Protein AF-A0A1M2V9D7-F1 (afdb_monomer)

pLDDT: mean 78.11, std 21.99, range [29.69, 98.56]

Solvent-accessible surface area (backbone atoms only — not comparable to full-atom values): 22571 Å² total; per-residue (Å²): 140,84,85,86,81,83,86,76,81,76,76,80,71,79,73,76,83,72,71,79,75,78,63,71,42,74,37,61,43,55,49,32,26,40,20,46,52,35,58,43,28,76,30,14,39,63,70,28,44,74,71,61,91,44,72,68,49,26,44,54,42,27,35,73,39,72,68,58,53,49,53,60,68,61,49,68,76,81,68,72,70,92,70,93,73,89,82,81,93,72,84,90,75,72,88,60,73,50,74,64,32,51,50,53,20,53,41,40,52,44,38,65,75,56,36,67,66,56,55,52,43,58,51,45,36,75,69,45,41,93,83,43,65,83,44,40,38,32,30,38,46,66,32,50,54,52,45,50,47,47,28,68,74,70,62,40,27,76,68,29,32,44,20,53,48,17,32,60,55,53,98,90,49,53,68,68,58,23,42,52,49,42,36,55,86,34,69,55,63,78,80,69,60,68,53,60,61,44,42,64,47,94,51,82,64,73,61,92,83,57,58,38,52,68,47,37,97,86,69,43,65,44,50,71,62,26,49,52,48,22,52,48,33,50,54,58,55,56,73,63,54,78,74,84,72,82,79,78,81,82,87,77,92,79,86,90,88,83,89,80,92,85,85,88,86,88,86,89,80,94,75,77,87,86,81,75,69,80,76,70,74,59,51,34,85,93,40,79,67,34,40,54,62,54,43,45,29,45,26,47,11,13,26,65,56,18,14,21,34,33,32,56,63,62,37,54,53,51,52,56,49,52,52,36,65,73,66,78,42,71,62,68,70,48,54,61,51,58,68,56,73,76,56,94,61,101,58,72,56,74,34,57,27,54,64,44,81,52,82,67,49,60,76,40,44,70,51,30,44,84,58,74,85,85,128

Sequence (375 aa):
MGIEVQLGERQQLHVPQTAPPASRRLEPTTRVNLDLSLLIALVSDITHSPLPTSVVDAEARYVPSSQYREWKRKRPEACKGNNEEAEDGAPWDSNGPSEHSRALSNQALQEMARGLLDELRDRLVAVSSPTLEGVEFWTTSEARDRCLRIVLSKIGGRNEKQRVAALFPSANTSISQAEDAYWENSRYPKAFLPVVPIRVFDTVVPPPDLNPPLLSENGRALSPFFALLSRTCRNILIQETPSPTPTPPPPSDRQPAHSTAAQAERRGRPGAADDDEIERATVMKANPRLTAHTVQSMLWGAARGWTTVTANKSSVKAILRDIRASEGGYGWFEESRVSAEGQEEAGVVAEAAAMWVVDPRSLAEGMRADYQEEA

Organism: Trametes pubescens (NCBI:txid154538)

Foldseek 3Di:
DDDDDDDDDPDPDPPPPQDDFQDAAAAFALEEFEFLLVLQVLLACLLFADAAPDLVSLLQFQAAAPVVVVVVVVPVVPPPDDDDDDDDDDDPPCPDGDPVSVVSSVSSVVCVVPHPLNVVLVRLCVVAPNLSPSRAAEYEPVSLVLNQLCQVPHFNDPSSNQQSCLQDDDPPADQVNSQVSNNPSGPDDGSSDPSPHHHYDPDLADDPPQAADQAGPVRHGADPVLRLLLVLLVVLVVQQPDDPDPDDDDDDDDDDDDDDDDDPDDDDDDDDDPVRDSPPFPQRPVHNLDGNSVSRSLNVLSSHSGEYERQSPSNVVVSVVSSQVVVVHDVVVVVVSVVSSPDPDSDNRHHHHSYDHDHGDHRCQCSTNPRDDDD

Radius of gyration: 28.06 Å; Cα contacts (8 Å, |Δi|>4): 490; chains: 1; bounding box: 60×85×100 Å

Structure (mmCIF, N/CA/C/O backbone):
data_AF-A0A1M2V9D7-F1
#
_entry.id   AF-A0A1M2V9D7-F1
#
loop_
_atom_site.group_PDB
_atom_site.id
_atom_site.type_symbol
_atom_site.label_atom_id
_atom_site.label_alt_id
_atom_site.label_comp_id
_atom_site.label_asym_id
_atom_site.label_entity_id
_atom_site.label_seq_id
_atom_site.pdbx_PDB_ins_code
_atom_site.Cartn_x
_atom_site.Cartn_y
_atom_site.Cartn_z
_atom_site.occupancy
_atom_site.B_iso_or_equiv
_atom_site.auth_seq_id
_atom_site.auth_comp_id
_atom_site.auth_asym_id
_atom_site.auth_atom_id
_atom_site.pdbx_PDB_model_num
ATOM 1 N N . MET A 1 1 ? -17.466 -4.101 -75.173 1.00 41.16 1 MET A N 1
ATOM 2 C CA . MET A 1 1 ? -16.448 -4.675 -74.270 1.00 41.16 1 MET A CA 1
ATOM 3 C C . MET A 1 1 ? -17.155 -5.062 -72.982 1.00 41.16 1 MET A C 1
ATOM 5 O O . MET A 1 1 ? -17.446 -4.183 -72.186 1.00 41.16 1 MET A O 1
ATOM 9 N N . GLY A 1 2 ? -17.573 -6.324 -72.865 1.00 39.09 2 GLY A N 1
ATOM 10 C CA . GLY A 1 2 ? -18.286 -6.840 -71.694 1.00 39.09 2 GLY A CA 1
ATOM 11 C C . GLY A 1 2 ? -17.305 -7.576 -70.793 1.00 39.09 2 GLY A C 1
ATOM 12 O O . GLY A 1 2 ? -16.624 -8.481 -71.265 1.00 39.09 2 GLY A O 1
ATOM 13 N N . ILE A 1 3 ? -17.193 -7.143 -69.540 1.00 49.41 3 ILE A N 1
ATOM 14 C CA . ILE A 1 3 ? -16.388 -7.814 -68.518 1.00 49.41 3 ILE A CA 1
ATOM 15 C C . ILE A 1 3 ? -17.318 -8.776 -67.783 1.00 49.41 3 ILE A C 1
ATOM 17 O O . ILE A 1 3 ? -18.335 -8.355 -67.234 1.00 49.41 3 ILE A O 1
ATOM 21 N N . GLU A 1 4 ? -16.966 -10.056 -67.790 1.00 38.19 4 GLU A N 1
ATOM 22 C CA . GLU A 1 4 ? -17.611 -11.084 -66.982 1.00 38.19 4 GLU A CA 1
ATOM 23 C C . GLU A 1 4 ? -16.901 -11.146 -65.624 1.00 38.19 4 GLU A C 1
ATOM 25 O O . GLU A 1 4 ? -15.692 -11.368 -65.550 1.00 38.19 4 GLU A O 1
ATOM 30 N N . VAL A 1 5 ? -17.643 -10.888 -64.547 1.00 49.16 5 VAL A N 1
ATOM 31 C CA . VAL A 1 5 ? -17.132 -10.936 -63.173 1.00 49.16 5 VAL A CA 1
ATOM 32 C C . VAL A 1 5 ? -17.663 -12.207 -62.520 1.00 49.16 5 VAL A C 1
ATOM 34 O O . VAL A 1 5 ? -18.856 -12.310 -62.245 1.00 49.16 5 VAL A O 1
ATOM 37 N N . GLN A 1 6 ? -16.775 -13.166 -62.257 1.00 43.47 6 GLN A N 1
ATOM 38 C CA . GLN A 1 6 ? -17.081 -14.335 -61.434 1.00 43.47 6 GLN A CA 1
ATOM 39 C C . GLN A 1 6 ? -16.762 -14.035 -59.965 1.00 43.47 6 GLN A C 1
ATOM 41 O O . GLN A 1 6 ? -15.611 -13.801 -59.595 1.00 43.47 6 GLN A O 1
ATOM 46 N N . LEU A 1 7 ? -17.795 -14.049 -59.122 1.00 49.38 7 LEU A N 1
ATOM 47 C CA . LEU A 1 7 ? -17.667 -14.015 -57.667 1.00 49.38 7 LEU A CA 1
ATOM 48 C C . LEU A 1 7 ? -17.474 -15.451 -57.168 1.00 49.38 7 LEU A C 1
ATOM 50 O O . LEU A 1 7 ? -18.426 -16.220 -57.086 1.00 49.38 7 LEU A O 1
ATOM 54 N N . GLY A 1 8 ? -16.230 -15.819 -56.866 1.00 45.84 8 GLY A N 1
ATOM 55 C CA . GLY A 1 8 ? -15.928 -17.067 -56.172 1.00 45.84 8 GLY A CA 1
ATOM 56 C C . GLY A 1 8 ? -16.198 -16.922 -54.677 1.00 45.84 8 GLY A C 1
ATOM 57 O O . GLY A 1 8 ? -15.525 -16.142 -54.000 1.00 45.84 8 GLY A O 1
ATOM 58 N N . GLU A 1 9 ? -17.154 -17.681 -54.144 1.00 51.06 9 GLU A N 1
ATOM 59 C CA . GLU A 1 9 ? -17.274 -17.885 -52.702 1.00 51.06 9 GLU A CA 1
ATOM 60 C C . GLU A 1 9 ? -16.002 -18.589 -52.211 1.00 51.06 9 GLU A C 1
ATOM 62 O O . GLU A 1 9 ? -15.705 -19.724 -52.592 1.00 51.06 9 GLU A O 1
ATOM 67 N N . ARG A 1 10 ? -15.198 -17.899 -51.391 1.00 46.12 10 ARG A N 1
ATOM 68 C CA . ARG A 1 10 ? -14.063 -18.525 -50.706 1.00 46.12 10 ARG A CA 1
ATOM 69 C C . ARG A 1 10 ? -14.612 -19.656 -49.840 1.00 46.12 10 ARG A C 1
ATOM 71 O O . ARG A 1 10 ? -15.326 -19.387 -48.877 1.00 46.12 10 ARG A O 1
ATOM 78 N N . GLN A 1 11 ? -14.239 -20.898 -50.157 1.00 46.31 11 GLN A N 1
ATOM 79 C CA . GLN A 1 11 ? -14.365 -22.019 -49.229 1.00 46.31 11 GLN A CA 1
ATOM 80 C C . GLN A 1 11 ? -13.795 -21.571 -47.883 1.00 46.31 11 GLN A C 1
ATOM 82 O O . GLN A 1 11 ? -12.635 -21.156 -47.804 1.00 46.31 11 GLN A O 1
ATOM 87 N N . GLN A 1 12 ? -14.638 -21.593 -46.851 1.00 43.59 12 GLN A N 1
ATOM 88 C CA . GLN A 1 12 ? -14.226 -21.391 -45.471 1.00 43.59 12 GLN A CA 1
ATOM 89 C C . GLN A 1 12 ? -13.208 -22.481 -45.135 1.00 43.59 12 GLN A C 1
ATOM 91 O O . GLN A 1 12 ? -13.568 -23.589 -44.746 1.00 43.59 12 GLN A O 1
ATOM 96 N N . LEU A 1 13 ? -11.925 -22.174 -45.330 1.00 44.66 13 LEU A N 1
ATOM 97 C CA . LEU A 1 13 ? -10.839 -22.913 -44.712 1.00 44.66 13 LEU A CA 1
ATOM 98 C C . LEU A 1 13 ? -11.160 -22.948 -43.221 1.00 44.66 13 LEU A C 1
ATOM 100 O O . LEU A 1 13 ? -11.326 -21.893 -42.605 1.00 44.66 13 LEU A O 1
ATOM 104 N N . HIS A 1 14 ? -11.325 -24.156 -42.681 1.00 43.75 14 HIS A N 1
ATOM 105 C CA . HIS A 1 14 ? -11.439 -24.390 -41.251 1.00 43.75 14 HIS A CA 1
ATOM 106 C C . HIS A 1 14 ? -10.373 -23.561 -40.541 1.00 43.75 14 HIS A C 1
ATOM 108 O O . HIS A 1 14 ? -9.179 -23.824 -40.678 1.00 43.75 14 HIS A O 1
ATOM 114 N N . VAL A 1 15 ? -10.817 -22.536 -39.815 1.00 45.25 15 VAL A N 1
ATOM 115 C CA . VAL A 1 15 ? -9.976 -21.844 -38.848 1.00 45.25 15 VAL A CA 1
ATOM 116 C C . VAL A 1 15 ? -9.538 -22.932 -37.868 1.00 45.25 15 VAL A C 1
ATOM 118 O O . VAL A 1 15 ? -10.421 -23.573 -37.287 1.00 45.25 15 VAL A O 1
ATOM 121 N N . PRO A 1 16 ? -8.228 -23.214 -37.725 1.00 45.12 16 PRO A N 1
ATOM 122 C CA . PRO A 1 16 ? -7.757 -24.155 -36.726 1.00 45.12 16 PRO A CA 1
ATOM 123 C C . PRO A 1 16 ? -8.358 -23.736 -35.394 1.00 45.12 16 PRO A C 1
ATOM 125 O O . PRO A 1 16 ? -8.267 -22.569 -35.011 1.00 45.12 16 PRO A O 1
ATOM 128 N N . GLN A 1 17 ? -9.045 -24.667 -34.744 1.00 46.44 17 GLN A N 1
ATOM 129 C CA . GLN A 1 17 ? -9.656 -24.453 -33.447 1.00 46.44 17 GLN A CA 1
ATOM 130 C C . GLN A 1 17 ? -8.505 -24.224 -32.462 1.00 46.44 17 GLN A C 1
ATOM 132 O O . GLN A 1 17 ? -7.894 -25.172 -31.976 1.00 46.44 17 GLN A O 1
ATOM 137 N N . THR A 1 18 ? -8.127 -22.959 -32.272 1.00 49.47 18 THR A N 1
ATOM 138 C CA . THR A 1 18 ? -7.054 -22.565 -31.367 1.00 49.47 18 THR A CA 1
ATOM 139 C C . THR A 1 18 ? -7.457 -23.008 -29.972 1.00 49.47 18 THR A C 1
ATOM 141 O O . THR A 1 18 ? -8.528 -22.651 -29.473 1.00 49.47 18 THR A O 1
ATOM 144 N N . ALA A 1 19 ? -6.621 -23.850 -29.362 1.00 56.03 19 ALA A N 1
ATOM 145 C CA . ALA A 1 19 ? -6.769 -24.200 -27.961 1.00 56.03 19 ALA A CA 1
ATOM 146 C C . ALA A 1 19 ? -6.901 -22.899 -27.144 1.00 56.03 19 ALA A C 1
ATOM 148 O O . ALA A 1 19 ? -6.240 -21.907 -27.473 1.00 56.03 19 ALA A O 1
ATOM 149 N N . PRO A 1 20 ? -7.769 -22.853 -26.117 1.00 56.00 20 PRO A N 1
ATOM 150 C CA . PRO A 1 20 ? -7.876 -21.670 -25.277 1.00 56.00 20 PRO A CA 1
ATOM 151 C C . PRO A 1 20 ? -6.481 -21.327 -24.732 1.00 56.00 20 PRO A C 1
ATOM 153 O O . PRO A 1 20 ? -5.780 -22.235 -24.276 1.00 56.00 20 PRO A O 1
ATOM 156 N N . PRO A 1 21 ? -6.052 -20.052 -24.792 1.00 57.81 21 PRO A N 1
ATOM 157 C CA . PRO A 1 21 ? -4.718 -19.674 -24.350 1.00 57.81 21 PRO A CA 1
ATOM 158 C C . PRO A 1 21 ? -4.534 -20.098 -22.894 1.00 57.81 21 PRO A C 1
ATOM 160 O O . PRO A 1 21 ? -5.424 -19.867 -22.069 1.00 57.81 21 PRO A O 1
ATOM 163 N N . ALA A 1 22 ? -3.387 -20.706 -22.581 1.00 58.34 22 ALA A N 1
ATOM 164 C CA . ALA A 1 22 ? -3.043 -21.096 -21.220 1.00 58.34 22 ALA A CA 1
ATOM 165 C C . ALA A 1 22 ? -3.270 -19.906 -20.272 1.00 58.34 22 ALA A C 1
ATOM 167 O O . ALA A 1 22 ? -2.729 -18.812 -20.468 1.00 58.34 22 ALA A O 1
ATOM 168 N N . SER A 1 23 ? -4.120 -20.092 -19.261 1.00 63.31 23 SER A N 1
ATOM 169 C CA . SER A 1 23 ? -4.438 -19.035 -18.307 1.00 63.31 23 SER A CA 1
ATOM 170 C C . SER A 1 23 ? -3.205 -18.754 -17.450 1.00 63.31 23 SER A C 1
ATOM 172 O O . SER A 1 23 ? -2.865 -19.558 -16.585 1.00 63.31 23 SER A O 1
ATOM 174 N N . ARG A 1 24 ? -2.524 -17.628 -17.681 1.00 73.31 24 ARG A N 1
ATOM 175 C CA . ARG A 1 24 ? -1.412 -17.190 -16.826 1.00 73.31 24 ARG A CA 1
ATOM 176 C C . ARG A 1 24 ? -1.951 -16.758 -15.473 1.00 73.31 24 ARG A C 1
ATOM 178 O O . ARG A 1 24 ? -2.821 -15.887 -15.400 1.00 73.31 24 ARG A O 1
ATOM 185 N N . ARG A 1 25 ? -1.419 -17.340 -14.402 1.00 87.44 25 ARG A N 1
ATOM 186 C CA . ARG A 1 25 ? -1.735 -16.920 -13.036 1.00 87.44 25 ARG A CA 1
ATOM 187 C C . ARG A 1 25 ? -0.652 -15.958 -12.566 1.00 87.44 25 ARG A C 1
ATOM 189 O O . ARG A 1 25 ? 0.501 -16.348 -12.445 1.00 87.44 25 ARG A O 1
ATOM 196 N N . LEU A 1 26 ? -1.028 -14.708 -12.311 1.00 91.62 26 LEU A N 1
ATOM 197 C CA . LEU A 1 26 ? -0.123 -13.714 -11.738 1.00 91.62 26 LEU A CA 1
ATOM 198 C C . LEU A 1 26 ? -0.123 -13.821 -10.212 1.00 91.62 26 LEU A C 1
ATOM 200 O O . LEU A 1 26 ? -1.175 -13.740 -9.574 1.00 91.62 26 LEU A O 1
ATOM 204 N N . GLU A 1 27 ? 1.063 -13.978 -9.640 1.00 94.00 27 GLU A N 1
ATOM 205 C CA . GLU A 1 27 ? 1.288 -14.219 -8.217 1.00 94.00 27 GLU A CA 1
ATOM 206 C C . GLU A 1 27 ? 2.251 -13.179 -7.629 1.00 94.00 27 GLU A C 1
ATOM 208 O O . GLU A 1 27 ? 3.196 -12.781 -8.310 1.00 94.00 27 GLU A O 1
ATOM 213 N N . PRO A 1 28 ? 2.044 -12.703 -6.389 1.00 95.88 28 PRO A N 1
ATOM 214 C CA . PRO A 1 28 ? 2.994 -11.786 -5.770 1.00 95.88 28 PRO A CA 1
ATOM 215 C C . PRO A 1 28 ? 4.334 -12.479 -5.480 1.00 95.88 28 PRO A C 1
ATOM 217 O O . PRO A 1 28 ? 4.413 -13.697 -5.344 1.00 95.88 28 PRO A O 1
ATOM 220 N N . THR A 1 29 ? 5.400 -11.699 -5.345 1.00 95.94 29 THR A N 1
ATOM 221 C CA . THR A 1 29 ? 6.675 -12.170 -4.793 1.00 95.94 29 THR A CA 1
ATOM 222 C C . THR A 1 29 ? 6.633 -12.205 -3.263 1.00 95.94 29 THR A C 1
ATOM 224 O O . THR A 1 29 ? 5.825 -11.522 -2.639 1.00 95.94 29 THR A O 1
ATOM 227 N N . THR A 1 30 ? 7.522 -12.987 -2.644 1.00 96.00 30 THR A N 1
ATOM 228 C CA . THR A 1 30 ? 7.671 -13.082 -1.178 1.00 96.00 30 THR A CA 1
ATOM 229 C C . THR A 1 30 ? 8.231 -11.801 -0.566 1.00 96.00 30 THR A C 1
ATOM 231 O O . THR A 1 30 ? 7.814 -11.399 0.516 1.00 96.00 30 THR A O 1
ATOM 234 N N . ARG A 1 31 ? 9.129 -11.113 -1.275 1.00 97.31 31 ARG A N 1
ATOM 235 C CA . ARG A 1 31 ? 9.519 -9.740 -0.944 1.00 97.31 31 ARG A CA 1
ATOM 236 C C . ARG A 1 31 ? 8.605 -8.762 -1.655 1.00 97.31 31 ARG A C 1
ATOM 238 O O . ARG A 1 31 ? 8.551 -8.742 -2.883 1.00 97.31 31 ARG A O 1
ATOM 245 N N . VAL A 1 32 ? 7.881 -7.967 -0.881 1.00 98.12 32 VAL A N 1
ATOM 246 C CA . VAL A 1 32 ? 6.829 -7.072 -1.357 1.00 98.12 32 VAL A CA 1
ATOM 247 C C . VAL A 1 32 ? 7.249 -5.632 -1.121 1.00 98.12 32 VAL A C 1
ATOM 249 O O . VAL A 1 32 ? 7.594 -5.249 -0.006 1.00 98.12 32 VAL A O 1
ATOM 252 N N . ASN A 1 33 ? 7.190 -4.815 -2.166 1.00 98.50 33 ASN A N 1
ATOM 253 C CA . ASN A 1 33 ? 7.450 -3.387 -2.078 1.00 98.50 33 ASN A CA 1
ATOM 254 C C . ASN A 1 33 ? 6.136 -2.604 -1.930 1.00 98.50 33 ASN A C 1
ATOM 256 O O . ASN A 1 33 ? 5.196 -2.796 -2.701 1.00 98.50 33 ASN A O 1
ATOM 260 N N . LEU A 1 34 ? 6.069 -1.711 -0.951 1.00 98.56 34 LEU A N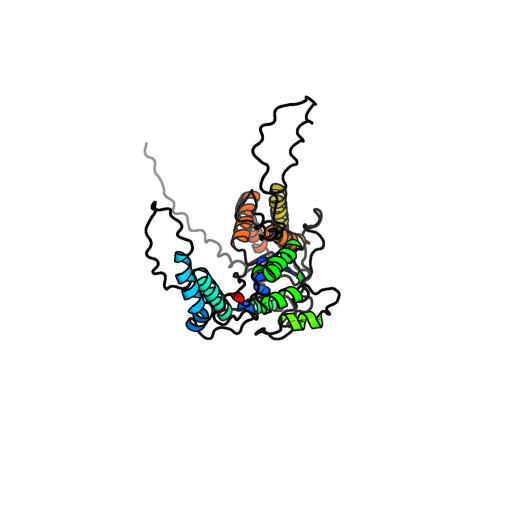 1
ATOM 261 C CA . LEU A 1 34 ? 4.877 -0.966 -0.570 1.00 98.56 34 LEU A CA 1
ATOM 262 C C . LEU A 1 34 ? 5.008 0.490 -1.024 1.00 98.56 34 LEU A C 1
ATOM 264 O O . LEU A 1 34 ? 5.965 1.179 -0.684 1.00 98.56 34 LEU A O 1
ATOM 268 N N . ASP A 1 35 ? 4.027 0.967 -1.786 1.00 97.62 35 ASP A N 1
ATOM 269 C CA . ASP A 1 35 ? 3.868 2.393 -2.082 1.00 97.62 35 ASP A CA 1
ATOM 270 C C . ASP A 1 35 ? 3.208 3.130 -0.897 1.00 97.62 35 ASP A C 1
ATOM 272 O O . ASP A 1 35 ? 2.542 2.520 -0.055 1.00 97.62 35 ASP A O 1
ATOM 276 N N . LEU A 1 36 ? 3.324 4.465 -0.862 1.00 96.75 36 LEU A N 1
ATOM 277 C CA . LEU A 1 36 ? 2.739 5.320 0.182 1.00 96.75 36 LEU A CA 1
ATOM 278 C C . LEU A 1 36 ? 1.255 5.015 0.419 1.00 96.75 36 LEU A C 1
ATOM 280 O O . LEU A 1 36 ? 0.808 4.931 1.561 1.00 96.75 36 LEU A O 1
ATOM 284 N N . SER A 1 37 ? 0.489 4.833 -0.658 1.00 96.19 37 SER A N 1
ATOM 285 C CA . SER A 1 37 ? -0.948 4.562 -0.566 1.00 96.19 37 SER A CA 1
ATOM 286 C C . SER A 1 37 ? -1.272 3.288 0.221 1.00 96.19 37 SER A C 1
ATOM 288 O O . SER A 1 37 ? -2.286 3.239 0.915 1.00 96.19 37 SER A O 1
ATOM 290 N N . LEU A 1 38 ? -0.398 2.281 0.163 1.00 97.69 38 LEU A N 1
ATOM 291 C CA . LEU A 1 38 ? -0.572 1.049 0.916 1.00 97.69 38 LEU A CA 1
ATOM 292 C C . LEU A 1 38 ? -0.077 1.169 2.356 1.00 97.69 38 LEU A C 1
ATOM 294 O O . LEU A 1 38 ? -0.708 0.604 3.239 1.00 97.69 38 LEU A O 1
ATOM 298 N N . LEU A 1 39 ? 0.981 1.942 2.622 1.00 98.25 39 LEU A N 1
ATOM 299 C CA . LEU A 1 39 ? 1.379 2.244 4.003 1.00 98.25 39 LEU A CA 1
ATOM 300 C C . LEU A 1 39 ? 0.231 2.899 4.783 1.00 98.25 39 LEU A C 1
ATOM 302 O O . LEU A 1 39 ? -0.048 2.505 5.910 1.00 98.25 39 LEU A O 1
ATOM 306 N N . ILE A 1 40 ? -0.474 3.850 4.158 1.00 97.69 40 ILE A N 1
ATOM 307 C CA . ILE A 1 40 ? -1.664 4.484 4.743 1.00 97.69 40 ILE A CA 1
ATOM 308 C C . ILE A 1 40 ? -2.780 3.455 4.965 1.00 97.69 40 ILE A C 1
ATOM 310 O O . ILE A 1 40 ? -3.400 3.421 6.027 1.00 97.69 40 ILE A O 1
ATOM 314 N N . ALA A 1 41 ? -3.017 2.585 3.985 1.00 97.44 41 ALA A N 1
ATOM 315 C CA . ALA A 1 41 ? -4.037 1.551 4.086 1.00 97.44 41 ALA A CA 1
ATOM 316 C C . ALA A 1 41 ? -3.748 0.524 5.198 1.00 97.44 41 ALA A C 1
ATOM 318 O O . ALA A 1 41 ? -4.677 0.086 5.872 1.00 97.44 41 ALA A O 1
ATOM 319 N N . LEU A 1 42 ? -2.475 0.181 5.422 1.00 98.19 42 LEU A N 1
ATOM 320 C CA . LEU A 1 42 ? -2.026 -0.754 6.458 1.00 98.19 42 LEU A CA 1
ATOM 321 C C . LEU A 1 42 ? -2.144 -0.210 7.885 1.00 98.19 42 LEU A C 1
ATOM 323 O O . LEU A 1 42 ? -2.018 -0.994 8.816 1.00 98.19 42 LEU A O 1
ATOM 327 N N . VAL A 1 43 ? -2.332 1.097 8.079 1.00 98.00 43 VAL A N 1
ATOM 328 C CA . VAL A 1 43 ? -2.518 1.688 9.419 1.00 98.00 43 VAL A CA 1
ATOM 329 C C . VAL A 1 43 ? -3.927 2.225 9.645 1.00 98.00 43 VAL A C 1
ATOM 331 O O . VAL A 1 43 ? -4.300 2.453 10.794 1.00 98.00 43 VAL A O 1
ATOM 334 N N . SER A 1 44 ? -4.697 2.406 8.567 1.00 97.31 44 SER A N 1
ATOM 335 C CA . SER A 1 44 ? -6.057 2.948 8.574 1.00 97.31 44 SER A CA 1
ATOM 336 C C . SER A 1 44 ? -6.979 2.214 9.546 1.00 97.31 44 SER A C 1
ATOM 338 O O . SER A 1 44 ? -7.044 0.981 9.565 1.00 97.31 44 SER A O 1
ATOM 340 N N . ASP A 1 45 ? -7.775 2.979 10.291 1.00 95.88 45 ASP A N 1
ATOM 341 C CA . ASP A 1 45 ? -8.804 2.421 11.166 1.00 95.88 45 ASP A CA 1
ATOM 342 C C . ASP A 1 45 ? -9.840 1.567 10.414 1.00 95.88 45 ASP A C 1
ATOM 344 O O . ASP A 1 45 ? -10.296 0.564 10.952 1.00 95.88 45 ASP A O 1
ATOM 348 N N . ILE A 1 46 ? -10.158 1.861 9.149 1.00 95.94 46 ILE A N 1
ATOM 349 C CA . ILE A 1 46 ? -11.089 1.036 8.348 1.00 95.94 46 ILE A CA 1
ATOM 350 C C . ILE A 1 46 ? -10.573 -0.404 8.197 1.00 95.94 46 ILE A C 1
ATOM 352 O O . ILE A 1 46 ? -11.346 -1.365 8.258 1.00 95.94 46 ILE A O 1
ATOM 356 N N . THR A 1 47 ? -9.258 -0.559 8.044 1.00 97.44 47 THR A N 1
ATOM 357 C CA . THR A 1 47 ? -8.614 -1.867 7.912 1.00 97.44 47 THR A CA 1
ATOM 358 C C . THR A 1 47 ? -8.672 -2.645 9.227 1.00 97.44 47 THR A C 1
ATOM 360 O O . THR A 1 47 ? -8.904 -3.849 9.210 1.00 97.44 47 THR A O 1
ATOM 363 N N . HIS A 1 48 ? -8.498 -1.980 10.372 1.00 97.69 48 HIS A N 1
ATOM 364 C CA . HIS A 1 48 ? -8.326 -2.643 11.672 1.00 97.69 48 HIS A CA 1
ATOM 365 C C . HIS A 1 48 ? -9.583 -2.711 12.540 1.00 97.69 48 HIS A C 1
ATOM 367 O O . HIS A 1 48 ? -9.687 -3.605 13.378 1.00 97.69 48 HIS A O 1
ATOM 373 N N . SER A 1 49 ? -10.531 -1.795 12.371 1.00 95.81 49 SER A N 1
ATOM 374 C CA . SER A 1 49 ? -11.737 -1.729 13.193 1.00 95.81 49 SER A CA 1
ATOM 375 C C . SER A 1 49 ? -12.658 -2.932 12.944 1.00 95.81 49 SER A C 1
ATOM 377 O O . SER A 1 49 ? -12.631 -3.526 11.856 1.00 95.81 49 SER A O 1
ATOM 379 N N . PRO A 1 50 ? -13.490 -3.322 13.932 1.00 95.88 50 PRO A N 1
ATOM 380 C CA . PRO A 1 50 ? -14.507 -4.353 13.742 1.00 95.88 50 PRO A CA 1
ATOM 381 C C . PRO A 1 50 ? -15.373 -4.045 12.523 1.00 95.88 50 PRO A C 1
ATOM 383 O O . PRO A 1 50 ? -15.782 -2.901 12.343 1.00 95.88 50 PRO A O 1
ATOM 386 N N . LEU A 1 51 ? -15.683 -5.042 11.696 1.00 96.06 51 LEU A N 1
ATOM 387 C CA . LEU A 1 51 ? -16.484 -4.818 10.491 1.00 96.06 51 LEU A CA 1
ATOM 388 C C . LEU A 1 51 ? -17.884 -4.278 10.835 1.00 96.06 51 LEU A C 1
ATOM 390 O O . LEU A 1 51 ? -18.443 -4.651 11.872 1.00 96.06 51 LEU A O 1
ATOM 394 N N . PRO A 1 52 ? -18.464 -3.400 9.998 1.00 94.88 52 PRO A N 1
ATOM 395 C CA . PRO A 1 52 ? -19.873 -3.058 10.108 1.00 94.88 52 PRO A CA 1
ATOM 396 C C . PRO A 1 52 ? -20.759 -4.294 9.965 1.00 94.88 52 PRO A C 1
ATOM 398 O O . PRO A 1 52 ? -20.441 -5.239 9.249 1.00 94.88 52 PRO A O 1
ATOM 401 N N . THR A 1 53 ? -21.894 -4.275 10.650 1.00 94.94 53 THR A N 1
ATOM 402 C CA . THR A 1 53 ? -22.889 -5.361 10.626 1.00 94.94 53 THR A CA 1
ATOM 403 C C . THR A 1 53 ? -23.905 -5.201 9.497 1.00 94.94 53 THR A C 1
ATOM 405 O O . THR A 1 53 ? -24.582 -6.154 9.116 1.00 94.94 53 THR A O 1
ATOM 408 N N . SER A 1 54 ? -24.031 -3.989 8.955 1.00 94.38 54 SER A N 1
ATOM 409 C CA . SER A 1 54 ? -24.969 -3.643 7.891 1.00 94.38 54 SER A CA 1
ATOM 410 C C . SER A 1 54 ? -24.506 -2.395 7.137 1.00 94.38 54 SER A C 1
ATOM 412 O O . SER A 1 54 ? -23.629 -1.666 7.599 1.00 94.38 54 SER A O 1
ATOM 414 N N . VAL A 1 55 ? -25.135 -2.113 5.992 1.00 92.50 55 VAL A N 1
ATOM 415 C CA . VAL A 1 55 ? -24.889 -0.876 5.230 1.00 92.50 55 VAL A CA 1
ATOM 416 C C . VAL A 1 55 ? -25.213 0.367 6.059 1.00 92.50 55 VAL A C 1
ATOM 418 O O . VAL A 1 55 ? -24.447 1.323 6.060 1.00 92.50 55 VAL A O 1
ATOM 421 N N . VAL A 1 56 ? -26.304 0.316 6.827 1.00 91.38 56 VAL A N 1
ATOM 422 C CA . VAL A 1 56 ? -26.727 1.413 7.706 1.00 91.38 56 VAL A CA 1
ATOM 423 C C . VAL A 1 56 ? -25.695 1.670 8.807 1.00 91.38 56 VAL A C 1
ATOM 425 O O . VAL A 1 56 ? -25.384 2.821 9.094 1.00 91.38 56 VAL A O 1
ATOM 428 N N . ASP A 1 57 ? -25.129 0.612 9.394 1.00 91.56 57 ASP A N 1
ATOM 429 C CA . ASP A 1 57 ? -24.042 0.718 10.378 1.00 91.56 57 ASP A CA 1
ATOM 430 C C . ASP A 1 57 ? -22.775 1.326 9.745 1.00 91.56 57 ASP A C 1
ATOM 432 O O . ASP A 1 57 ? -22.180 2.248 10.300 1.00 91.56 57 ASP A O 1
ATOM 436 N N . ALA A 1 58 ? -22.405 0.896 8.532 1.00 91.62 58 ALA A N 1
ATOM 437 C CA . ALA A 1 58 ? -21.259 1.452 7.809 1.00 91.62 58 ALA A CA 1
ATOM 438 C C . ALA A 1 58 ? -21.404 2.961 7.540 1.00 91.62 58 ALA A C 1
ATOM 440 O O . ALA A 1 58 ? -20.445 3.710 7.719 1.00 91.62 58 ALA A O 1
ATOM 441 N N . GLU A 1 59 ? -22.599 3.411 7.149 1.00 89.62 59 GLU A N 1
ATOM 442 C CA . GLU A 1 59 ? -22.899 4.832 6.960 1.00 89.62 59 GLU A CA 1
ATOM 443 C C . GLU A 1 59 ? -22.882 5.596 8.289 1.00 89.62 59 GLU A C 1
ATOM 445 O O . GLU A 1 59 ? -22.246 6.646 8.397 1.00 89.62 59 GLU A O 1
ATOM 450 N N . ALA A 1 60 ? -23.534 5.056 9.325 1.00 88.69 60 ALA A N 1
ATOM 451 C CA . ALA A 1 60 ? -23.631 5.693 10.635 1.00 88.69 60 ALA A CA 1
ATOM 452 C C . ALA A 1 60 ? -22.255 5.959 11.266 1.00 88.69 60 ALA A C 1
ATOM 454 O O . ALA A 1 60 ? -22.072 6.991 11.912 1.00 88.69 60 ALA A O 1
ATOM 455 N N . ARG A 1 61 ? -21.270 5.083 11.028 1.00 89.75 61 ARG A N 1
ATOM 456 C CA . ARG A 1 61 ? -19.900 5.220 11.549 1.00 89.75 61 ARG A CA 1
ATOM 457 C C . ARG A 1 61 ? -19.181 6.481 11.106 1.00 89.75 61 ARG A C 1
ATOM 459 O O . ARG A 1 61 ? -18.386 6.997 11.879 1.00 89.75 61 ARG A O 1
ATOM 466 N N . TYR A 1 62 ? -19.437 6.976 9.898 1.00 88.50 62 TYR A N 1
ATOM 467 C CA . TYR A 1 62 ? -18.736 8.144 9.345 1.00 88.50 62 TYR A CA 1
ATOM 468 C C . TYR A 1 62 ? -19.657 9.341 9.141 1.00 88.50 62 TYR A C 1
ATOM 470 O O . TYR A 1 62 ? -19.264 10.342 8.534 1.00 88.50 62 TYR A O 1
ATOM 478 N N . VAL A 1 63 ? -20.899 9.257 9.618 1.00 82.62 63 VAL A N 1
ATOM 479 C CA . VAL A 1 63 ? -21.809 10.394 9.661 1.00 82.62 63 VAL A CA 1
ATOM 480 C C . VAL A 1 63 ? -21.321 11.366 10.744 1.00 82.62 63 VAL A C 1
ATOM 482 O O . VAL A 1 63 ? -21.239 10.986 11.910 1.00 82.62 63 VAL A O 1
ATOM 485 N N . PRO A 1 64 ? -21.036 12.640 10.405 1.00 70.50 64 PRO A N 1
ATOM 486 C CA . PRO A 1 64 ? -20.603 13.608 11.405 1.00 70.50 64 PRO A CA 1
ATOM 487 C C . PRO A 1 64 ? -21.663 13.783 12.493 1.00 70.50 64 PRO A C 1
ATOM 489 O O . PRO A 1 64 ? -22.855 13.885 12.171 1.00 70.50 64 PRO A O 1
ATOM 492 N N . SER A 1 65 ? -21.220 13.870 13.749 1.00 66.88 65 SER A N 1
ATOM 493 C CA . SER A 1 65 ? -22.096 14.041 14.911 1.00 66.88 65 SER A CA 1
ATOM 494 C C . SER A 1 65 ? -23.007 15.268 14.771 1.00 66.88 65 SER A C 1
ATOM 496 O O . SER A 1 65 ? -22.689 16.242 14.075 1.00 66.88 65 SER A O 1
ATOM 498 N N . SER A 1 66 ? -24.158 15.246 15.449 1.00 67.38 66 SER A N 1
ATOM 499 C CA . SER A 1 66 ? -25.092 16.382 15.479 1.00 67.38 66 SER A CA 1
ATOM 500 C C . SER A 1 66 ? -24.403 17.672 15.936 1.00 67.38 66 SER A C 1
ATOM 502 O O . SER A 1 66 ? -24.592 18.714 15.314 1.00 67.38 66 SER A O 1
ATOM 504 N N . GLN A 1 67 ? -23.515 17.582 16.929 1.00 64.62 67 GLN A N 1
ATOM 505 C CA . GLN A 1 67 ? -22.720 18.707 17.429 1.00 64.62 67 GLN A CA 1
ATOM 506 C C . GLN A 1 67 ? -21.781 19.288 16.363 1.00 64.62 67 GLN A C 1
ATOM 508 O O . GLN A 1 67 ? -21.712 20.507 16.209 1.00 64.62 67 GLN A O 1
ATOM 513 N N . TYR A 1 68 ? -21.104 18.447 15.572 1.00 65.69 68 TYR A N 1
ATOM 514 C CA . TYR A 1 68 ? -20.256 18.912 14.469 1.00 65.69 68 TYR A CA 1
ATOM 515 C C . TYR A 1 68 ? -21.080 19.592 13.367 1.00 65.69 68 TYR A C 1
ATOM 517 O O . TYR A 1 68 ? -20.693 20.637 12.835 1.00 65.69 68 TYR A O 1
ATOM 525 N N . ARG A 1 69 ? -22.253 19.031 13.041 1.00 68.50 69 ARG A N 1
ATOM 526 C CA . ARG A 1 69 ? -23.193 19.631 12.080 1.00 68.50 69 ARG A CA 1
ATOM 527 C C . ARG A 1 69 ? -23.696 20.993 12.567 1.00 68.50 69 ARG A C 1
ATOM 529 O O . ARG A 1 69 ? -23.759 21.932 11.776 1.00 68.50 69 ARG A O 1
ATOM 536 N N . GLU A 1 70 ? -24.006 21.122 13.855 1.00 68.81 70 GLU A N 1
ATOM 537 C CA . GLU A 1 70 ? -24.415 22.384 14.481 1.00 68.81 70 GLU A CA 1
ATOM 538 C C . GLU A 1 70 ? -23.285 23.415 14.520 1.00 68.81 70 GLU A C 1
ATOM 540 O O . GLU A 1 70 ? -23.507 24.570 14.158 1.00 68.81 70 GLU A O 1
ATOM 545 N N . TRP A 1 71 ? -22.067 23.014 14.896 1.00 67.38 71 TRP A N 1
ATOM 546 C CA . TRP A 1 71 ? -20.886 23.878 14.845 1.00 67.38 71 TRP A CA 1
ATOM 547 C C . TRP A 1 71 ? -20.653 24.418 13.429 1.00 67.38 71 TRP A C 1
ATOM 549 O O . TRP A 1 71 ? -20.492 25.625 13.238 1.00 67.38 71 TRP A O 1
ATOM 559 N N . LYS A 1 72 ? -20.726 23.550 12.412 1.00 65.75 72 LYS A N 1
ATOM 560 C CA . LYS A 1 72 ? -20.568 23.952 11.009 1.00 65.75 72 LYS A CA 1
ATOM 561 C C . LYS A 1 72 ? -21.694 24.884 10.547 1.00 65.75 72 LYS A C 1
ATOM 563 O O . LYS A 1 72 ? -21.421 25.820 9.801 1.00 65.75 72 LYS A O 1
ATOM 568 N N . ARG A 1 73 ? -22.930 24.677 11.022 1.00 69.69 73 ARG A N 1
ATOM 569 C CA . ARG A 1 73 ? -24.086 25.552 10.749 1.00 69.69 73 ARG A CA 1
ATOM 570 C C . ARG A 1 73 ? -23.954 26.935 11.392 1.00 69.69 73 ARG A C 1
ATOM 572 O O . ARG A 1 73 ? -24.453 27.891 10.819 1.00 69.69 73 ARG A O 1
ATOM 579 N N . LYS A 1 74 ? -23.274 27.056 12.538 1.00 69.50 74 LYS A N 1
ATOM 580 C CA . LYS A 1 74 ? -23.036 28.334 13.243 1.00 69.50 74 LYS A CA 1
ATOM 581 C C . LYS A 1 74 ? -21.882 29.160 12.652 1.00 69.50 74 LYS A C 1
ATOM 583 O O . LYS A 1 74 ? -21.741 30.339 12.954 1.00 69.50 74 LYS A O 1
ATOM 588 N N . ARG A 1 75 ? -21.048 28.565 11.794 1.00 64.31 75 ARG A N 1
ATOM 589 C CA . ARG A 1 75 ? -19.859 29.208 11.209 1.00 64.31 75 ARG A CA 1
ATOM 590 C C . ARG A 1 75 ? -20.115 30.275 10.115 1.00 64.31 75 ARG A C 1
ATOM 592 O O . ARG A 1 75 ? -19.287 31.181 10.016 1.00 64.31 75 ARG A O 1
ATOM 599 N N . PRO A 1 76 ? -21.205 30.259 9.317 1.00 56.62 76 PRO A N 1
ATOM 600 C CA . PRO A 1 76 ? -21.459 31.292 8.307 1.00 56.62 76 PRO A CA 1
ATOM 601 C C . PRO A 1 76 ? -21.709 32.699 8.875 1.00 56.62 76 PRO A C 1
ATOM 603 O O . PRO A 1 76 ? -21.633 33.665 8.121 1.00 56.62 76 PRO A O 1
ATOM 606 N N . GLU A 1 77 ? -21.989 32.841 10.173 1.00 54.00 77 GLU A N 1
ATOM 607 C CA . GLU A 1 77 ? -22.317 34.141 10.782 1.00 54.00 77 GLU A CA 1
ATOM 608 C C . GLU A 1 77 ? -21.077 34.936 11.226 1.00 54.00 77 GLU A C 1
ATOM 610 O O . GLU A 1 77 ? -21.143 36.154 11.338 1.00 54.00 77 GLU A O 1
ATOM 615 N N . ALA A 1 78 ? -19.918 34.288 11.402 1.00 51.41 78 ALA A N 1
ATOM 616 C CA . ALA A 1 78 ? -18.690 34.945 11.869 1.00 51.41 78 ALA A CA 1
ATOM 617 C C . ALA A 1 78 ? -17.739 35.405 10.741 1.00 51.41 78 ALA A C 1
ATOM 619 O O . ALA A 1 78 ? -16.771 36.113 11.011 1.00 51.41 78 ALA A O 1
ATOM 620 N N . CYS A 1 79 ? -17.990 35.015 9.482 1.00 49.50 79 CYS A N 1
ATOM 621 C CA . CYS A 1 79 ? -17.133 35.358 8.333 1.00 49.50 79 CYS A CA 1
ATOM 622 C C . CYS A 1 79 ? -17.847 36.117 7.197 1.00 49.50 79 CYS A C 1
ATOM 624 O O . CYS A 1 79 ? -17.207 36.415 6.191 1.00 49.50 79 CYS A O 1
ATOM 626 N N . LYS A 1 80 ? -19.131 36.482 7.338 1.00 51.50 80 LYS A N 1
ATOM 627 C CA . LYS A 1 80 ? -19.793 37.439 6.431 1.00 51.50 80 LYS A CA 1
ATOM 628 C C . LYS A 1 80 ? -19.382 38.874 6.786 1.00 51.50 80 LYS A C 1
ATOM 630 O O . LYS A 1 80 ? -20.159 39.645 7.334 1.00 51.50 80 LYS A O 1
ATOM 635 N N . GLY A 1 81 ? -18.130 39.215 6.493 1.00 47.50 81 GLY A N 1
ATOM 636 C CA . GLY A 1 81 ? -17.709 40.604 6.345 1.00 47.50 81 GLY A CA 1
ATOM 637 C C . GLY A 1 81 ? -18.105 41.102 4.955 1.00 47.50 81 GLY A C 1
ATOM 638 O O . GLY A 1 81 ? -17.682 40.512 3.968 1.00 47.50 81 GLY A O 1
ATOM 639 N N . ASN A 1 82 ? -18.943 42.140 4.915 1.00 46.94 82 ASN A N 1
ATOM 640 C CA . ASN A 1 82 ? -19.345 42.989 3.785 1.00 46.94 82 ASN A CA 1
ATOM 641 C C . ASN A 1 82 ? -18.633 42.759 2.438 1.00 46.94 82 ASN A C 1
ATOM 643 O O . ASN A 1 82 ? -17.726 43.509 2.084 1.00 46.94 82 ASN A O 1
ATOM 647 N N . ASN A 1 83 ? -19.110 41.807 1.642 1.00 39.09 83 ASN A N 1
ATOM 648 C CA . ASN A 1 83 ? -18.997 41.925 0.194 1.00 39.09 83 ASN A CA 1
ATOM 649 C C . ASN A 1 83 ? -20.264 41.344 -0.432 1.00 39.09 83 ASN A C 1
ATOM 651 O O . ASN A 1 83 ? -20.382 40.145 -0.681 1.00 39.09 83 ASN A O 1
ATOM 655 N N . GLU A 1 84 ? -21.260 42.215 -0.573 1.00 48.69 84 GLU A N 1
ATOM 656 C CA . GLU A 1 84 ? -22.381 42.000 -1.472 1.00 48.69 84 GLU A CA 1
ATOM 657 C C . GLU A 1 84 ? -21.865 42.231 -2.889 1.00 48.69 84 GLU A C 1
ATOM 659 O O . GLU A 1 84 ? -21.711 43.371 -3.300 1.00 48.69 84 GLU A O 1
ATOM 664 N N . GLU A 1 85 ? -21.565 41.158 -3.612 1.00 44.66 85 GLU A N 1
ATOM 665 C CA . GLU A 1 85 ? -21.823 41.077 -5.048 1.00 44.66 85 GLU A CA 1
ATOM 666 C C . GLU A 1 85 ? -21.787 39.604 -5.475 1.00 44.66 85 GLU A C 1
ATOM 668 O O . GLU A 1 85 ? -20.970 38.806 -5.021 1.00 44.66 85 GLU A O 1
ATOM 673 N N . ALA A 1 86 ? -22.809 39.247 -6.241 1.00 46.28 86 ALA A N 1
ATOM 674 C CA . ALA A 1 86 ? -23.300 37.914 -6.543 1.00 46.28 86 ALA A CA 1
ATOM 675 C C . ALA A 1 86 ? -22.278 36.946 -7.159 1.00 46.28 86 ALA A C 1
ATOM 677 O O . ALA A 1 86 ? -21.505 37.334 -8.023 1.00 46.28 86 ALA A O 1
ATOM 678 N N . GLU A 1 87 ? -22.426 35.656 -6.838 1.00 40.53 87 GLU A N 1
ATOM 679 C CA . GLU A 1 87 ? -22.724 34.649 -7.866 1.00 40.53 87 GLU A CA 1
ATOM 680 C C . GLU A 1 87 ? -23.352 33.375 -7.254 1.00 40.53 87 GLU A C 1
ATOM 682 O O . GLU A 1 87 ? -22.782 32.692 -6.408 1.00 40.53 87 GLU A O 1
ATOM 687 N N . ASP A 1 88 ? -24.589 33.137 -7.688 1.00 38.81 88 ASP A N 1
ATOM 688 C CA . ASP A 1 88 ? -25.228 31.855 -7.997 1.00 38.81 88 ASP A CA 1
ATOM 689 C C . ASP A 1 88 ? -25.353 30.730 -6.939 1.00 38.81 88 ASP A C 1
ATOM 691 O O . ASP A 1 88 ? -24.522 29.842 -6.771 1.00 38.81 88 ASP A O 1
ATOM 695 N N . GLY A 1 89 ? -26.530 30.692 -6.305 1.00 42.75 89 GLY A N 1
ATOM 696 C CA . GLY A 1 89 ? -27.485 29.633 -6.648 1.00 42.75 89 GLY A C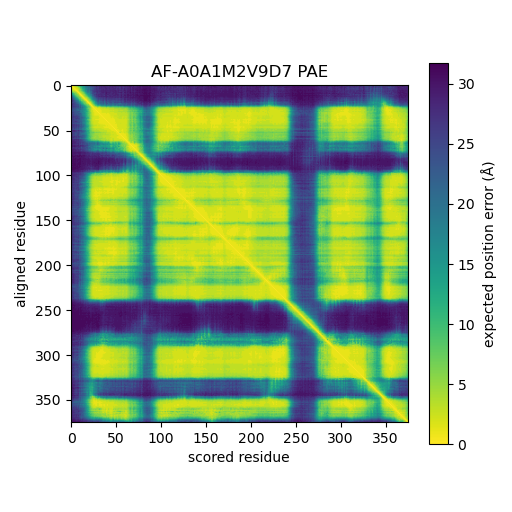A 1
ATOM 697 C C . GLY A 1 89 ? -27.157 28.180 -6.283 1.00 42.75 89 GLY A C 1
ATOM 698 O O . GLY A 1 89 ? -27.195 27.310 -7.147 1.00 42.75 89 GLY A O 1
ATOM 699 N N . ALA A 1 90 ? -27.011 27.859 -4.997 1.00 35.59 90 ALA A N 1
ATOM 700 C CA . ALA A 1 90 ? -27.429 26.541 -4.508 1.00 35.59 90 ALA A CA 1
ATOM 701 C C . ALA A 1 90 ? -28.038 26.669 -3.104 1.00 35.59 90 ALA A C 1
ATOM 703 O O . ALA A 1 90 ? -27.348 27.127 -2.196 1.00 35.59 90 ALA A O 1
ATOM 704 N N . PRO A 1 91 ? -29.308 26.287 -2.878 1.00 40.09 91 PRO A N 1
ATOM 705 C CA . PRO A 1 91 ? -29.866 26.159 -1.537 1.00 40.09 91 PRO A CA 1
ATOM 706 C C . PRO A 1 91 ? -29.066 25.110 -0.757 1.00 40.09 91 PRO A C 1
ATOM 708 O O . PRO A 1 91 ? -28.920 23.973 -1.204 1.00 40.09 91 PRO A O 1
ATOM 711 N N . TRP A 1 92 ? -28.533 25.486 0.406 1.00 43.91 92 TRP A N 1
ATOM 712 C CA . TRP A 1 92 ? -27.732 24.631 1.294 1.00 43.91 92 TRP A CA 1
ATOM 713 C C . TRP A 1 92 ? -28.601 23.609 2.049 1.00 43.91 92 TRP A C 1
ATOM 715 O O . TRP A 1 92 ? -28.505 23.466 3.264 1.00 43.91 92 TRP A O 1
ATOM 725 N N . ASP A 1 93 ? -29.427 22.872 1.313 1.00 41.59 93 ASP A N 1
ATOM 726 C CA . ASP A 1 93 ? -30.252 21.764 1.800 1.00 41.59 93 ASP A CA 1
ATOM 727 C C . ASP A 1 93 ? -29.564 20.406 1.556 1.00 41.59 93 ASP A C 1
ATOM 729 O O . ASP A 1 93 ? -30.191 19.371 1.341 1.00 41.59 93 ASP A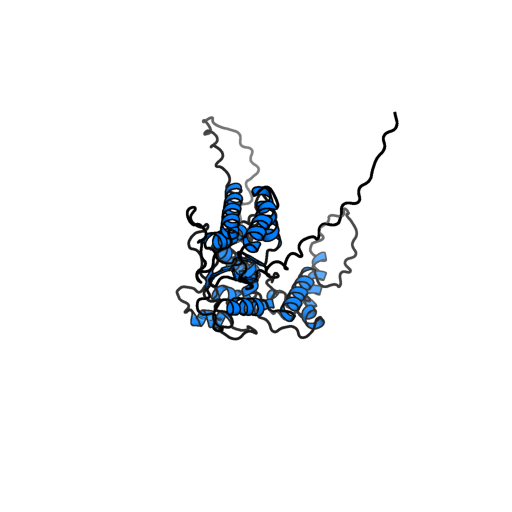 O 1
ATOM 733 N N . SER A 1 94 ? -28.227 20.377 1.601 1.00 46.81 94 SER A N 1
ATOM 734 C CA . SER A 1 94 ? -27.478 19.118 1.664 1.00 46.81 94 SER A CA 1
ATOM 735 C C . SER A 1 94 ? -27.520 18.561 3.090 1.00 46.81 94 SER A C 1
ATOM 737 O O . SER A 1 94 ? -26.535 18.593 3.822 1.00 46.81 94 SER A O 1
ATOM 739 N N . ASN A 1 95 ? -28.669 18.001 3.477 1.00 50.53 95 ASN A N 1
ATOM 740 C CA . ASN A 1 95 ? -28.796 17.109 4.639 1.00 50.53 95 ASN A CA 1
ATOM 741 C C . ASN A 1 95 ? -28.105 15.740 4.422 1.00 50.53 95 ASN A C 1
ATOM 743 O O . ASN A 1 95 ? -28.192 14.858 5.278 1.00 50.53 95 ASN A O 1
ATOM 747 N N . GLY A 1 96 ? -27.425 15.545 3.287 1.00 56.06 96 GLY A N 1
ATOM 748 C CA . GLY A 1 96 ? -26.677 14.334 2.970 1.00 56.06 96 GLY A CA 1
ATOM 749 C C . GLY A 1 96 ? -25.293 14.273 3.636 1.00 56.06 96 GLY A C 1
ATOM 750 O O . GLY A 1 96 ? -24.703 15.312 3.951 1.00 56.06 96 GLY A O 1
ATOM 751 N N . PRO A 1 97 ? -24.744 13.063 3.853 1.00 62.28 97 PRO A N 1
ATOM 752 C CA . PRO A 1 97 ? -23.354 12.893 4.266 1.00 62.28 97 PRO A CA 1
ATOM 753 C C . PRO A 1 97 ? -22.415 13.584 3.267 1.00 62.28 97 PRO A C 1
ATOM 755 O O . PRO A 1 97 ? -22.653 13.568 2.058 1.00 62.28 97 PRO A O 1
ATOM 758 N N . SER A 1 98 ? -21.341 14.200 3.772 1.00 78.44 98 SER A N 1
ATOM 759 C CA . SER A 1 98 ? -20.320 14.798 2.907 1.00 78.44 98 SER A CA 1
ATOM 760 C C . SER A 1 98 ? -19.750 13.743 1.954 1.00 78.44 98 SER A C 1
ATOM 762 O O . SER A 1 98 ? -19.715 12.555 2.281 1.00 78.44 98 SER A O 1
ATOM 764 N N . GLU A 1 99 ? -19.251 14.157 0.788 1.00 83.19 99 GLU A N 1
ATOM 765 C CA . GLU A 1 99 ? -18.641 13.226 -0.175 1.00 83.19 99 GLU A CA 1
ATOM 766 C C . GLU A 1 99 ? -17.555 12.347 0.464 1.00 83.19 99 GLU A C 1
ATOM 768 O O . GLU A 1 99 ? -17.440 11.169 0.130 1.00 83.19 99 GLU A O 1
ATOM 773 N N . HIS A 1 100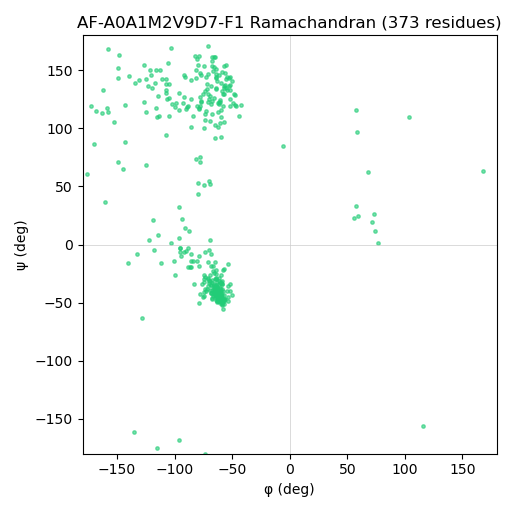 ? -16.814 12.901 1.431 1.00 82.75 100 HIS A N 1
ATOM 774 C CA 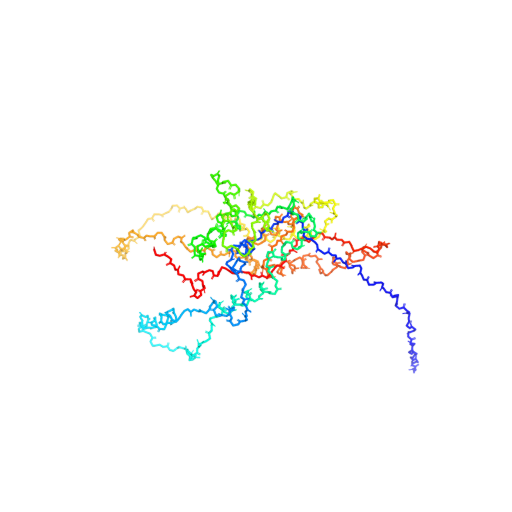. HIS A 1 100 ? -15.800 12.183 2.203 1.00 82.75 100 HIS A CA 1
ATOM 775 C C . HIS A 1 100 ? -16.416 11.121 3.125 1.00 82.75 100 HIS A C 1
ATOM 777 O O . HIS A 1 100 ? -15.964 9.982 3.121 1.00 82.75 100 HIS A O 1
ATOM 783 N N . SER A 1 101 ? -17.482 11.453 3.860 1.00 86.69 101 SER A N 1
ATOM 784 C CA . SER A 1 101 ? -18.216 10.499 4.708 1.00 86.69 101 SER A CA 1
ATOM 785 C C . SER A 1 101 ? -18.762 9.320 3.889 1.00 86.69 101 SER A C 1
ATOM 787 O O . SER A 1 101 ? -18.582 8.156 4.258 1.00 86.69 101 SER A O 1
ATOM 789 N N . ARG A 1 102 ? -19.330 9.602 2.708 1.00 88.50 102 ARG A N 1
ATOM 790 C CA . ARG A 1 102 ? -19.792 8.566 1.772 1.00 88.50 102 ARG A CA 1
ATOM 791 C C . ARG A 1 102 ? -18.638 7.706 1.247 1.00 88.50 102 ARG A C 1
ATOM 793 O O . ARG A 1 102 ? -18.786 6.494 1.126 1.00 88.50 102 ARG A O 1
ATOM 800 N N . ALA A 1 103 ? -17.489 8.311 0.946 1.00 91.19 103 ALA A N 1
ATOM 801 C CA . ALA A 1 103 ? -16.310 7.575 0.496 1.00 91.19 103 ALA A CA 1
ATOM 802 C C . ALA A 1 103 ? -15.778 6.614 1.574 1.00 91.19 103 ALA A C 1
ATOM 804 O O . ALA A 1 103 ? -15.508 5.459 1.253 1.00 91.19 103 ALA A O 1
ATOM 805 N N . LEU A 1 104 ? -15.688 7.049 2.837 1.00 93.12 104 LEU A N 1
ATOM 806 C CA . LEU A 1 104 ? -15.268 6.193 3.956 1.00 93.12 104 LEU A CA 1
ATOM 807 C C . LEU A 1 104 ? -16.259 5.052 4.208 1.00 93.12 104 LEU A C 1
ATOM 809 O O . LEU A 1 104 ? -15.851 3.904 4.365 1.00 93.12 104 LEU A O 1
ATOM 813 N N . SER A 1 105 ? -17.560 5.343 4.142 1.00 92.56 105 SER A N 1
ATOM 814 C CA . SER A 1 105 ? -18.611 4.323 4.262 1.00 92.56 105 SER A CA 1
ATOM 815 C C . SER A 1 105 ? -18.470 3.257 3.169 1.00 92.56 105 SER A C 1
ATOM 817 O O . SER A 1 105 ? -18.475 2.062 3.454 1.00 92.56 105 SER A O 1
ATOM 819 N N . ASN A 1 106 ? -18.231 3.672 1.920 1.00 93.88 106 ASN A N 1
ATOM 820 C CA . ASN A 1 106 ? -17.977 2.750 0.810 1.00 93.88 106 ASN A CA 1
ATOM 821 C C . ASN A 1 106 ? -16.702 1.915 1.008 1.00 93.88 106 ASN A C 1
ATOM 823 O O . ASN A 1 106 ? -16.685 0.745 0.637 1.00 93.88 106 ASN A O 1
ATOM 827 N N . GLN A 1 107 ? -15.640 2.484 1.583 1.00 95.25 107 GLN A N 1
ATOM 828 C CA . GLN A 1 107 ? -14.424 1.732 1.914 1.00 95.25 107 GLN A CA 1
ATOM 829 C C . GLN A 1 107 ? -14.693 0.685 3.008 1.00 95.25 107 GLN A C 1
ATOM 831 O O . GLN A 1 107 ? -14.233 -0.447 2.886 1.00 95.25 107 GLN A O 1
ATOM 836 N N . ALA A 1 108 ? -15.496 1.008 4.026 1.00 94.94 108 ALA A N 1
ATOM 837 C CA . ALA A 1 108 ? -15.901 0.040 5.046 1.00 94.94 108 ALA A CA 1
ATOM 838 C C . ALA A 1 108 ? -16.758 -1.100 4.464 1.00 94.94 108 ALA A C 1
ATOM 840 O O . ALA A 1 108 ? -16.564 -2.261 4.820 1.00 94.94 108 ALA A O 1
ATOM 841 N N . LEU A 1 109 ? -17.649 -0.799 3.510 1.00 95.06 109 LEU A N 1
ATOM 842 C CA . LEU A 1 109 ? -18.395 -1.822 2.765 1.00 95.06 109 LEU A CA 1
ATOM 843 C C . LEU A 1 109 ? -17.478 -2.727 1.932 1.00 95.06 109 LEU A C 1
ATOM 845 O O . LEU A 1 109 ? -17.727 -3.926 1.826 1.00 95.06 109 LEU A O 1
ATOM 849 N N . GLN A 1 110 ? -16.408 -2.177 1.350 1.00 94.19 110 GLN A N 1
ATOM 850 C CA . GLN A 1 110 ? -15.4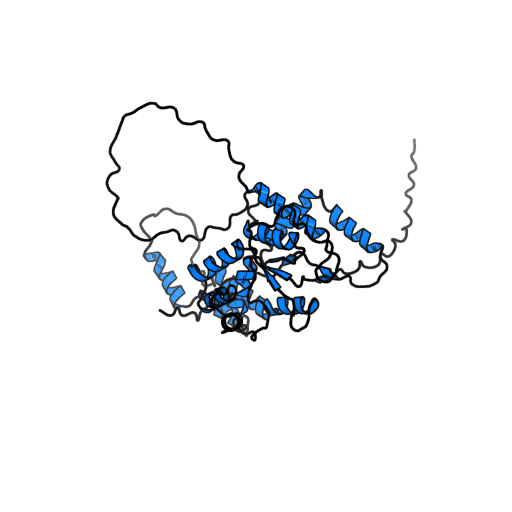07 -2.982 0.645 1.00 94.19 110 GLN A CA 1
ATOM 851 C C . GLN A 1 110 ? -14.686 -3.932 1.603 1.00 94.19 110 GLN A C 1
ATOM 853 O O . GLN A 1 110 ? -14.540 -5.105 1.274 1.00 94.19 110 GLN A O 1
ATOM 858 N N . GLU A 1 111 ? -14.306 -3.465 2.796 1.00 96.00 111 GLU A N 1
ATOM 859 C CA . GLU A 1 111 ? -13.692 -4.319 3.821 1.00 96.00 111 GLU A CA 1
ATOM 860 C C . GLU A 1 111 ? -14.628 -5.434 4.309 1.00 96.00 111 GLU A C 1
ATOM 862 O O . GLU A 1 111 ? -14.153 -6.528 4.601 1.00 96.00 111 GLU A O 1
ATOM 867 N N . MET A 1 112 ? -15.948 -5.205 4.349 1.00 95.06 112 MET A N 1
ATOM 868 C CA . MET A 1 112 ? -16.922 -6.271 4.633 1.00 95.06 112 MET A CA 1
ATOM 869 C C . MET A 1 112 ? -16.953 -7.343 3.541 1.00 95.06 112 MET A C 1
ATOM 871 O O . MET A 1 112 ? -17.158 -8.516 3.842 1.00 95.06 112 MET A O 1
ATOM 875 N N . ALA A 1 113 ? -16.802 -6.945 2.275 1.00 93.88 113 ALA A N 1
ATOM 876 C CA . ALA A 1 113 ? -16.824 -7.874 1.151 1.00 93.88 113 ALA A CA 1
ATOM 877 C C . ALA A 1 113 ? -15.521 -8.680 1.057 1.00 93.88 113 ALA A C 1
ATOM 879 O O . ALA A 1 113 ? -15.555 -9.893 0.852 1.00 93.88 113 ALA A O 1
ATOM 880 N N . ARG A 1 114 ? -14.376 -8.003 1.193 1.00 93.81 114 ARG A N 1
ATOM 881 C CA . ARG A 1 114 ? -13.053 -8.620 1.269 1.00 93.81 114 ARG A CA 1
ATOM 882 C C . ARG A 1 114 ? -12.079 -7.669 1.958 1.00 93.81 114 ARG A C 1
ATOM 884 O O . ARG A 1 114 ? -11.748 -6.618 1.407 1.00 93.81 114 ARG A O 1
ATOM 891 N N . GLY A 1 115 ? -11.603 -8.061 3.136 1.00 95.88 115 GLY A N 1
ATOM 892 C CA . GLY A 1 115 ? -10.639 -7.274 3.892 1.00 95.88 115 GLY A CA 1
ATOM 893 C C . GLY A 1 115 ? -9.303 -7.143 3.163 1.00 95.88 115 GLY A C 1
ATOM 894 O O . GLY A 1 115 ? -8.837 -8.094 2.530 1.00 95.88 115 GLY A O 1
ATOM 895 N N . LEU A 1 116 ? -8.656 -5.979 3.273 1.00 97.50 116 LEU A N 1
ATOM 896 C CA . LEU A 1 116 ? -7.334 -5.759 2.677 1.00 97.50 116 LEU A CA 1
ATOM 897 C C . LEU A 1 116 ? -6.309 -6.778 3.192 1.00 97.50 116 LEU A C 1
ATOM 899 O O . LEU A 1 116 ? -5.583 -7.374 2.398 1.00 97.50 116 LEU A O 1
ATOM 903 N N . LEU A 1 117 ? -6.239 -6.984 4.514 1.00 98.06 117 LEU A N 1
ATOM 904 C CA . LEU A 1 117 ? -5.257 -7.904 5.096 1.00 98.06 117 LEU A CA 1
ATOM 905 C C . LEU A 1 117 ? -5.583 -9.363 4.759 1.00 98.06 117 LEU A C 1
ATOM 907 O O . LEU A 1 117 ? -4.655 -10.144 4.559 1.00 98.06 117 LEU A O 1
ATOM 911 N N . ASP A 1 118 ? -6.867 -9.716 4.649 1.00 97.56 118 ASP A N 1
ATOM 912 C CA . ASP A 1 118 ? -7.292 -11.033 4.167 1.00 97.56 118 ASP A CA 1
ATOM 913 C C . ASP A 1 118 ? -6.812 -11.261 2.728 1.00 97.56 118 ASP A C 1
ATOM 915 O O . ASP A 1 118 ? -6.172 -12.271 2.444 1.00 97.56 118 ASP A O 1
ATOM 919 N N . GLU A 1 119 ? -7.022 -10.293 1.823 1.00 97.00 119 GLU A N 1
ATOM 920 C CA . GLU A 1 119 ? -6.520 -10.391 0.447 1.00 97.00 119 GLU A CA 1
ATOM 921 C C . GLU A 1 119 ? -4.991 -10.518 0.408 1.00 97.00 119 GLU A C 1
ATOM 923 O O . GLU A 1 119 ? -4.460 -11.343 -0.344 1.00 97.00 119 GLU A O 1
ATOM 928 N N . LEU A 1 120 ? -4.280 -9.726 1.221 1.00 97.88 120 LEU A N 1
ATOM 929 C CA . LEU A 1 120 ? -2.825 -9.802 1.327 1.00 97.88 120 LEU A CA 1
ATOM 930 C C . LEU A 1 120 ? -2.376 -11.201 1.764 1.00 97.88 120 LEU A C 1
ATOM 932 O O . LEU A 1 120 ? -1.549 -11.824 1.093 1.00 97.88 120 LEU A O 1
ATOM 936 N N . ARG A 1 121 ? -2.959 -11.716 2.851 1.00 97.69 121 ARG A N 1
ATOM 937 C CA . ARG A 1 121 ? -2.627 -13.025 3.416 1.00 97.69 121 ARG A CA 1
ATOM 938 C C . ARG A 1 121 ? -2.926 -14.149 2.432 1.00 97.69 121 ARG A C 1
ATOM 940 O O . ARG A 1 121 ? -2.040 -14.960 2.184 1.00 97.69 121 ARG A O 1
ATOM 947 N N . ASP A 1 122 ? -4.113 -14.169 1.829 1.00 96.62 122 ASP A N 1
ATOM 948 C CA . ASP A 1 122 ? -4.528 -15.205 0.876 1.00 96.62 122 ASP A CA 1
ATOM 949 C C . ASP A 1 122 ? -3.525 -15.365 -0.270 1.00 96.62 122 ASP A C 1
ATOM 951 O O . ASP A 1 122 ? -3.111 -16.479 -0.606 1.00 96.62 122 ASP A O 1
ATOM 955 N N . ARG A 1 123 ? -3.122 -14.249 -0.895 1.00 96.19 123 ARG A N 1
ATOM 956 C CA . ARG A 1 123 ? -2.204 -14.322 -2.040 1.00 96.19 123 ARG A CA 1
ATOM 957 C C . ARG A 1 123 ? -0.775 -14.629 -1.623 1.00 96.19 123 ARG A C 1
ATOM 959 O O . ARG A 1 123 ? -0.072 -15.276 -2.391 1.00 96.19 123 ARG A O 1
ATOM 966 N N . LEU A 1 124 ? -0.345 -14.181 -0.445 1.00 96.69 124 LEU A N 1
ATOM 967 C CA . LEU A 1 124 ? 1.000 -14.465 0.053 1.00 96.69 124 LEU A CA 1
ATOM 968 C C . LEU A 1 124 ? 1.140 -15.923 0.509 1.00 96.69 124 LEU A C 1
ATOM 970 O O . LEU A 1 124 ? 2.140 -16.557 0.188 1.00 96.69 124 LEU A O 1
ATOM 974 N N . VAL A 1 125 ? 0.115 -16.501 1.144 1.00 96.31 125 VAL A N 1
ATOM 975 C CA . VAL A 1 125 ? 0.076 -17.940 1.466 1.00 96.31 125 VAL A CA 1
ATOM 976 C C . VAL A 1 125 ? 0.137 -18.787 0.193 1.00 96.31 125 VAL A C 1
ATOM 978 O O . VAL A 1 125 ? 0.751 -19.846 0.196 1.00 96.31 125 VAL A O 1
ATOM 981 N N . ALA A 1 126 ? -0.439 -18.324 -0.921 1.00 92.44 126 ALA A N 1
ATOM 982 C CA . ALA A 1 126 ? -0.381 -19.054 -2.188 1.00 92.44 126 ALA A CA 1
ATOM 983 C C . ALA A 1 126 ? 1.034 -19.157 -2.798 1.00 92.44 126 ALA A C 1
ATOM 985 O O . ALA A 1 126 ? 1.246 -20.003 -3.666 1.00 92.44 126 ALA A O 1
ATOM 986 N N . VAL A 1 127 ? 1.976 -18.306 -2.375 1.00 92.12 127 VAL A N 1
ATOM 987 C CA . VAL A 1 127 ? 3.352 -18.235 -2.913 1.00 92.12 127 VAL A CA 1
ATOM 988 C C . VAL A 1 127 ? 4.432 -18.543 -1.873 1.00 92.12 127 VAL A C 1
ATOM 990 O O . VAL A 1 127 ? 5.615 -18.583 -2.210 1.00 92.12 127 VAL A O 1
ATOM 993 N N . SER A 1 128 ? 4.026 -18.731 -0.618 1.00 93.38 128 SER A N 1
ATOM 994 C CA . SER A 1 128 ? 4.871 -18.963 0.556 1.00 93.38 128 SER A CA 1
ATOM 995 C C . SER A 1 128 ? 4.280 -20.113 1.394 1.00 93.38 128 SER A C 1
ATOM 997 O O . SER A 1 128 ? 3.498 -20.924 0.899 1.00 93.38 128 SER A O 1
ATOM 999 N N . SER A 1 129 ? 4.674 -20.226 2.660 1.00 92.88 129 SER A N 1
ATOM 1000 C CA . SER A 1 129 ? 4.087 -21.140 3.632 1.00 92.88 129 SER A CA 1
ATOM 1001 C C . SER A 1 129 ? 2.810 -20.551 4.262 1.00 92.88 129 SER A C 1
ATOM 1003 O O . SER A 1 129 ? 2.609 -19.333 4.263 1.00 92.88 129 SER A O 1
ATOM 1005 N N . PRO A 1 130 ? 1.955 -21.379 4.895 1.00 93.75 130 PRO A N 1
ATOM 1006 C CA . PRO A 1 130 ? 0.812 -20.895 5.681 1.00 93.75 130 PRO A CA 1
ATOM 1007 C C . PRO A 1 130 ? 1.191 -19.955 6.838 1.00 93.75 130 PRO A C 1
ATOM 1009 O O . PRO A 1 130 ? 0.350 -19.191 7.317 1.00 93.75 130 PRO A O 1
ATOM 1012 N N . THR A 1 131 ? 2.445 -20.027 7.294 1.00 93.38 131 THR A N 1
ATOM 1013 C CA . THR A 1 131 ? 3.027 -19.159 8.327 1.00 93.38 131 THR A CA 1
ATOM 1014 C C . THR A 1 131 ? 3.648 -17.884 7.757 1.00 93.38 131 THR A C 1
ATOM 1016 O O . THR A 1 131 ? 4.082 -17.043 8.537 1.00 93.38 131 THR A O 1
ATOM 1019 N N . LEU A 1 132 ? 3.657 -17.717 6.427 1.00 96.19 132 LEU A N 1
ATOM 1020 C CA . LEU A 1 132 ? 4.272 -16.592 5.714 1.00 96.19 132 LEU A CA 1
ATOM 1021 C C . LEU A 1 132 ? 5.772 -16.440 6.006 1.00 96.19 132 LEU A C 1
ATOM 1023 O O . LEU A 1 132 ? 6.312 -15.334 6.027 1.00 96.19 132 LEU A O 1
ATOM 1027 N N . GLU A 1 133 ? 6.455 -17.561 6.234 1.00 93.25 133 GLU A N 1
ATOM 1028 C CA . GLU A 1 133 ? 7.892 -17.562 6.482 1.00 93.25 133 GLU A CA 1
ATOM 1029 C C . GLU A 1 133 ? 8.647 -17.066 5.239 1.00 93.25 133 GLU A C 1
ATOM 1031 O O . GLU A 1 133 ? 8.355 -17.452 4.104 1.00 93.25 133 GLU A O 1
ATOM 1036 N N . GLY A 1 134 ? 9.602 -16.158 5.448 1.00 93.25 134 GLY A N 1
ATOM 1037 C CA . GLY A 1 134 ? 10.368 -15.534 4.367 1.00 93.25 134 GLY A CA 1
ATOM 1038 C C . GLY A 1 134 ? 9.629 -14.435 3.594 1.00 93.25 134 GLY A C 1
ATOM 1039 O O . GLY A 1 134 ? 10.213 -13.865 2.673 1.00 93.25 134 GLY A O 1
ATOM 1040 N N . VAL A 1 135 ? 8.382 -14.106 3.953 1.00 97.06 135 VAL A N 1
ATOM 1041 C CA . VAL A 1 135 ? 7.712 -12.912 3.423 1.00 97.06 135 VAL A CA 1
ATOM 1042 C C . VAL A 1 135 ? 8.286 -11.669 4.094 1.00 97.06 135 VAL A C 1
ATOM 1044 O O . VAL A 1 135 ? 8.343 -11.587 5.319 1.00 97.06 135 VAL A O 1
ATOM 1047 N N . GLU A 1 136 ? 8.687 -10.683 3.294 1.00 97.56 136 GLU A N 1
ATOM 1048 C CA . GLU A 1 136 ? 9.228 -9.418 3.792 1.00 97.56 136 GLU A CA 1
ATOM 1049 C C . GLU A 1 136 ? 8.559 -8.229 3.115 1.00 97.56 136 GLU A C 1
ATOM 1051 O O . GLU A 1 136 ? 8.347 -8.224 1.901 1.00 97.56 136 GLU A O 1
ATOM 1056 N N . PHE A 1 137 ? 8.314 -7.177 3.890 1.00 98.50 137 PHE A N 1
ATOM 1057 C CA . PHE A 1 137 ? 7.766 -5.925 3.389 1.00 98.50 137 PHE A CA 1
ATOM 1058 C C . PHE A 1 137 ? 8.832 -4.835 3.360 1.00 98.50 137 PHE A C 1
ATOM 1060 O O . PHE A 1 137 ? 9.563 -4.628 4.330 1.00 98.50 137 PHE A O 1
ATOM 1067 N N . TRP A 1 138 ? 8.901 -4.131 2.236 1.00 98.56 138 TRP A N 1
ATOM 1068 C CA . TRP A 1 138 ? 9.853 -3.062 1.968 1.00 98.56 138 TRP A CA 1
ATOM 1069 C C . TRP A 1 138 ? 9.133 -1.792 1.523 1.00 98.56 138 TRP A C 1
ATOM 1071 O O . TRP A 1 138 ? 8.046 -1.857 0.959 1.00 98.56 138 TRP A O 1
ATOM 1081 N N . THR A 1 139 ? 9.742 -0.632 1.740 1.00 98.44 139 THR A N 1
ATOM 1082 C CA . THR A 1 139 ? 9.259 0.660 1.240 1.00 98.44 139 THR A CA 1
ATOM 1083 C C . THR A 1 139 ? 10.425 1.602 0.941 1.00 98.44 139 THR A C 1
ATOM 1085 O O . THR A 1 139 ? 11.543 1.421 1.428 1.00 98.44 139 THR A O 1
ATOM 1088 N N . THR A 1 140 ? 10.170 2.656 0.168 1.00 97.69 140 THR A N 1
ATOM 1089 C CA . THR A 1 140 ? 11.119 3.764 -0.001 1.00 97.69 140 THR A CA 1
ATOM 1090 C C . THR A 1 140 ? 11.156 4.660 1.239 1.00 97.69 140 THR A C 1
ATOM 1092 O O . THR A 1 140 ? 10.170 4.761 1.981 1.00 97.69 140 THR A O 1
ATOM 1095 N N . SER A 1 141 ? 12.286 5.340 1.456 1.00 95.94 141 SER A N 1
ATOM 1096 C CA . SER A 1 141 ? 12.428 6.347 2.514 1.00 95.94 141 SER A CA 1
ATOM 1097 C C . SER A 1 141 ? 11.443 7.505 2.336 1.00 95.94 141 SER A C 1
ATOM 1099 O O . SER A 1 141 ? 10.808 7.905 3.306 1.00 95.94 141 SER A O 1
ATOM 1101 N N . GLU A 1 142 ? 11.211 7.963 1.098 1.00 93.69 142 GLU A N 1
ATOM 1102 C CA . GLU A 1 142 ? 10.207 8.998 0.811 1.00 93.69 142 GLU A CA 1
ATOM 1103 C C . GLU A 1 142 ? 8.798 8.555 1.241 1.00 93.69 142 GLU A C 1
ATOM 1105 O O . GLU A 1 142 ? 8.097 9.303 1.925 1.00 93.69 142 GLU A O 1
ATOM 1110 N N . ALA A 1 143 ? 8.368 7.340 0.880 1.00 96.00 143 ALA A N 1
ATOM 1111 C CA . ALA A 1 143 ? 7.044 6.846 1.254 1.00 96.00 143 ALA A CA 1
ATOM 1112 C C . ALA A 1 143 ? 6.900 6.689 2.778 1.00 96.00 143 ALA A C 1
ATOM 1114 O O . ALA A 1 143 ? 5.872 7.087 3.328 1.00 96.00 143 ALA A O 1
ATOM 1115 N N . ARG A 1 144 ? 7.937 6.197 3.474 1.00 96.62 144 ARG A N 1
ATOM 1116 C CA . ARG A 1 144 ? 7.973 6.148 4.946 1.00 96.62 144 ARG A CA 1
ATOM 1117 C C . ARG A 1 144 ? 7.811 7.540 5.551 1.00 96.62 144 ARG A C 1
ATOM 1119 O O . ARG A 1 144 ? 6.917 7.749 6.367 1.00 96.62 144 ARG A O 1
ATOM 1126 N N . ASP A 1 145 ? 8.665 8.482 5.163 1.00 95.06 145 ASP A N 1
ATOM 1127 C CA . ASP A 1 145 ? 8.735 9.804 5.790 1.00 95.06 145 ASP A CA 1
ATOM 1128 C C . ASP A 1 145 ? 7.441 10.593 5.556 1.00 95.06 145 ASP A C 1
ATOM 1130 O O . ASP A 1 145 ? 6.928 11.251 6.465 1.00 95.06 145 ASP A O 1
ATOM 1134 N N . ARG A 1 146 ? 6.848 10.469 4.359 1.00 94.00 146 ARG A N 1
ATOM 1135 C CA . ARG A 1 146 ? 5.528 11.040 4.062 1.00 94.00 146 ARG A CA 1
ATOM 1136 C C . ARG A 1 146 ? 4.421 10.371 4.869 1.00 94.00 146 ARG A C 1
ATOM 1138 O O . ARG A 1 146 ? 3.573 11.085 5.396 1.00 94.00 146 ARG A O 1
ATOM 1145 N N . CYS A 1 147 ? 4.425 9.042 4.990 1.00 96.50 147 CYS A N 1
ATOM 1146 C CA . CYS A 1 147 ? 3.444 8.315 5.797 1.00 96.50 147 CYS A CA 1
ATOM 1147 C C . CYS A 1 147 ? 3.484 8.780 7.260 1.00 96.50 147 CYS A C 1
ATOM 1149 O O . CYS A 1 147 ? 2.459 9.192 7.802 1.00 96.50 147 CYS A O 1
ATOM 1151 N N . LEU A 1 148 ? 4.680 8.826 7.861 1.00 95.81 148 LEU A N 1
ATOM 1152 C CA . LEU A 1 148 ? 4.882 9.316 9.226 1.00 95.81 148 LEU A CA 1
ATOM 1153 C C . LEU A 1 148 ? 4.375 10.753 9.387 1.00 95.81 148 LEU A C 1
ATOM 1155 O O . LEU A 1 148 ? 3.619 11.022 10.313 1.00 95.81 148 LEU A O 1
ATOM 1159 N N . ARG A 1 149 ? 4.712 11.664 8.465 1.00 93.81 149 ARG A N 1
ATOM 1160 C CA . ARG A 1 149 ? 4.251 13.062 8.520 1.00 93.81 149 ARG A CA 1
ATOM 1161 C C . ARG A 1 149 ? 2.728 13.184 8.430 1.00 93.81 149 ARG A C 1
ATOM 1163 O O . ARG A 1 149 ? 2.128 13.943 9.185 1.00 93.81 149 ARG A O 1
ATOM 1170 N N . ILE A 1 150 ? 2.096 12.449 7.513 1.00 92.56 150 ILE A N 1
ATOM 1171 C CA . ILE A 1 150 ? 0.639 12.474 7.320 1.00 92.56 150 ILE A CA 1
ATOM 1172 C C . ILE A 1 150 ? -0.073 11.956 8.577 1.00 92.56 150 ILE A C 1
ATOM 1174 O O . ILE A 1 150 ? -0.996 12.598 9.082 1.00 92.56 150 ILE A O 1
ATOM 1178 N N . VAL A 1 151 ? 0.356 10.806 9.093 1.00 94.44 151 VAL A N 1
ATOM 1179 C CA . VAL A 1 151 ? -0.342 10.121 10.186 1.00 94.44 151 VAL A CA 1
ATOM 1180 C C . VAL A 1 151 ? -0.017 10.764 11.538 1.00 94.44 151 VAL A C 1
ATOM 1182 O O . VAL A 1 151 ? -0.930 11.110 12.283 1.00 94.44 151 VAL A O 1
ATOM 1185 N N . LEU A 1 152 ? 1.264 10.975 11.859 1.00 92.06 152 LEU A N 1
ATOM 1186 C CA . LEU A 1 152 ? 1.685 11.469 13.175 1.00 92.06 152 LEU A CA 1
ATOM 1187 C C . LEU A 1 152 ? 1.401 12.954 13.374 1.00 92.06 152 LEU A C 1
ATOM 1189 O O . LEU A 1 152 ? 0.972 13.349 14.456 1.00 92.06 152 LEU A O 1
ATOM 1193 N N . SER A 1 153 ? 1.627 13.775 12.350 1.00 87.12 153 SER A N 1
ATOM 1194 C CA . SER A 1 153 ? 1.627 15.231 12.518 1.00 87.12 153 SER A CA 1
ATOM 1195 C C . SER A 1 153 ? 0.341 15.912 12.062 1.00 87.12 153 SER A C 1
ATOM 1197 O O . SER A 1 153 ? 0.172 17.095 12.344 1.00 87.12 153 SER A O 1
ATOM 1199 N N . LYS A 1 154 ? -0.538 15.233 11.309 1.00 82.94 154 LYS A N 1
ATOM 1200 C CA . LYS A 1 154 ? -1.620 15.927 10.587 1.00 82.94 154 LYS A CA 1
ATOM 1201 C C . LYS A 1 154 ? -2.999 15.354 10.834 1.00 82.94 154 LYS A C 1
ATOM 1203 O O . LYS A 1 154 ? -3.855 16.079 11.324 1.00 82.94 154 LYS A O 1
ATOM 1208 N N . ILE A 1 155 ? -3.232 14.101 10.454 1.00 87.12 155 ILE A N 1
ATOM 1209 C CA . ILE A 1 155 ? -4.609 13.595 10.337 1.00 87.12 155 ILE A CA 1
ATOM 1210 C C . ILE A 1 155 ? -4.864 12.237 10.992 1.00 87.12 155 ILE A C 1
ATOM 1212 O O . ILE A 1 155 ? -6.020 11.837 11.067 1.00 87.12 155 ILE A O 1
ATOM 1216 N N . GLY A 1 156 ? -3.836 11.527 11.466 1.00 90.69 156 GLY A N 1
ATOM 1217 C CA . GLY A 1 156 ? -4.029 10.221 12.099 1.00 90.69 156 GLY A CA 1
ATOM 1218 C C . GLY A 1 156 ? -4.679 10.321 13.480 1.00 90.69 156 GLY A C 1
ATOM 1219 O O . GLY A 1 156 ? -4.300 11.174 14.296 1.00 90.69 156 GLY A O 1
ATOM 1220 N N . GLY A 1 157 ? -5.620 9.420 13.760 1.00 92.69 157 GLY A N 1
ATOM 1221 C CA . GLY A 1 157 ? -6.130 9.202 15.115 1.00 92.69 157 GLY A CA 1
ATOM 1222 C C . GLY A 1 157 ? -5.130 8.459 16.009 1.00 92.69 157 GLY A C 1
ATOM 1223 O O . GLY A 1 157 ? -4.010 8.143 15.601 1.00 92.69 157 GLY A O 1
ATOM 1224 N N . ARG A 1 158 ? -5.508 8.209 17.268 1.00 94.00 158 ARG A N 1
ATOM 1225 C CA . ARG A 1 158 ? -4.627 7.600 18.279 1.00 94.00 158 ARG A CA 1
ATOM 1226 C C . ARG A 1 158 ? -4.119 6.222 17.849 1.00 94.00 158 ARG A C 1
ATOM 1228 O O . ARG A 1 158 ? -2.914 5.975 17.914 1.00 94.00 158 ARG A O 1
ATOM 1235 N N . ASN A 1 159 ? -5.008 5.343 17.397 1.00 95.81 159 ASN A N 1
ATOM 1236 C CA . ASN A 1 159 ? -4.638 3.993 16.985 1.00 95.81 159 ASN A CA 1
ATOM 1237 C C . ASN A 1 159 ? -3.859 4.000 15.659 1.00 95.81 159 ASN A C 1
ATOM 1239 O O . ASN A 1 159 ? -2.886 3.264 15.515 1.00 95.81 159 ASN A O 1
ATOM 1243 N N . GLU A 1 160 ? -4.223 4.855 14.701 1.00 97.56 160 GLU A N 1
ATOM 1244 C CA . GLU A 1 160 ? -3.478 5.016 13.441 1.00 97.56 160 GLU A CA 1
ATOM 1245 C C . GLU A 1 160 ? -2.034 5.491 13.697 1.00 97.56 160 GLU A C 1
ATOM 1247 O O . GLU A 1 160 ? -1.080 4.949 13.128 1.00 97.56 160 GLU A O 1
ATOM 1252 N N . LYS A 1 161 ? -1.853 6.455 14.613 1.00 97.19 161 LYS A N 1
ATOM 1253 C CA . LYS A 1 161 ? -0.540 6.947 15.065 1.00 97.19 161 LYS A CA 1
ATOM 1254 C C . LYS A 1 161 ? 0.290 5.860 15.738 1.00 97.19 161 LYS A C 1
ATOM 1256 O O . LYS A 1 161 ? 1.483 5.729 15.465 1.00 97.19 161 LYS A O 1
ATOM 1261 N N . GLN A 1 162 ? -0.339 5.065 16.595 1.00 97.12 162 GLN A N 1
ATOM 1262 C CA . GLN A 1 162 ? 0.318 3.937 17.239 1.00 97.12 162 GLN A CA 1
ATOM 1263 C C . GLN A 1 162 ? 0.807 2.910 16.208 1.00 97.12 162 GLN A C 1
ATOM 1265 O O . GLN A 1 162 ? 1.971 2.505 16.241 1.00 97.12 162 GLN A O 1
ATOM 1270 N N . ARG A 1 163 ? -0.045 2.536 15.246 1.00 98.00 163 ARG A N 1
ATOM 1271 C CA . ARG A 1 163 ? 0.304 1.553 14.211 1.00 98.00 163 ARG A CA 1
ATOM 1272 C C . ARG A 1 163 ? 1.433 2.029 13.315 1.00 98.00 163 ARG A C 1
ATOM 1274 O O . ARG A 1 163 ? 2.354 1.260 13.060 1.00 98.00 163 ARG A O 1
ATOM 1281 N N . VAL A 1 164 ? 1.416 3.286 12.865 1.00 97.94 164 VAL A N 1
ATOM 1282 C CA . VAL A 1 164 ? 2.497 3.785 11.998 1.00 97.94 164 VAL A CA 1
ATOM 1283 C C . VAL A 1 164 ? 3.843 3.835 12.728 1.00 97.94 164 VAL A C 1
ATOM 1285 O O . VAL A 1 164 ? 4.866 3.516 12.127 1.00 97.94 164 VAL A O 1
ATOM 1288 N N . ALA A 1 165 ? 3.856 4.168 14.024 1.00 97.25 165 ALA A N 1
ATOM 1289 C CA . ALA A 1 165 ? 5.074 4.130 14.833 1.00 97.25 165 ALA A CA 1
ATOM 1290 C C . ALA A 1 165 ? 5.598 2.693 14.998 1.00 97.25 165 ALA A C 1
ATOM 1292 O O . ALA A 1 165 ? 6.804 2.459 14.949 1.00 97.25 165 ALA A O 1
ATOM 1293 N N . ALA A 1 166 ? 4.691 1.724 15.133 1.00 97.88 166 ALA A N 1
ATOM 1294 C CA . ALA A 1 166 ? 5.028 0.312 15.229 1.00 97.88 166 ALA A CA 1
ATOM 1295 C C . ALA A 1 166 ? 5.578 -0.289 13.920 1.00 97.88 166 ALA A C 1
ATOM 1297 O O . ALA A 1 166 ? 6.435 -1.169 13.975 1.00 97.88 166 ALA A O 1
ATOM 1298 N N . LEU A 1 167 ? 5.148 0.197 12.746 1.00 97.94 167 LEU A N 1
ATOM 1299 C CA . LEU A 1 167 ? 5.688 -0.250 11.450 1.00 97.94 167 LEU A CA 1
ATOM 1300 C C . LEU A 1 167 ? 7.176 0.097 11.270 1.00 97.94 167 LEU A C 1
ATOM 1302 O O . LEU A 1 167 ? 7.894 -0.631 10.579 1.00 97.94 167 LEU A O 1
ATOM 1306 N N . PHE A 1 168 ? 7.634 1.186 11.896 1.00 97.06 168 PHE A N 1
ATOM 1307 C CA . PHE A 1 168 ? 9.003 1.699 11.810 1.00 97.06 168 PHE A CA 1
ATOM 1308 C C . PHE A 1 168 ? 9.614 1.851 13.215 1.00 97.06 168 PHE A C 1
ATOM 1310 O O . PHE A 1 168 ? 9.831 2.976 13.675 1.00 97.06 168 PHE A O 1
ATOM 1317 N N . PRO A 1 169 ? 9.878 0.733 13.921 1.00 95.50 169 PRO A N 1
ATOM 1318 C CA . PRO A 1 169 ? 10.297 0.773 15.315 1.00 95.50 169 PRO A CA 1
ATOM 1319 C C . PRO A 1 169 ? 11.639 1.487 15.486 1.00 95.50 169 PRO A C 1
ATOM 1321 O O . PRO A 1 169 ? 12.568 1.325 14.692 1.00 95.50 169 PRO A O 1
ATOM 1324 N N . SER A 1 170 ? 11.747 2.269 16.561 1.00 93.06 170 SER A N 1
ATOM 1325 C CA . SER A 1 170 ? 13.005 2.909 16.949 1.00 93.06 170 SER A CA 1
ATOM 1326 C C . SER A 1 170 ? 14.037 1.871 17.404 1.00 93.06 170 SER A C 1
ATOM 1328 O O . SER A 1 170 ? 13.674 0.773 17.822 1.00 93.06 170 SER A O 1
ATOM 1330 N N . ALA A 1 171 ? 15.323 2.236 17.426 1.00 91.44 171 ALA A N 1
ATOM 1331 C CA . ALA A 1 171 ? 16.393 1.353 17.908 1.00 91.44 171 ALA A CA 1
ATOM 1332 C C . ALA A 1 171 ? 16.197 0.857 19.359 1.00 91.44 171 ALA A C 1
ATOM 1334 O O . ALA A 1 171 ? 16.764 -0.163 19.740 1.00 91.44 171 ALA A O 1
ATOM 1335 N N . ASN A 1 172 ? 15.384 1.560 20.156 1.00 93.69 172 ASN A N 1
ATOM 1336 C CA . ASN A 1 172 ? 15.099 1.219 21.551 1.00 93.69 172 ASN A CA 1
ATOM 1337 C C . ASN A 1 172 ? 13.856 0.326 21.716 1.00 93.69 172 ASN A C 1
ATOM 1339 O O . ASN A 1 172 ? 13.559 -0.103 22.830 1.00 93.69 172 ASN A O 1
ATOM 1343 N N . THR A 1 173 ? 13.105 0.066 20.644 1.00 95.44 173 THR A N 1
ATOM 1344 C CA . THR A 1 173 ? 11.868 -0.722 20.676 1.00 95.44 173 THR A CA 1
ATOM 1345 C C . THR A 1 173 ? 12.150 -2.120 20.141 1.00 95.44 173 THR A C 1
ATOM 1347 O O . THR A 1 173 ? 12.574 -2.275 18.997 1.00 95.44 173 THR A O 1
ATOM 1350 N N . SER A 1 174 ? 11.911 -3.160 20.944 1.00 96.94 174 SER A N 1
ATOM 1351 C CA . SER A 1 174 ? 12.062 -4.534 20.447 1.00 96.94 174 SER A CA 1
ATOM 1352 C C . SER A 1 174 ? 11.005 -4.852 19.382 1.00 96.94 174 SER A C 1
ATOM 1354 O O . SER A 1 174 ? 9.881 -4.352 19.443 1.00 96.94 174 SER A O 1
ATOM 1356 N N . ILE A 1 175 ? 11.339 -5.728 18.428 1.00 95.88 175 ILE A N 1
ATOM 1357 C CA . ILE A 1 175 ? 10.412 -6.121 17.350 1.00 95.88 175 ILE A CA 1
ATOM 1358 C C . ILE A 1 175 ? 9.120 -6.719 17.925 1.00 95.88 175 ILE A C 1
ATOM 1360 O O . ILE A 1 175 ? 8.042 -6.381 17.452 1.00 95.88 175 ILE A O 1
ATOM 1364 N N . SER A 1 176 ? 9.205 -7.530 18.989 1.00 96.56 176 SER A N 1
ATOM 1365 C CA . SER A 1 176 ? 8.013 -8.093 19.641 1.00 96.56 176 SER A CA 1
ATOM 1366 C C . SER A 1 176 ? 7.097 -7.008 20.206 1.00 96.56 176 SER A C 1
ATOM 1368 O O . SER A 1 176 ? 5.890 -7.092 20.020 1.00 96.56 176 SER A O 1
ATOM 1370 N N . GLN A 1 177 ? 7.654 -5.989 20.872 1.00 97.31 177 GLN A N 1
ATOM 1371 C CA . GLN A 1 177 ? 6.862 -4.879 21.415 1.00 97.31 177 GLN A CA 1
ATOM 1372 C C . GLN A 1 177 ? 6.213 -4.051 20.305 1.00 97.31 177 GLN A C 1
ATOM 1374 O O . GLN A 1 177 ? 5.071 -3.625 20.444 1.00 97.31 177 GLN A O 1
ATOM 1379 N N . ALA A 1 178 ? 6.932 -3.822 19.205 1.00 97.56 178 ALA A N 1
ATOM 1380 C CA . ALA A 1 178 ? 6.384 -3.130 18.046 1.00 97.56 178 ALA A CA 1
ATOM 1381 C C . ALA A 1 178 ? 5.246 -3.939 17.408 1.00 97.56 178 ALA A C 1
ATOM 1383 O O . ALA A 1 178 ? 4.198 -3.391 17.091 1.00 97.56 178 ALA A O 1
ATOM 1384 N N . GLU A 1 179 ? 5.409 -5.254 17.281 1.00 97.56 179 GLU A N 1
ATOM 1385 C CA . GLU A 1 179 ? 4.356 -6.130 16.776 1.00 97.56 179 GLU A CA 1
ATOM 1386 C C . GLU A 1 179 ? 3.114 -6.112 17.681 1.00 97.56 179 GLU A C 1
ATOM 1388 O O . GLU A 1 179 ? 1.999 -5.985 17.176 1.00 97.56 179 GLU A O 1
ATOM 1393 N N . ASP A 1 180 ? 3.295 -6.176 19.004 1.00 97.69 180 ASP A N 1
ATOM 1394 C CA . ASP A 1 180 ? 2.200 -6.033 19.972 1.00 97.69 180 ASP A CA 1
ATOM 1395 C C . ASP A 1 180 ? 1.464 -4.698 19.788 1.00 97.69 180 ASP A C 1
ATOM 1397 O O . ASP A 1 180 ? 0.240 -4.676 19.666 1.00 97.69 180 ASP A O 1
ATOM 1401 N N . ALA A 1 181 ? 2.209 -3.595 19.673 1.00 97.69 181 ALA A N 1
ATOM 1402 C CA . ALA A 1 181 ? 1.638 -2.266 19.481 1.00 97.69 181 ALA A CA 1
ATOM 1403 C C . ALA A 1 181 ? 0.908 -2.108 18.135 1.00 97.69 181 ALA A C 1
ATOM 1405 O O . ALA A 1 181 ? -0.090 -1.393 18.068 1.00 97.69 181 ALA A O 1
ATOM 1406 N N . TYR A 1 182 ? 1.369 -2.753 17.059 1.00 98.38 182 TYR A N 1
ATOM 1407 C CA . TYR A 1 182 ? 0.703 -2.684 15.753 1.00 98.38 182 TYR A CA 1
ATOM 1408 C C . TYR A 1 182 ? -0.658 -3.398 15.758 1.00 98.38 182 TYR A C 1
ATOM 1410 O O . TYR A 1 182 ? -1.639 -2.895 15.202 1.00 98.38 182 TYR A O 1
ATOM 1418 N N . TRP A 1 183 ? -0.730 -4.571 16.392 1.00 98.12 183 TRP A N 1
ATOM 1419 C CA . TRP A 1 183 ? -1.951 -5.379 16.422 1.00 98.12 183 TRP A CA 1
ATOM 1420 C C . TRP A 1 183 ? -2.921 -4.994 17.545 1.00 98.12 183 TRP A C 1
ATOM 1422 O O . TRP A 1 183 ? -4.057 -5.471 17.554 1.00 98.12 183 TRP A O 1
ATOM 1432 N N . GLU A 1 184 ? -2.527 -4.111 18.462 1.00 97.31 184 GLU A N 1
ATOM 1433 C CA . GLU A 1 184 ? -3.426 -3.594 19.491 1.00 97.31 184 GLU A CA 1
ATOM 1434 C C . GLU A 1 184 ? -4.666 -2.922 18.864 1.00 97.31 184 GLU A C 1
ATOM 1436 O O . GLU A 1 184 ? -4.601 -2.200 17.858 1.00 97.31 184 GLU A O 1
ATOM 1441 N N . ASN A 1 185 ? -5.836 -3.214 19.439 1.00 95.69 185 ASN A N 1
ATOM 1442 C CA . ASN A 1 185 ? -7.146 -2.758 18.955 1.00 95.69 185 ASN A CA 1
ATOM 1443 C C . ASN A 1 185 ? -7.447 -3.123 17.484 1.00 95.69 185 ASN A C 1
ATOM 1445 O O . ASN A 1 185 ? -8.253 -2.460 16.831 1.00 95.69 185 ASN A O 1
ATOM 1449 N N . SER A 1 186 ? -6.792 -4.155 16.942 1.00 97.75 186 SER A N 1
ATOM 1450 C CA . SER A 1 186 ? -7.077 -4.712 15.619 1.00 97.75 186 SER A CA 1
ATOM 1451 C C . SER A 1 186 ? -8.104 -5.841 15.708 1.00 97.75 186 SER A C 1
ATOM 1453 O O . SER A 1 186 ? -8.071 -6.654 16.629 1.00 97.75 186 SER A O 1
ATOM 1455 N N . ARG A 1 187 ? -8.980 -5.956 14.704 1.00 97.25 187 ARG A N 1
ATOM 1456 C CA . ARG A 1 187 ? -9.865 -7.121 14.528 1.00 97.25 187 ARG A CA 1
ATOM 1457 C C . ARG A 1 187 ? -9.113 -8.400 14.151 1.00 97.25 187 ARG A C 1
ATOM 1459 O O . ARG A 1 187 ? -9.665 -9.490 14.264 1.00 97.25 187 ARG A O 1
ATOM 1466 N N . TYR A 1 188 ? -7.880 -8.265 13.668 1.00 97.88 188 TYR A N 1
ATOM 1467 C CA . TYR A 1 188 ? -7.026 -9.387 13.293 1.00 97.88 188 TYR A CA 1
ATOM 1468 C C . TYR A 1 188 ? -6.147 -9.829 14.465 1.00 97.88 188 TYR A C 1
ATOM 1470 O O . TYR A 1 188 ? -5.699 -8.975 15.234 1.00 97.88 188 TYR A O 1
ATOM 1478 N N . PRO A 1 189 ? -5.852 -11.136 14.586 1.00 96.69 189 PRO A N 1
ATOM 1479 C CA . PRO A 1 189 ? -4.958 -11.635 15.621 1.00 96.69 189 PRO A CA 1
ATOM 1480 C C . PRO A 1 189 ? -3.520 -11.134 15.421 1.00 96.69 189 PRO A C 1
ATOM 1482 O O . PRO A 1 189 ? -3.117 -10.752 14.320 1.00 96.69 189 PRO A O 1
ATOM 1485 N N . LYS A 1 190 ? -2.715 -11.201 16.487 1.00 95.31 190 LYS A N 1
ATOM 1486 C CA . LYS A 1 190 ? -1.270 -10.951 16.403 1.00 95.31 190 LYS A CA 1
ATOM 1487 C C . LYS A 1 190 ? -0.632 -11.860 15.345 1.00 95.31 190 LYS A C 1
ATOM 1489 O O . LYS A 1 190 ? -1.051 -13.006 15.179 1.00 95.31 190 LYS A O 1
ATOM 1494 N N . ALA A 1 191 ? 0.374 -11.341 14.641 1.00 93.50 191 ALA A N 1
ATOM 1495 C CA . ALA A 1 191 ? 1.083 -12.039 13.567 1.00 93.50 191 ALA A CA 1
ATOM 1496 C C . ALA A 1 191 ? 0.175 -12.487 12.398 1.00 93.50 191 ALA A C 1
ATOM 1498 O O . ALA A 1 191 ? 0.501 -13.421 11.662 1.00 93.50 191 ALA A O 1
ATOM 1499 N N . PHE A 1 192 ? -0.975 -11.826 12.188 1.00 97.50 192 PHE A N 1
ATOM 1500 C CA . PHE A 1 192 ? -1.830 -12.119 11.034 1.00 97.50 192 PHE A CA 1
ATOM 1501 C C . PHE A 1 192 ? -1.118 -11.846 9.697 1.00 97.50 192 PHE A C 1
ATOM 1503 O O . PHE A 1 192 ? -1.342 -12.554 8.717 1.00 97.50 192 PHE A O 1
ATOM 1510 N N . LEU A 1 193 ? -0.217 -10.868 9.660 1.00 97.19 193 LEU A N 1
ATOM 1511 C CA . LEU A 1 193 ? 0.746 -10.658 8.581 1.00 97.19 193 LEU A CA 1
ATOM 1512 C C . LEU A 1 193 ? 2.101 -10.247 9.184 1.00 97.19 193 LEU A C 1
ATOM 1514 O O . LEU A 1 193 ? 2.112 -9.489 10.155 1.00 97.19 193 LEU A O 1
ATOM 1518 N N . PRO A 1 194 ? 3.243 -10.661 8.609 1.00 96.62 194 PRO A N 1
ATOM 1519 C CA . PRO A 1 194 ? 4.567 -10.287 9.110 1.00 96.62 194 PRO A CA 1
ATOM 1520 C C . PRO A 1 194 ? 4.968 -8.867 8.662 1.00 96.62 194 PRO A C 1
ATOM 1522 O O . PRO A 1 194 ? 6.010 -8.671 8.046 1.00 96.62 194 PRO A O 1
ATOM 1525 N N . VAL A 1 195 ? 4.119 -7.863 8.915 1.00 96.50 195 VAL A N 1
ATOM 1526 C CA . VAL A 1 195 ? 4.336 -6.472 8.461 1.00 96.50 195 VAL A CA 1
ATOM 1527 C C . VAL A 1 195 ? 5.332 -5.689 9.316 1.00 96.50 195 VAL A C 1
ATOM 1529 O O . VAL A 1 195 ? 5.841 -4.675 8.852 1.00 96.50 195 VAL A O 1
ATOM 1532 N N . VAL A 1 196 ? 5.626 -6.132 10.543 1.00 96.94 196 VAL A N 1
ATOM 1533 C CA . VAL A 1 196 ? 6.563 -5.455 11.453 1.00 96.94 196 VAL A CA 1
ATOM 1534 C C . VAL A 1 196 ? 7.894 -6.220 11.515 1.00 96.94 196 VAL A C 1
ATOM 1536 O O . VAL A 1 196 ? 7.883 -7.400 11.864 1.00 96.94 196 VAL A O 1
ATOM 1539 N N . PRO A 1 197 ? 9.048 -5.570 11.268 1.00 97.06 197 PRO A N 1
ATOM 1540 C CA . PRO A 1 197 ? 9.207 -4.204 10.764 1.00 97.06 197 PRO A CA 1
ATOM 1541 C C . PRO A 1 197 ? 9.043 -4.121 9.238 1.00 97.06 197 PRO A C 1
ATOM 1543 O O . PRO A 1 197 ? 9.460 -5.028 8.513 1.00 97.06 197 PRO A O 1
ATOM 1546 N N . ILE A 1 198 ? 8.562 -2.979 8.736 1.00 98.25 198 ILE A N 1
ATOM 1547 C CA . ILE A 1 198 ? 8.713 -2.654 7.313 1.00 98.25 198 ILE A CA 1
ATOM 1548 C C . ILE A 1 198 ? 10.150 -2.183 7.091 1.00 98.25 198 ILE A C 1
ATOM 1550 O O . ILE A 1 198 ? 10.622 -1.228 7.713 1.00 98.25 198 ILE A O 1
ATOM 1554 N N . ARG A 1 199 ? 10.854 -2.846 6.176 1.00 98.06 199 ARG A N 1
ATOM 1555 C CA . ARG A 1 199 ? 12.226 -2.497 5.804 1.00 98.06 199 ARG A CA 1
ATOM 1556 C C . ARG A 1 199 ? 12.234 -1.285 4.874 1.00 98.06 199 ARG A C 1
ATOM 1558 O O . ARG A 1 199 ? 11.328 -1.092 4.068 1.00 98.06 199 ARG A O 1
ATOM 1565 N N . VAL A 1 200 ? 13.271 -0.461 4.968 1.00 97.94 200 VAL A N 1
ATOM 1566 C CA . VAL A 1 200 ? 13.375 0.788 4.202 1.00 97.94 200 VAL A CA 1
ATOM 1567 C C . VAL A 1 200 ? 14.612 0.718 3.326 1.00 97.94 200 VAL A C 1
ATOM 1569 O O . VAL A 1 200 ? 15.666 0.296 3.795 1.00 97.94 200 VAL A O 1
ATOM 1572 N N . PHE A 1 201 ? 14.496 1.113 2.060 1.00 96.75 201 PHE A N 1
ATOM 1573 C CA . PHE A 1 201 ? 15.669 1.229 1.198 1.00 96.75 201 PHE A CA 1
ATOM 1574 C C . PHE A 1 201 ? 16.571 2.384 1.646 1.00 96.75 201 PHE A C 1
ATOM 1576 O O . PHE A 1 201 ? 16.092 3.484 1.923 1.00 96.75 201 PHE A O 1
ATOM 1583 N N . ASP A 1 202 ? 17.882 2.137 1.660 1.00 91.75 202 ASP A N 1
ATOM 1584 C CA . ASP A 1 202 ? 18.879 3.109 2.126 1.00 91.75 202 ASP A CA 1
ATOM 1585 C C . ASP A 1 202 ? 19.025 4.316 1.187 1.00 91.75 202 ASP A C 1
ATOM 1587 O O . ASP A 1 202 ? 19.406 5.405 1.616 1.00 91.75 202 ASP A O 1
ATOM 1591 N N . THR A 1 203 ? 18.716 4.143 -0.102 1.00 91.25 203 THR A N 1
ATOM 1592 C CA . THR A 1 203 ? 18.827 5.193 -1.122 1.00 91.25 203 THR A CA 1
ATOM 1593 C C . THR A 1 203 ? 17.463 5.561 -1.702 1.00 91.25 203 THR A C 1
ATOM 1595 O O . THR A 1 203 ? 16.552 4.739 -1.794 1.00 91.25 203 THR A O 1
ATOM 1598 N N . VAL A 1 204 ? 17.317 6.821 -2.125 1.00 85.69 204 VAL A N 1
ATOM 1599 C CA . VAL A 1 204 ? 16.062 7.347 -2.699 1.00 85.69 204 VAL A CA 1
ATOM 1600 C C . VAL A 1 204 ? 15.702 6.619 -3.996 1.00 85.69 204 VAL A C 1
ATOM 1602 O O . VAL A 1 204 ? 14.564 6.202 -4.198 1.00 85.69 204 VAL A O 1
ATOM 1605 N N . VAL A 1 205 ? 16.696 6.398 -4.854 1.00 89.06 205 VAL A N 1
ATOM 1606 C CA . VAL A 1 205 ? 16.563 5.651 -6.109 1.00 89.06 205 VAL A CA 1
ATOM 1607 C C . VAL A 1 205 ? 17.512 4.453 -6.115 1.00 89.06 205 VAL A C 1
ATOM 1609 O O . VAL A 1 205 ? 18.578 4.523 -5.489 1.00 89.06 205 VAL A O 1
ATOM 1612 N N . PRO A 1 206 ? 17.157 3.353 -6.803 1.00 92.31 206 PRO A N 1
ATOM 1613 C CA . PRO A 1 206 ? 18.074 2.239 -6.969 1.00 92.31 206 PRO A CA 1
ATOM 1614 C C . PRO A 1 206 ? 19.283 2.644 -7.827 1.00 92.31 206 PRO A C 1
ATOM 1616 O O . PRO A 1 206 ? 19.145 3.508 -8.702 1.00 92.31 206 PRO A O 1
ATOM 1619 N N . PRO A 1 207 ? 20.444 1.990 -7.636 1.00 93.00 207 PRO A N 1
ATOM 1620 C CA . PRO A 1 207 ? 21.609 2.175 -8.495 1.00 93.00 207 PRO A CA 1
ATOM 1621 C C . PRO A 1 207 ? 21.262 1.998 -9.987 1.00 93.00 207 PRO A C 1
ATOM 1623 O O . PRO A 1 207 ? 20.415 1.162 -10.325 1.00 93.00 207 PRO A O 1
ATOM 1626 N N . PRO A 1 208 ? 21.874 2.772 -10.902 1.00 89.81 208 PRO A N 1
ATOM 1627 C CA . PRO A 1 208 ? 21.553 2.729 -12.332 1.00 89.81 208 PRO A CA 1
ATOM 1628 C C . PRO A 1 208 ? 21.914 1.389 -12.995 1.00 89.81 208 PRO A C 1
ATOM 1630 O O . PRO A 1 208 ? 21.318 1.007 -14.001 1.00 89.81 208 PRO A O 1
ATOM 1633 N N . ASP A 1 209 ? 22.858 0.655 -12.425 1.00 91.06 209 ASP A N 1
ATOM 1634 C CA . ASP A 1 209 ? 23.296 -0.677 -12.835 1.00 91.06 209 ASP A CA 1
ATOM 1635 C C . ASP A 1 209 ? 22.427 -1.807 -12.259 1.00 91.06 209 ASP A C 1
ATOM 1637 O O . ASP A 1 209 ? 22.466 -2.928 -12.771 1.00 91.06 209 ASP A O 1
ATOM 1641 N N . LEU A 1 210 ? 21.587 -1.520 -11.254 1.00 93.06 210 LEU A N 1
ATOM 1642 C CA . LEU A 1 210 ? 20.637 -2.495 -10.729 1.00 93.06 210 LEU A CA 1
ATOM 1643 C C . LEU A 1 210 ? 19.571 -2.787 -11.788 1.00 93.06 210 LEU A C 1
ATOM 1645 O O . LEU A 1 210 ? 18.752 -1.927 -12.122 1.00 93.06 210 LEU A O 1
ATOM 1649 N N . ASN A 1 211 ? 19.587 -4.007 -12.309 1.00 90.81 211 ASN A N 1
ATOM 1650 C CA . ASN A 1 211 ? 18.605 -4.507 -13.259 1.00 90.81 211 ASN A CA 1
ATOM 1651 C C . ASN A 1 211 ? 17.779 -5.620 -12.607 1.00 90.81 211 ASN A C 1
ATOM 1653 O O . ASN A 1 211 ? 18.311 -6.334 -11.751 1.00 90.81 211 ASN A O 1
ATOM 1657 N N . PRO A 1 212 ? 16.509 -5.795 -13.021 1.00 91.00 212 PRO A N 1
ATOM 1658 C CA . PRO A 1 212 ? 15.711 -6.908 -12.536 1.00 91.00 212 PRO A CA 1
ATOM 1659 C C . PRO A 1 212 ? 16.430 -8.230 -12.829 1.00 91.00 212 PRO A C 1
ATOM 1661 O O . PRO A 1 212 ? 16.965 -8.394 -13.933 1.00 91.00 212 PRO A O 1
ATOM 1664 N N . PRO A 1 213 ? 16.452 -9.174 -11.876 1.00 92.25 213 PRO A N 1
ATOM 1665 C CA . PRO A 1 213 ? 17.045 -10.476 -12.122 1.00 92.25 213 PRO A CA 1
ATOM 1666 C C . PRO A 1 213 ? 16.251 -11.235 -13.197 1.00 92.25 213 PRO A C 1
ATOM 1668 O O . PRO A 1 213 ? 15.100 -10.921 -13.491 1.00 92.25 213 PRO A O 1
ATOM 1671 N N . LEU A 1 214 ? 16.863 -12.253 -13.804 1.00 88.12 214 LEU A N 1
ATOM 1672 C CA . LEU A 1 214 ? 16.155 -13.121 -14.758 1.00 88.12 214 LEU A CA 1
ATOM 1673 C C . LEU A 1 214 ? 15.193 -14.079 -14.047 1.00 88.12 214 LEU A C 1
ATOM 1675 O O . LEU A 1 214 ? 14.174 -14.477 -14.610 1.00 88.12 214 LEU A O 1
ATOM 1679 N N . LEU A 1 215 ? 15.531 -14.448 -12.811 1.00 88.25 215 LEU A N 1
ATOM 1680 C CA . LEU A 1 215 ? 14.773 -15.364 -11.974 1.00 88.25 215 LEU A CA 1
ATOM 1681 C C . LEU A 1 215 ? 14.343 -14.660 -10.686 1.00 88.25 215 LEU A C 1
ATOM 1683 O O . LEU A 1 215 ? 15.074 -13.835 -10.139 1.00 88.25 215 LEU A O 1
ATOM 1687 N N . SER A 1 216 ? 13.164 -15.012 -10.192 1.00 86.12 216 SER A N 1
ATOM 1688 C CA . SER A 1 216 ? 12.689 -14.645 -8.868 1.00 86.12 216 SER A CA 1
ATOM 1689 C C . SER A 1 216 ? 13.460 -15.416 -7.797 1.00 86.12 216 SER A C 1
ATOM 1691 O O . SER A 1 216 ? 14.183 -16.372 -8.082 1.00 86.12 216 SER A O 1
ATOM 1693 N N . GLU A 1 217 ? 13.254 -15.044 -6.538 1.00 82.56 217 GLU A N 1
ATOM 1694 C CA . GLU A 1 217 ? 13.876 -15.709 -5.385 1.00 82.56 217 GLU A CA 1
ATOM 1695 C C . GLU A 1 217 ? 13.518 -17.198 -5.289 1.00 82.56 217 GLU A C 1
ATOM 1697 O O . GLU A 1 217 ? 14.317 -17.999 -4.815 1.00 82.56 217 GLU A O 1
ATOM 1702 N N . ASN A 1 218 ? 12.364 -17.582 -5.838 1.00 81.88 218 ASN A N 1
ATOM 1703 C CA . ASN A 1 218 ? 11.901 -18.967 -5.901 1.00 81.88 218 ASN A CA 1
ATOM 1704 C C . ASN A 1 218 ? 12.352 -19.681 -7.194 1.00 81.88 218 ASN A C 1
ATOM 1706 O O . ASN A 1 218 ? 11.784 -20.708 -7.560 1.00 81.88 218 ASN A O 1
ATOM 1710 N N . GLY A 1 219 ? 13.312 -19.113 -7.934 1.00 82.62 219 GLY A N 1
ATOM 1711 C CA . GLY A 1 219 ? 13.858 -19.676 -9.172 1.00 82.62 219 GLY A CA 1
ATOM 1712 C C . GLY A 1 219 ? 12.935 -19.584 -10.392 1.00 82.62 219 GLY A C 1
ATOM 1713 O O . GLY A 1 219 ? 13.217 -20.213 -11.409 1.00 82.62 219 GLY A O 1
ATOM 1714 N N . ARG A 1 220 ? 11.833 -18.823 -10.325 1.00 82.88 220 ARG A N 1
ATOM 1715 C CA . ARG A 1 220 ? 10.877 -18.689 -11.442 1.00 82.88 220 ARG A CA 1
ATOM 1716 C C . ARG A 1 220 ? 11.314 -17.592 -12.401 1.00 82.88 220 ARG A C 1
ATOM 1718 O O . ARG A 1 220 ? 11.744 -16.543 -11.940 1.00 82.88 220 ARG A O 1
ATOM 1725 N N . ALA A 1 221 ? 11.139 -17.779 -13.706 1.00 84.50 221 ALA A N 1
ATOM 1726 C CA . ALA A 1 221 ? 11.416 -16.720 -14.674 1.00 84.50 221 ALA A CA 1
ATOM 1727 C C . ALA A 1 221 ? 10.594 -15.460 -14.363 1.00 84.50 221 ALA A C 1
ATOM 1729 O O . ALA A 1 221 ? 9.378 -15.530 -14.159 1.00 84.50 221 ALA A O 1
ATOM 1730 N N . LEU A 1 222 ? 11.267 -14.312 -14.302 1.00 89.50 222 LEU A N 1
ATOM 1731 C CA . LEU A 1 222 ? 10.594 -13.030 -14.176 1.00 89.50 222 LEU A CA 1
ATOM 1732 C C . LEU A 1 222 ? 10.110 -12.559 -15.538 1.00 89.50 222 LEU A C 1
ATOM 1734 O O . LEU A 1 222 ? 10.780 -12.718 -16.559 1.00 89.50 222 LEU A O 1
ATOM 1738 N N . SER A 1 223 ? 8.942 -11.925 -15.523 1.00 90.00 223 SER A N 1
ATOM 1739 C CA . SER A 1 223 ? 8.407 -11.268 -16.701 1.00 90.00 223 SER A CA 1
ATOM 1740 C C . SER A 1 223 ? 9.415 -10.252 -17.241 1.00 90.00 223 SER A C 1
ATOM 1742 O O . SER A 1 223 ? 9.884 -9.401 -16.474 1.00 90.00 223 SER A O 1
ATOM 1744 N N . PRO A 1 224 ? 9.659 -10.205 -18.559 1.00 90.88 224 PRO A N 1
ATOM 1745 C CA . PRO A 1 224 ? 10.364 -9.089 -19.187 1.00 90.88 224 PRO A CA 1
ATOM 1746 C C . PRO A 1 224 ? 9.733 -7.717 -18.860 1.00 90.88 224 PRO A C 1
ATOM 1748 O O . PRO A 1 224 ? 10.382 -6.675 -18.974 1.00 90.88 224 PRO A O 1
ATOM 1751 N N . PHE A 1 225 ? 8.481 -7.711 -18.378 1.00 93.31 225 PHE A N 1
ATOM 1752 C CA . PHE A 1 225 ? 7.755 -6.516 -17.963 1.00 93.31 225 PHE A CA 1
ATOM 1753 C C . PHE A 1 225 ? 8.442 -5.788 -16.799 1.00 93.31 225 PHE A C 1
ATOM 1755 O O . PHE A 1 225 ? 8.353 -4.566 -16.722 1.00 93.31 225 PHE A O 1
ATOM 1762 N N . PHE A 1 226 ? 9.182 -6.489 -15.931 1.00 95.31 226 PHE A N 1
ATOM 1763 C CA . PHE A 1 226 ? 9.967 -5.851 -14.867 1.00 95.31 226 PHE A CA 1
ATOM 1764 C C . PHE A 1 226 ? 11.047 -4.915 -15.428 1.00 95.31 226 PHE A C 1
ATOM 1766 O O . PHE A 1 226 ? 11.205 -3.790 -14.950 1.00 95.31 226 PHE A O 1
ATOM 1773 N N . ALA A 1 227 ? 11.763 -5.343 -16.472 1.00 94.38 227 ALA A N 1
ATOM 1774 C CA . ALA A 1 227 ? 12.797 -4.529 -17.114 1.00 94.38 227 ALA A CA 1
ATOM 1775 C C . ALA A 1 227 ? 12.192 -3.316 -17.821 1.00 94.38 227 ALA A C 1
ATOM 1777 O O . ALA A 1 227 ? 12.702 -2.201 -17.692 1.00 94.38 227 ALA A O 1
ATOM 1778 N N . LEU A 1 228 ? 11.064 -3.526 -18.501 1.00 94.56 228 LEU A N 1
ATOM 1779 C CA . LEU A 1 228 ? 10.316 -2.463 -19.158 1.00 94.56 228 LEU A CA 1
ATOM 1780 C C . LEU A 1 228 ? 9.806 -1.422 -18.153 1.00 94.56 228 LEU A C 1
ATOM 1782 O O . LEU A 1 228 ? 10.051 -0.231 -18.330 1.00 94.56 228 LEU A O 1
ATOM 1786 N N . LEU A 1 229 ? 9.176 -1.868 -17.063 1.00 96.00 229 LEU A N 1
ATOM 1787 C CA . LEU A 1 229 ? 8.693 -0.997 -15.993 1.00 96.00 229 LEU A CA 1
ATOM 1788 C C . LEU A 1 229 ? 9.841 -0.200 -15.358 1.00 96.00 229 LEU A C 1
ATOM 1790 O O . LEU A 1 229 ? 9.729 1.016 -15.221 1.00 96.00 229 LEU A O 1
ATOM 1794 N N . SER A 1 230 ? 10.963 -0.855 -15.040 1.00 96.12 230 SER A N 1
ATOM 1795 C CA . SER A 1 230 ? 12.153 -0.199 -14.480 1.00 96.12 230 SER A CA 1
ATOM 1796 C C . SER A 1 230 ? 12.688 0.894 -15.414 1.00 96.12 230 SER A C 1
ATOM 1798 O O . SER A 1 230 ? 12.861 2.045 -15.000 1.00 96.12 230 SER A O 1
ATOM 1800 N N . ARG A 1 231 ? 12.874 0.575 -16.703 1.00 95.25 231 ARG A N 1
ATOM 1801 C CA . ARG A 1 231 ? 13.324 1.535 -17.722 1.00 95.25 231 ARG A CA 1
ATOM 1802 C C . ARG A 1 231 ? 12.372 2.722 -17.839 1.00 95.25 231 ARG A C 1
ATOM 1804 O O . ARG A 1 231 ? 12.825 3.867 -17.833 1.00 95.25 231 ARG A O 1
ATOM 1811 N N . THR A 1 232 ? 11.068 2.469 -17.907 1.00 94.94 232 THR A N 1
ATOM 1812 C CA . THR A 1 232 ? 10.071 3.536 -18.020 1.00 94.94 232 THR A CA 1
ATOM 1813 C C . THR A 1 232 ? 10.062 4.424 -16.781 1.00 94.94 232 THR A C 1
ATOM 1815 O O . THR A 1 232 ? 10.135 5.641 -16.924 1.00 94.94 232 THR A O 1
ATOM 1818 N N . CYS A 1 233 ? 10.076 3.865 -15.568 1.00 95.25 233 CYS A N 1
ATOM 1819 C CA . CYS A 1 233 ? 10.136 4.670 -14.348 1.00 95.25 233 CYS A CA 1
ATOM 1820 C C . CYS A 1 233 ? 11.406 5.536 -14.279 1.00 95.25 233 CYS A C 1
ATOM 1822 O O . CYS A 1 233 ? 11.316 6.702 -13.897 1.00 95.25 233 CYS A O 1
ATOM 1824 N N . ARG A 1 234 ? 12.573 5.024 -14.703 1.00 94.50 234 ARG A N 1
ATOM 1825 C CA . ARG A 1 234 ? 13.807 5.829 -14.807 1.00 94.50 234 ARG A CA 1
ATOM 1826 C C . ARG A 1 234 ? 13.652 6.991 -15.780 1.00 94.50 234 ARG A C 1
ATOM 1828 O O . ARG A 1 234 ? 13.985 8.116 -15.427 1.00 94.50 234 ARG A O 1
ATOM 1835 N N . ASN A 1 235 ? 13.116 6.735 -16.972 1.00 92.81 235 ASN A N 1
ATOM 1836 C CA . ASN A 1 235 ? 12.910 7.773 -17.982 1.00 92.81 235 ASN A CA 1
ATOM 1837 C C . ASN A 1 235 ? 11.990 8.887 -17.470 1.00 92.81 235 ASN A C 1
ATOM 1839 O O . ASN A 1 235 ? 12.308 10.063 -17.633 1.00 92.81 235 ASN A O 1
ATOM 1843 N N . ILE A 1 236 ? 10.888 8.521 -16.808 1.00 91.75 236 ILE A N 1
ATOM 1844 C CA . ILE A 1 236 ? 9.941 9.485 -16.237 1.00 91.75 236 ILE A CA 1
ATOM 1845 C C . ILE A 1 236 ? 10.623 10.308 -15.120 1.00 91.75 236 ILE A C 1
ATOM 1847 O O . ILE A 1 236 ? 10.477 11.525 -15.086 1.00 91.75 236 ILE A O 1
ATOM 1851 N N . LEU A 1 237 ? 11.433 9.693 -14.247 1.00 90.44 237 LEU A N 1
ATOM 1852 C CA . LEU A 1 237 ? 12.158 10.418 -13.187 1.00 90.44 237 LEU A CA 1
ATOM 1853 C C . LEU A 1 237 ? 13.266 11.346 -13.723 1.00 90.44 237 LEU A C 1
ATOM 1855 O O . LEU A 1 237 ? 13.475 12.427 -13.173 1.00 90.44 237 LEU A O 1
ATOM 1859 N N . ILE A 1 238 ? 13.955 10.965 -14.804 1.00 89.75 238 ILE A N 1
ATOM 1860 C CA . ILE A 1 238 ? 14.972 11.815 -15.449 1.00 89.75 238 ILE A CA 1
ATOM 1861 C C . ILE A 1 238 ? 14.334 13.095 -16.005 1.00 89.75 238 ILE A C 1
ATOM 1863 O O . ILE A 1 238 ? 14.898 14.174 -15.839 1.00 89.75 238 ILE A O 1
ATOM 1867 N N . GLN A 1 239 ? 13.146 12.996 -16.610 1.00 82.94 239 GLN A N 1
ATOM 1868 C CA . GLN A 1 239 ? 12.424 14.146 -17.175 1.00 82.94 239 GLN A CA 1
ATOM 1869 C C . GLN A 1 239 ? 11.996 15.182 -16.122 1.00 82.94 239 GLN A C 1
ATOM 1871 O O . GLN A 1 239 ? 11.792 16.348 -16.458 1.00 82.94 239 GLN A O 1
ATOM 1876 N N . GLU A 1 240 ? 11.887 14.786 -14.851 1.00 74.12 240 GLU A N 1
ATOM 1877 C CA . GLU A 1 240 ? 11.521 15.687 -13.752 1.00 74.12 240 GLU A CA 1
ATOM 1878 C C . GLU A 1 240 ? 12.704 16.433 -13.140 1.00 74.12 240 GLU A C 1
ATOM 1880 O O . GLU A 1 240 ? 12.505 17.468 -12.498 1.00 74.12 240 GLU A O 1
ATOM 1885 N N . THR A 1 241 ? 13.932 15.944 -13.336 1.00 66.81 241 THR A N 1
ATOM 1886 C CA . THR A 1 241 ? 15.120 16.614 -12.802 1.00 66.81 241 THR A CA 1
ATOM 1887 C C . THR A 1 241 ? 15.366 17.872 -13.637 1.00 66.81 241 THR A C 1
ATOM 1889 O O . THR A 1 241 ? 15.633 17.755 -14.835 1.00 66.81 241 THR A O 1
ATOM 1892 N N . PRO A 1 242 ? 15.256 19.090 -13.072 1.00 56.38 242 PRO A N 1
ATOM 1893 C CA . PRO A 1 242 ? 15.542 20.294 -13.834 1.00 56.38 242 PRO A CA 1
ATOM 1894 C C . PRO A 1 242 ? 16.996 20.239 -14.309 1.00 56.38 242 PRO A C 1
ATOM 1896 O O . PRO A 1 242 ? 17.913 20.124 -13.497 1.00 56.38 242 PRO A O 1
ATOM 1899 N N . SER A 1 243 ? 17.206 20.320 -15.626 1.00 42.25 243 SER A N 1
ATOM 1900 C CA . SER A 1 243 ? 18.533 20.588 -16.181 1.00 42.25 243 SER A CA 1
ATOM 1901 C C . SER A 1 243 ? 19.081 21.845 -15.497 1.00 42.25 243 SER A C 1
ATOM 1903 O O . SER A 1 243 ? 18.338 22.828 -15.411 1.00 42.25 243 SER A O 1
ATOM 1905 N N . PRO A 1 244 ? 20.335 21.861 -15.010 1.00 41.97 244 PRO A N 1
ATOM 1906 C CA . PRO A 1 244 ? 20.925 23.080 -14.483 1.00 41.97 244 PRO A CA 1
ATOM 1907 C C . PRO A 1 244 ? 20.943 24.116 -15.608 1.00 41.97 244 PRO A C 1
ATOM 1909 O O . PRO A 1 244 ? 21.644 23.964 -16.608 1.00 41.97 244 PRO A O 1
ATOM 1912 N N . THR A 1 245 ? 20.108 25.143 -15.481 1.00 39.12 245 THR A N 1
ATOM 1913 C CA . THR A 1 245 ? 20.145 26.310 -16.358 1.00 39.12 245 THR A CA 1
ATOM 1914 C C . THR A 1 245 ? 21.539 26.934 -16.234 1.00 39.12 245 THR A C 1
ATOM 1916 O O . THR A 1 245 ? 22.009 27.097 -15.104 1.00 39.12 245 THR A O 1
ATOM 1919 N N . PRO A 1 246 ? 22.228 27.272 -17.339 1.00 41.78 246 PRO A N 1
ATOM 1920 C CA . PRO A 1 246 ? 23.529 27.922 -17.262 1.00 41.78 246 PRO A CA 1
ATOM 1921 C C . PRO A 1 246 ? 23.410 29.229 -16.471 1.00 41.78 246 PRO A C 1
ATOM 1923 O O . PRO A 1 246 ? 22.521 30.046 -16.712 1.00 41.78 246 PRO A O 1
ATOM 1926 N N . THR A 1 247 ? 24.300 29.378 -15.495 1.00 41.59 247 THR A N 1
ATOM 1927 C CA . THR A 1 247 ? 24.418 30.511 -14.577 1.00 41.59 247 THR A CA 1
ATOM 1928 C C . THR A 1 247 ? 24.370 31.840 -15.342 1.00 41.59 247 THR A C 1
ATOM 1930 O O . THR A 1 247 ? 25.141 32.003 -16.293 1.00 41.59 247 THR A O 1
ATOM 1933 N N . PRO A 1 248 ? 23.523 32.815 -14.963 1.00 49.03 248 PRO A N 1
ATOM 1934 C CA . PRO A 1 248 ? 23.644 34.161 -15.508 1.00 49.03 248 PRO A CA 1
ATOM 1935 C C . PRO A 1 248 ? 24.996 34.767 -15.079 1.00 49.03 248 PRO A C 1
ATOM 1937 O O . PRO A 1 248 ? 25.462 34.493 -13.968 1.00 49.03 248 PRO A O 1
ATOM 1940 N N . PRO A 1 249 ? 25.656 35.563 -15.943 1.00 45.41 249 PRO A N 1
ATOM 1941 C CA . PRO A 1 249 ? 26.949 36.156 -15.625 1.00 45.41 249 PRO A CA 1
ATOM 1942 C C . PRO A 1 249 ? 26.834 37.133 -14.442 1.00 45.41 249 PRO A C 1
ATOM 1944 O O . PRO A 1 249 ? 25.773 37.733 -14.239 1.00 45.41 249 PRO A O 1
ATOM 1947 N N . PRO A 1 250 ? 27.909 37.297 -13.649 1.00 43.72 250 PRO A N 1
ATOM 1948 C CA . PRO A 1 250 ? 27.872 38.086 -12.427 1.00 43.72 250 PRO A CA 1
ATOM 1949 C C . PRO A 1 250 ? 27.589 39.572 -12.711 1.00 43.72 250 PRO A C 1
ATOM 1951 O O . PRO A 1 250 ? 28.028 40.101 -13.738 1.00 43.72 250 PRO A O 1
ATOM 1954 N N . PRO A 1 251 ? 26.885 40.269 -11.801 1.00 43.53 251 PRO A N 1
ATOM 1955 C CA . PRO A 1 251 ? 26.626 41.694 -11.931 1.00 43.53 251 PRO A CA 1
ATOM 1956 C C . PRO A 1 251 ? 27.930 42.479 -11.759 1.00 43.53 251 PRO A C 1
ATOM 1958 O O . PRO A 1 251 ? 28.594 42.399 -10.728 1.00 43.53 251 PRO A O 1
ATOM 1961 N N . SER A 1 252 ? 28.289 43.243 -12.789 1.00 40.03 252 SER A N 1
ATOM 1962 C CA . SER A 1 252 ? 29.376 44.215 -12.732 1.00 40.03 252 SER A CA 1
ATOM 1963 C C . SER A 1 252 ? 28.935 45.437 -11.922 1.00 40.03 252 SER A C 1
ATOM 1965 O O . SER A 1 252 ? 27.868 45.999 -12.169 1.00 40.03 252 SER A O 1
ATOM 1967 N N . ASP A 1 253 ? 29.794 45.853 -10.994 1.00 46.31 253 ASP A N 1
ATOM 1968 C CA . ASP A 1 253 ? 29.711 47.071 -10.186 1.00 46.31 253 ASP A CA 1
ATOM 1969 C C . ASP A 1 253 ? 29.274 48.310 -10.980 1.00 46.31 253 ASP A C 1
ATOM 1971 O O . ASP A 1 253 ? 30.018 48.755 -11.856 1.00 46.31 253 ASP A O 1
ATOM 1975 N N . ARG A 1 254 ? 28.146 48.934 -10.596 1.00 36.34 254 ARG A N 1
ATOM 1976 C CA . ARG A 1 254 ? 27.975 50.402 -10.543 1.00 36.34 254 ARG A CA 1
ATOM 1977 C C . ARG A 1 254 ? 26.993 50.809 -9.437 1.00 36.34 254 ARG A C 1
ATOM 1979 O O . ARG A 1 254 ? 26.019 50.129 -9.143 1.00 36.34 254 ARG A O 1
ATOM 1986 N N . GLN A 1 255 ? 27.338 51.932 -8.825 1.00 36.59 255 GLN A N 1
ATOM 1987 C CA . GLN A 1 255 ? 26.955 52.461 -7.514 1.00 36.59 255 GLN A CA 1
ATOM 1988 C C . GLN A 1 255 ? 25.763 53.474 -7.627 1.00 36.59 255 GLN A C 1
ATOM 1990 O O . GLN A 1 255 ? 25.131 53.501 -8.680 1.00 36.59 255 GLN A O 1
ATOM 1995 N N . PRO A 1 256 ? 25.379 54.277 -6.602 1.00 45.75 256 PRO A N 1
ATOM 1996 C CA . PRO A 1 256 ? 24.107 54.162 -5.876 1.00 45.75 256 PRO A CA 1
ATOM 1997 C C . PRO A 1 256 ? 23.132 55.363 -6.031 1.00 45.75 256 PRO A C 1
ATOM 1999 O O . PRO A 1 256 ? 23.442 56.347 -6.692 1.00 45.75 256 PRO A O 1
ATOM 2002 N N . ALA A 1 257 ? 22.017 55.285 -5.279 1.00 31.56 257 ALA A N 1
ATOM 2003 C CA . ALA A 1 257 ? 21.073 56.337 -4.841 1.00 31.56 257 ALA A CA 1
ATOM 2004 C C . ALA A 1 257 ? 19.715 56.416 -5.573 1.00 31.56 257 ALA A C 1
ATOM 2006 O O . ALA A 1 257 ? 19.617 56.865 -6.706 1.00 31.56 257 ALA A O 1
ATOM 2007 N N . HIS A 1 258 ? 18.631 56.043 -4.883 1.00 33.44 258 HIS A N 1
ATOM 2008 C CA . HIS A 1 258 ? 17.767 57.002 -4.180 1.00 33.44 258 HIS A CA 1
ATOM 2009 C C . HIS A 1 258 ? 16.713 56.264 -3.343 1.00 33.44 258 HIS A C 1
ATOM 2011 O O . HIS A 1 258 ? 15.881 55.514 -3.846 1.00 33.44 258 HIS A O 1
ATOM 2017 N N . SER A 1 259 ? 16.769 56.504 -2.037 1.00 33.25 259 SER A N 1
ATOM 2018 C CA . SER A 1 259 ? 15.794 56.071 -1.044 1.00 33.25 259 SER A CA 1
ATOM 2019 C C . SER A 1 259 ? 14.498 56.874 -1.180 1.00 33.25 259 SER A C 1
ATOM 2021 O O . SER A 1 259 ? 14.541 58.102 -1.186 1.00 33.25 259 SER A O 1
ATOM 2023 N N . THR A 1 260 ? 13.344 56.208 -1.168 1.00 32.41 260 THR A N 1
ATOM 2024 C CA . THR A 1 260 ? 12.113 56.790 -0.613 1.00 32.41 260 THR A CA 1
ATOM 2025 C C . THR A 1 260 ? 11.541 55.835 0.424 1.00 32.41 260 THR A C 1
ATOM 2027 O O . THR A 1 260 ? 11.346 54.644 0.195 1.00 32.41 260 THR A O 1
ATOM 2030 N N . ALA A 1 261 ? 11.393 56.384 1.624 1.00 39.56 261 ALA A N 1
ATOM 2031 C CA . ALA A 1 261 ? 10.971 55.716 2.833 1.00 39.56 261 ALA A CA 1
ATOM 2032 C C . ALA A 1 261 ? 9.451 55.525 2.834 1.00 39.56 261 ALA A C 1
ATOM 2034 O O . ALA A 1 261 ? 8.715 56.506 2.855 1.00 39.56 261 ALA A O 1
ATOM 2035 N N . ALA A 1 262 ? 8.996 54.272 2.846 1.00 34.62 262 ALA A N 1
ATOM 2036 C CA . ALA A 1 262 ? 7.628 53.908 3.221 1.00 34.62 262 ALA A CA 1
ATOM 2037 C C . ALA A 1 262 ? 7.508 52.420 3.610 1.00 34.62 262 ALA A C 1
ATOM 2039 O O . ALA A 1 262 ? 6.525 51.773 3.279 1.00 34.62 262 ALA A O 1
ATOM 2040 N N . GLN A 1 263 ? 8.508 51.839 4.280 1.00 33.22 263 GLN A N 1
ATOM 2041 C CA . GLN A 1 263 ? 8.408 50.489 4.857 1.00 33.22 263 GLN A CA 1
ATOM 2042 C C . GLN A 1 263 ? 9.275 50.388 6.113 1.00 33.22 263 GLN A C 1
ATOM 2044 O O . GLN A 1 263 ? 10.328 49.760 6.129 1.00 33.22 263 GLN A O 1
ATOM 2049 N N . ALA A 1 264 ? 8.843 51.046 7.181 1.00 35.03 264 ALA A N 1
ATOM 2050 C CA . ALA A 1 264 ? 9.439 50.872 8.497 1.00 35.03 264 ALA A CA 1
ATOM 2051 C C . ALA A 1 264 ? 8.349 50.984 9.558 1.00 35.03 264 ALA A C 1
ATOM 2053 O O . ALA A 1 264 ? 8.345 51.928 10.325 1.00 35.03 264 ALA A O 1
ATOM 2054 N N . GLU A 1 265 ? 7.406 50.040 9.555 1.00 37.25 265 GLU A N 1
ATOM 2055 C CA . GLU A 1 265 ? 6.626 49.669 10.741 1.00 37.25 265 GLU A CA 1
ATOM 2056 C C . GLU A 1 265 ? 5.812 48.404 10.444 1.00 37.25 265 GLU A C 1
ATOM 2058 O O . GLU A 1 265 ? 4.682 48.456 9.972 1.00 37.25 265 GLU A O 1
ATOM 2063 N N . ARG A 1 266 ? 6.449 47.243 10.649 1.00 33.19 266 ARG A N 1
ATOM 2064 C CA . ARG A 1 266 ? 5.830 45.938 10.966 1.00 33.19 266 ARG A CA 1
ATOM 2065 C C . ARG A 1 266 ? 6.935 44.903 11.211 1.00 33.19 266 ARG A C 1
ATOM 2067 O O . ARG A 1 266 ? 7.059 43.894 10.529 1.00 33.19 266 ARG A O 1
ATOM 2074 N N . ARG A 1 267 ? 7.774 45.166 12.216 1.00 35.38 267 ARG A N 1
ATOM 2075 C CA . ARG A 1 267 ? 8.535 44.123 12.917 1.00 35.38 267 ARG A CA 1
ATOM 2076 C C . ARG A 1 267 ? 8.036 44.096 14.351 1.00 35.38 267 ARG A C 1
ATOM 2078 O O . ARG A 1 267 ? 8.265 45.040 15.095 1.00 35.38 267 ARG A O 1
ATOM 2085 N N . GLY A 1 268 ? 7.329 43.027 14.708 1.00 33.12 268 GLY A N 1
ATOM 2086 C CA . GLY A 1 268 ? 6.824 42.847 16.064 1.00 33.12 268 GLY A CA 1
ATOM 2087 C C . GLY A 1 268 ? 5.802 41.725 16.202 1.00 33.12 268 GLY A C 1
ATOM 2088 O O . GLY A 1 268 ? 4.663 42.004 16.554 1.00 33.12 268 GLY A O 1
ATOM 2089 N N . ARG A 1 269 ? 6.201 40.474 15.930 1.00 30.58 269 ARG A N 1
ATOM 2090 C CA . ARG A 1 269 ? 5.692 39.270 16.620 1.00 30.58 269 ARG A CA 1
ATOM 2091 C C . ARG A 1 269 ? 6.560 38.051 16.263 1.00 30.58 269 ARG A C 1
ATOM 2093 O O . ARG A 1 269 ? 6.576 37.662 15.100 1.00 30.58 269 ARG A O 1
ATOM 2100 N N . PRO A 1 270 ? 7.284 37.453 17.224 1.00 39.62 270 PRO A N 1
ATOM 2101 C CA . PRO A 1 270 ? 7.821 36.110 17.084 1.00 39.62 270 PRO A CA 1
ATOM 2102 C C . PRO A 1 270 ? 6.711 35.131 17.483 1.00 39.62 270 PRO A C 1
ATOM 2104 O O . PRO A 1 270 ? 6.299 35.096 18.640 1.00 39.62 270 PRO A O 1
ATOM 2107 N N . GLY A 1 271 ? 6.169 34.385 16.527 1.00 29.69 271 GLY A N 1
ATOM 2108 C CA . GLY A 1 271 ? 5.099 33.434 16.803 1.00 29.69 271 GLY A CA 1
ATOM 2109 C C . GLY A 1 271 ? 4.948 32.431 15.674 1.00 29.69 271 GLY A C 1
ATOM 2110 O O . GLY A 1 271 ? 4.552 32.827 14.589 1.00 29.69 271 GLY A O 1
ATOM 2111 N N . ALA A 1 272 ? 5.261 31.176 16.005 1.00 34.22 272 ALA A N 1
ATOM 2112 C CA . ALA A 1 272 ? 5.006 29.936 15.277 1.00 34.22 272 ALA A CA 1
ATOM 2113 C C . ALA A 1 272 ? 5.571 29.845 13.849 1.00 34.22 272 ALA A C 1
ATOM 2115 O O . ALA A 1 272 ? 5.167 30.551 12.933 1.00 34.22 272 ALA A O 1
ATOM 2116 N N . ALA A 1 273 ? 6.506 28.911 13.677 1.00 37.12 273 ALA A N 1
ATOM 2117 C CA . ALA A 1 273 ? 6.891 28.395 12.378 1.00 37.12 273 ALA A CA 1
ATOM 2118 C C . ALA A 1 273 ? 5.645 27.825 11.683 1.00 37.12 273 ALA A C 1
ATOM 2120 O O . ALA A 1 273 ? 5.157 26.763 12.054 1.00 37.12 273 ALA A O 1
ATOM 2121 N N . ASP A 1 274 ? 5.135 28.545 10.689 1.00 37.22 274 ASP A N 1
ATOM 2122 C CA . ASP A 1 274 ? 4.108 28.082 9.750 1.00 37.22 274 ASP A CA 1
ATOM 2123 C C . ASP A 1 274 ? 4.761 27.203 8.660 1.00 37.22 274 ASP A C 1
ATOM 2125 O O . ASP A 1 274 ? 4.524 27.356 7.468 1.00 37.22 274 ASP A O 1
ATOM 2129 N N . ASP A 1 275 ? 5.665 26.314 9.088 1.00 40.09 275 ASP A N 1
ATOM 2130 C CA . ASP A 1 275 ? 6.475 25.409 8.252 1.00 40.09 275 ASP A CA 1
ATOM 2131 C C . ASP A 1 275 ? 5.781 24.036 8.099 1.00 40.09 275 ASP A C 1
ATOM 2133 O O . ASP A 1 275 ? 6.394 22.996 7.868 1.00 40.09 275 ASP A O 1
ATOM 2137 N N . ASP A 1 276 ? 4.463 24.034 8.308 1.00 45.06 276 ASP A N 1
ATOM 2138 C CA . ASP A 1 276 ? 3.650 22.864 8.624 1.00 45.06 276 ASP A CA 1
ATOM 2139 C C . ASP A 1 276 ? 2.575 22.593 7.551 1.00 45.06 276 ASP A C 1
ATOM 2141 O O . ASP A 1 276 ? 1.582 21.900 7.793 1.00 45.06 276 ASP A O 1
ATOM 2145 N N . GLU A 1 277 ? 2.737 23.100 6.330 1.00 47.03 277 GLU A N 1
ATOM 2146 C CA . GLU A 1 277 ? 1.929 22.627 5.205 1.00 47.03 277 GLU A CA 1
ATOM 2147 C C . GLU A 1 277 ? 2.505 21.281 4.731 1.00 47.0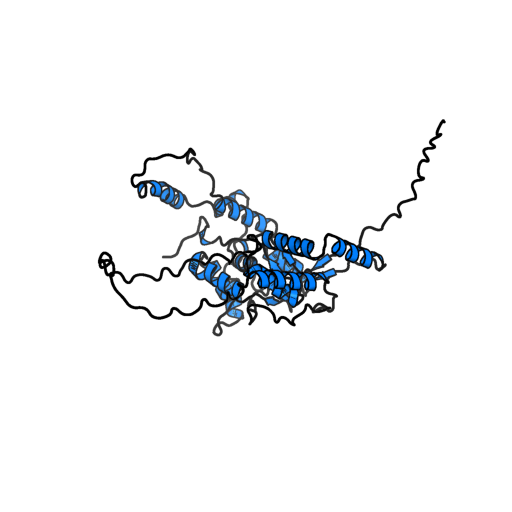3 277 GLU A C 1
ATOM 2149 O O . GLU A 1 277 ? 3.703 21.158 4.471 1.00 47.03 277 GLU A O 1
ATOM 2154 N N . ILE A 1 278 ? 1.682 20.222 4.636 1.00 52.38 278 ILE A N 1
ATOM 2155 C CA . ILE A 1 278 ? 2.128 19.001 3.948 1.00 52.38 278 ILE A CA 1
ATOM 2156 C C . ILE A 1 278 ? 2.427 19.427 2.515 1.00 52.38 278 ILE A C 1
ATOM 2158 O O . ILE A 1 278 ? 1.490 19.625 1.740 1.00 52.38 278 ILE A O 1
ATOM 2162 N N . GLU A 1 279 ? 3.709 19.551 2.161 1.00 53.50 279 GLU A N 1
ATOM 2163 C CA . GLU A 1 279 ? 4.104 19.771 0.775 1.00 53.50 279 GLU A CA 1
ATOM 2164 C C . GLU A 1 279 ? 3.335 18.775 -0.089 1.00 53.50 279 GLU A C 1
ATOM 2166 O O . GLU A 1 279 ? 3.416 17.554 0.120 1.00 53.50 279 GLU A O 1
ATOM 2171 N N . ARG A 1 280 ? 2.521 19.287 -1.021 1.00 59.19 280 ARG A N 1
ATOM 2172 C CA . ARG A 1 280 ? 1.772 18.429 -1.940 1.00 59.19 280 ARG A CA 1
ATOM 2173 C C . ARG A 1 280 ? 2.759 17.477 -2.601 1.00 59.19 280 ARG A C 1
ATOM 2175 O O . ARG A 1 280 ? 3.906 17.838 -2.861 1.00 59.19 280 ARG A O 1
ATOM 2182 N N . ALA A 1 281 ? 2.330 16.237 -2.833 1.00 61.53 281 ALA A N 1
ATOM 2183 C CA . ALA A 1 281 ? 3.146 15.295 -3.589 1.00 61.53 281 ALA A CA 1
ATOM 2184 C C . ALA A 1 281 ? 3.633 15.986 -4.858 1.00 61.53 281 ALA A C 1
ATOM 2186 O O . ALA A 1 281 ? 2.820 16.598 -5.548 1.00 61.53 281 ALA A O 1
ATOM 2187 N N . THR A 1 282 ? 4.941 15.930 -5.124 1.00 65.50 282 THR A N 1
ATOM 2188 C CA . THR A 1 282 ? 5.506 16.513 -6.336 1.00 65.50 282 THR A CA 1
ATOM 2189 C C . THR A 1 282 ? 4.886 15.773 -7.505 1.00 65.50 282 THR A C 1
ATOM 2191 O O . THR A 1 282 ? 5.198 14.611 -7.787 1.00 65.50 282 THR A O 1
ATOM 2194 N N . VAL A 1 283 ? 3.900 16.438 -8.091 1.00 68.50 283 VAL A N 1
ATOM 2195 C CA . VAL A 1 283 ? 3.201 15.995 -9.275 1.00 68.50 283 VAL A CA 1
ATOM 2196 C C . VAL A 1 283 ? 4.182 16.147 -10.425 1.00 68.50 283 VAL A C 1
ATOM 2198 O O . VAL A 1 283 ? 4.808 17.198 -10.569 1.00 68.50 283 VAL A O 1
ATOM 2201 N N . MET A 1 284 ? 4.344 15.091 -11.212 1.00 68.94 284 MET A N 1
ATOM 2202 C CA . MET A 1 284 ? 5.309 15.096 -12.302 1.00 68.94 284 MET A CA 1
ATOM 2203 C C . MET A 1 284 ? 4.872 16.116 -13.360 1.00 68.94 284 MET A C 1
ATOM 2205 O O . MET A 1 284 ? 3.737 16.068 -13.842 1.00 68.94 284 MET A O 1
ATOM 2209 N N . LYS A 1 285 ? 5.761 17.046 -13.716 1.00 66.88 285 LYS A N 1
ATOM 2210 C CA . LYS A 1 285 ? 5.573 18.044 -14.778 1.00 66.88 285 LYS A CA 1
ATOM 2211 C C . LYS A 1 285 ? 5.153 17.391 -16.091 1.00 66.88 285 LYS A C 1
ATOM 2213 O O . LYS A 1 285 ? 4.283 17.922 -16.776 1.00 66.88 285 LYS A O 1
ATOM 2218 N N . ALA A 1 286 ? 5.739 16.240 -16.425 1.00 64.38 286 ALA A N 1
ATOM 2219 C CA . ALA A 1 286 ? 5.421 15.510 -17.650 1.00 64.38 286 ALA A CA 1
ATOM 2220 C C . ALA A 1 286 ? 4.029 14.852 -17.609 1.00 64.38 286 ALA A C 1
ATOM 2222 O O . ALA A 1 286 ? 3.387 14.677 -18.647 1.00 64.38 286 ALA A O 1
ATOM 2223 N N . ASN A 1 287 ? 3.535 14.487 -16.420 1.00 68.50 287 ASN A N 1
ATOM 2224 C CA . ASN A 1 287 ? 2.241 13.836 -16.269 1.00 68.50 287 ASN A CA 1
ATOM 2225 C C . ASN A 1 287 ? 1.622 14.128 -14.895 1.00 68.50 287 ASN A C 1
ATOM 2227 O O . ASN A 1 287 ? 1.998 13.492 -13.905 1.00 68.50 287 ASN A O 1
ATOM 2231 N N . PRO A 1 288 ? 0.593 14.993 -14.821 1.00 71.81 288 PRO A N 1
ATOM 2232 C CA . PRO A 1 288 ? 0.067 15.439 -13.543 1.00 71.81 288 PRO A CA 1
ATOM 2233 C C . PRO A 1 288 ? -0.683 14.359 -12.747 1.00 71.81 288 PRO A C 1
ATOM 2235 O O . PRO A 1 288 ? -1.126 14.586 -11.624 1.00 71.81 288 PRO A O 1
ATOM 2238 N N . ARG A 1 289 ? -0.859 13.171 -13.334 1.00 70.62 289 ARG A N 1
ATOM 2239 C CA . ARG A 1 289 ? -1.452 12.004 -12.674 1.00 70.62 289 ARG A CA 1
ATOM 2240 C C . ARG A 1 289 ? -0.419 11.126 -11.974 1.00 70.62 289 ARG A C 1
ATOM 2242 O O . ARG A 1 289 ? -0.820 10.162 -11.329 1.00 70.62 289 ARG A O 1
ATOM 2249 N N . LEU A 1 290 ? 0.871 11.423 -12.128 1.00 80.81 290 LEU A N 1
ATOM 2250 C CA . LEU A 1 290 ? 1.962 10.706 -11.488 1.00 80.81 290 LEU A CA 1
ATOM 2251 C C . LEU A 1 290 ? 2.532 11.525 -10.339 1.00 80.81 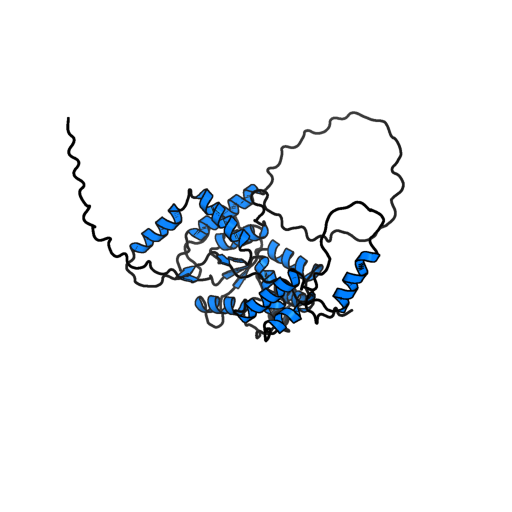290 LEU A C 1
ATOM 2253 O O . LEU A 1 290 ? 2.740 12.733 -10.444 1.00 80.81 290 LEU A O 1
ATOM 2257 N N . THR A 1 291 ? 2.813 10.832 -9.246 1.00 83.62 291 THR A N 1
ATOM 2258 C CA . THR A 1 291 ? 3.549 11.360 -8.104 1.00 83.62 291 THR A CA 1
ATOM 2259 C C . THR A 1 291 ? 4.937 10.734 -8.077 1.00 83.62 291 THR A C 1
ATOM 2261 O O . THR A 1 291 ? 5.080 9.526 -8.288 1.00 83.62 291 THR A O 1
ATOM 2264 N N . ALA A 1 292 ? 5.960 11.543 -7.786 1.00 87.00 292 ALA A N 1
ATOM 2265 C CA . ALA A 1 292 ? 7.348 11.079 -7.756 1.00 87.00 292 ALA A CA 1
ATOM 2266 C C . ALA A 1 292 ? 7.541 9.850 -6.842 1.00 87.00 292 ALA A C 1
ATOM 2268 O O . ALA A 1 292 ? 8.110 8.854 -7.286 1.00 87.00 292 ALA A O 1
ATOM 2269 N N . HIS A 1 293 ? 6.972 9.859 -5.628 1.00 87.94 293 HIS A N 1
ATOM 2270 C CA . HIS A 1 293 ? 7.060 8.726 -4.693 1.00 87.94 293 HIS A CA 1
ATOM 2271 C C . HIS A 1 293 ? 6.494 7.413 -5.255 1.00 87.94 293 HIS A C 1
ATOM 2273 O O . HIS A 1 293 ? 7.062 6.348 -5.010 1.00 87.94 293 HIS A O 1
ATOM 2279 N N . THR A 1 294 ? 5.394 7.456 -6.018 1.00 93.38 294 THR A N 1
ATOM 2280 C CA . THR A 1 294 ? 4.794 6.239 -6.586 1.00 93.38 294 THR A CA 1
ATOM 2281 C C . THR A 1 294 ? 5.661 5.701 -7.719 1.00 93.38 294 THR A C 1
ATOM 2283 O O . THR A 1 294 ? 5.877 4.493 -7.798 1.00 93.38 294 THR A O 1
ATOM 2286 N N . VAL A 1 295 ? 6.221 6.579 -8.559 1.00 94.62 295 VAL A N 1
ATOM 2287 C CA . VAL A 1 295 ? 7.156 6.169 -9.620 1.00 94.62 295 VAL A CA 1
ATOM 2288 C C . VAL A 1 295 ? 8.449 5.605 -9.033 1.00 94.62 295 VAL A C 1
ATOM 2290 O O . VAL A 1 295 ? 8.922 4.575 -9.503 1.00 94.62 295 VAL A O 1
ATOM 2293 N N . GLN A 1 296 ? 8.992 6.214 -7.976 1.00 94.69 296 GLN A N 1
ATOM 2294 C CA . GLN A 1 296 ? 10.153 5.682 -7.255 1.00 94.69 296 GLN A CA 1
ATOM 2295 C C . GLN A 1 296 ? 9.862 4.323 -6.614 1.00 94.69 296 GLN A C 1
ATOM 2297 O O . GLN A 1 296 ? 10.684 3.413 -6.710 1.00 94.69 296 GLN A O 1
ATOM 2302 N N . SER A 1 297 ? 8.689 4.162 -5.992 1.00 96.69 297 SER A N 1
ATOM 2303 C CA . SER A 1 297 ? 8.279 2.882 -5.409 1.00 96.69 297 SER A CA 1
ATOM 2304 C C . SER A 1 297 ? 8.212 1.812 -6.498 1.00 96.69 297 SER A C 1
ATOM 2306 O O . SER A 1 297 ? 8.862 0.778 -6.376 1.00 96.69 297 SER A O 1
ATOM 2308 N N . MET A 1 298 ? 7.529 2.079 -7.615 1.00 97.25 298 MET A N 1
ATOM 2309 C CA . MET A 1 298 ? 7.477 1.136 -8.738 1.00 97.25 298 MET A CA 1
ATOM 2310 C C . MET A 1 298 ? 8.856 0.843 -9.334 1.00 97.25 298 MET A C 1
ATOM 2312 O O . MET A 1 298 ? 9.122 -0.308 -9.667 1.00 97.25 298 MET A O 1
ATOM 2316 N N . LEU A 1 299 ? 9.746 1.837 -9.420 1.00 97.31 299 LEU A N 1
ATOM 2317 C CA . LEU A 1 299 ? 11.122 1.637 -9.870 1.00 97.31 299 LEU A CA 1
ATOM 2318 C C . LEU A 1 299 ? 11.878 0.660 -8.961 1.00 97.31 299 LEU A C 1
ATOM 2320 O O . LEU A 1 299 ? 12.537 -0.244 -9.465 1.00 97.31 299 LEU A O 1
ATOM 2324 N N . TRP A 1 300 ? 11.779 0.812 -7.639 1.00 97.69 300 TRP A N 1
ATOM 2325 C CA . TRP A 1 300 ? 12.447 -0.079 -6.687 1.00 97.69 300 TRP A CA 1
ATOM 2326 C C . TRP A 1 300 ? 11.963 -1.521 -6.790 1.00 97.69 300 TRP A C 1
ATOM 2328 O O . TRP A 1 300 ? 12.789 -2.434 -6.872 1.00 97.69 300 TRP A O 1
ATOM 2338 N N . GLY A 1 301 ? 10.644 -1.731 -6.827 1.00 97.50 301 GLY A N 1
ATOM 2339 C CA . GLY A 1 301 ? 10.097 -3.072 -7.014 1.00 97.50 301 GLY A CA 1
ATOM 2340 C C . GLY A 1 301 ? 10.501 -3.654 -8.365 1.00 97.50 301 GLY A C 1
ATOM 2341 O O . GLY A 1 301 ? 11.026 -4.764 -8.426 1.00 97.50 301 GLY A O 1
ATOM 2342 N N . ALA A 1 302 ? 10.374 -2.872 -9.441 1.00 97.44 302 ALA A N 1
ATOM 2343 C CA . ALA A 1 302 ? 10.745 -3.303 -10.781 1.00 97.44 302 ALA A CA 1
ATOM 2344 C C . ALA A 1 302 ? 12.224 -3.709 -10.873 1.00 97.44 302 ALA A C 1
ATOM 2346 O O . ALA A 1 302 ? 12.529 -4.820 -11.296 1.00 97.44 302 ALA A O 1
ATOM 2347 N N . ALA A 1 303 ? 13.138 -2.845 -10.422 1.00 96.94 303 ALA A N 1
ATOM 2348 C CA . ALA A 1 303 ? 14.583 -3.062 -10.488 1.00 96.94 303 ALA A CA 1
ATOM 2349 C C . ALA A 1 303 ? 15.064 -4.260 -9.656 1.00 96.94 303 ALA A C 1
ATOM 2351 O O . ALA A 1 303 ? 16.096 -4.836 -9.979 1.00 96.94 303 ALA A O 1
ATOM 2352 N N . ARG A 1 304 ? 14.331 -4.653 -8.607 1.00 96.56 304 ARG A N 1
ATOM 2353 C CA . ARG A 1 304 ? 14.643 -5.837 -7.790 1.00 96.56 304 ARG A CA 1
ATOM 2354 C C . ARG A 1 304 ? 13.895 -7.101 -8.211 1.00 96.56 304 ARG A C 1
ATOM 2356 O O . ARG A 1 304 ? 14.178 -8.166 -7.674 1.00 96.56 304 ARG A O 1
ATOM 2363 N N . GLY A 1 305 ? 12.954 -7.009 -9.151 1.00 96.50 305 GLY A N 1
ATOM 2364 C CA . GLY A 1 305 ? 12.093 -8.141 -9.491 1.00 96.50 305 GLY A CA 1
ATOM 2365 C C . GLY A 1 305 ? 11.029 -8.441 -8.429 1.00 96.50 305 GLY A C 1
ATOM 2366 O O . GLY A 1 305 ? 10.612 -9.586 -8.296 1.00 96.50 305 GLY A O 1
ATOM 2367 N N . TRP A 1 306 ? 10.625 -7.440 -7.643 1.00 97.38 306 TRP A N 1
ATOM 2368 C CA . TRP A 1 306 ? 9.661 -7.556 -6.547 1.00 97.38 306 TRP A CA 1
ATOM 2369 C C . TRP A 1 306 ? 8.316 -6.918 -6.907 1.00 97.38 306 TRP A C 1
ATOM 2371 O O . TRP A 1 306 ? 8.254 -5.852 -7.527 1.00 97.38 306 TRP A O 1
ATOM 2381 N N . THR A 1 307 ? 7.222 -7.535 -6.469 1.00 97.88 307 THR A N 1
ATOM 2382 C CA . THR A 1 307 ? 5.871 -6.990 -6.607 1.00 97.88 307 THR A CA 1
ATOM 2383 C C . THR A 1 307 ? 5.756 -5.670 -5.856 1.00 97.88 307 THR A C 1
ATOM 2385 O O . THR A 1 307 ? 5.958 -5.618 -4.643 1.00 97.88 307 THR A O 1
ATOM 2388 N N . THR A 1 308 ? 5.382 -4.604 -6.567 1.00 98.56 308 THR A N 1
ATOM 2389 C CA . THR A 1 308 ? 4.967 -3.344 -5.937 1.00 98.56 308 THR A CA 1
ATOM 2390 C C . THR A 1 308 ? 3.464 -3.336 -5.725 1.00 98.56 308 THR A C 1
ATOM 2392 O O . THR A 1 308 ? 2.701 -3.524 -6.675 1.00 98.56 308 THR A O 1
ATOM 2395 N N . VAL A 1 309 ? 3.026 -3.079 -4.498 1.00 98.44 309 VAL A N 1
ATOM 2396 C CA . VAL A 1 309 ? 1.609 -3.009 -4.147 1.00 98.44 309 VAL A CA 1
ATOM 2397 C C . VAL A 1 309 ? 1.212 -1.553 -3.906 1.00 98.44 309 VAL A C 1
ATOM 2399 O O . VAL A 1 309 ? 1.890 -0.814 -3.192 1.00 98.44 309 VAL A O 1
ATOM 2402 N N . THR A 1 310 ? 0.123 -1.122 -4.539 1.00 97.50 310 THR A N 1
ATOM 2403 C CA . THR A 1 310 ? -0.357 0.268 -4.498 1.00 97.50 310 THR A CA 1
ATOM 2404 C C . THR A 1 310 ? -1.875 0.318 -4.621 1.00 97.50 310 THR A C 1
ATOM 2406 O O . THR A 1 310 ? -2.483 -0.526 -5.278 1.00 97.50 310 THR A O 1
ATOM 2409 N N . ALA A 1 311 ? -2.498 1.343 -4.047 1.00 95.19 311 ALA A N 1
ATOM 2410 C CA . ALA A 1 311 ? -3.893 1.674 -4.318 1.00 95.19 311 ALA A CA 1
ATOM 2411 C C . ALA A 1 311 ? -4.057 2.759 -5.400 1.00 95.19 311 ALA A C 1
ATOM 2413 O O . ALA A 1 311 ? -5.175 3.102 -5.797 1.00 95.19 311 ALA A O 1
ATOM 2414 N N . ASN A 1 312 ? -2.955 3.317 -5.913 1.00 93.38 312 ASN A N 1
ATOM 2415 C CA . ASN A 1 312 ? -2.979 4.404 -6.886 1.00 93.38 312 ASN A CA 1
ATOM 2416 C C . ASN A 1 312 ? -3.212 3.887 -8.320 1.00 93.38 312 ASN A C 1
ATOM 2418 O O . ASN A 1 312 ? -2.323 3.875 -9.176 1.00 93.38 312 ASN A O 1
ATOM 2422 N N . LYS A 1 313 ? -4.459 3.480 -8.595 1.00 93.00 313 LYS A N 1
ATOM 2423 C CA . LYS A 1 313 ? -4.933 3.012 -9.913 1.00 93.00 313 LYS A CA 1
ATOM 2424 C C . LYS A 1 313 ? -4.639 4.007 -11.041 1.00 93.00 313 LYS A C 1
ATOM 2426 O O . LYS A 1 313 ? -4.365 3.592 -12.168 1.00 93.00 313 LYS A O 1
ATOM 2431 N N . SER A 1 314 ? -4.709 5.310 -10.765 1.00 90.81 314 SER A N 1
ATOM 2432 C CA . SER A 1 314 ? -4.400 6.368 -11.736 1.00 90.81 314 SER A CA 1
ATOM 2433 C C . SER A 1 314 ? -2.941 6.346 -12.171 1.00 90.81 314 SER A C 1
ATOM 2435 O O . SER A 1 314 ? -2.690 6.359 -13.378 1.00 90.81 314 SER A O 1
ATOM 2437 N N . SER A 1 315 ? -2.002 6.254 -11.225 1.00 91.81 315 SER A N 1
ATOM 2438 C CA . SER A 1 315 ? -0.572 6.209 -11.539 1.00 91.81 315 SER A CA 1
ATOM 2439 C C . SER A 1 315 ? -0.205 4.961 -12.330 1.00 91.81 315 SER A C 1
ATOM 2441 O O . SER A 1 315 ? 0.503 5.051 -13.329 1.00 91.81 315 SER A O 1
ATOM 2443 N N . VAL A 1 316 ? -0.770 3.807 -11.958 1.00 94.06 316 VAL A N 1
ATOM 2444 C CA . VAL A 1 316 ? -0.575 2.551 -12.701 1.00 94.06 316 VAL A CA 1
ATOM 2445 C C . VAL A 1 316 ? -1.042 2.699 -14.151 1.00 94.06 316 VAL A C 1
ATOM 2447 O O . VAL A 1 316 ? -0.305 2.377 -15.080 1.00 94.06 316 VAL A O 1
ATOM 2450 N N . LYS A 1 317 ? -2.252 3.232 -14.376 1.00 93.81 317 LYS A N 1
ATOM 2451 C CA . LYS A 1 317 ? -2.778 3.453 -15.734 1.00 93.81 317 LYS A CA 1
ATOM 2452 C C . LYS A 1 317 ? -1.920 4.433 -16.536 1.00 93.81 317 LYS A C 1
ATOM 2454 O O . LYS A 1 317 ? -1.735 4.225 -17.733 1.00 93.81 317 LYS A O 1
ATOM 2459 N N . ALA A 1 318 ? -1.424 5.490 -15.896 1.00 92.25 318 ALA A N 1
ATOM 2460 C CA . ALA A 1 318 ? -0.546 6.469 -16.524 1.00 92.25 318 ALA A CA 1
ATOM 2461 C C . ALA A 1 318 ? 0.784 5.837 -16.969 1.00 92.25 318 ALA A C 1
ATOM 2463 O O . ALA A 1 318 ? 1.131 5.964 -18.138 1.00 92.25 318 ALA A O 1
ATOM 2464 N N . ILE A 1 319 ? 1.452 5.067 -16.106 1.00 93.00 319 ILE A N 1
ATOM 2465 C CA . ILE A 1 319 ? 2.700 4.366 -16.454 1.00 93.00 319 ILE A CA 1
ATOM 2466 C C . ILE A 1 319 ? 2.476 3.335 -17.560 1.00 93.00 319 ILE A C 1
ATOM 2468 O O . ILE A 1 319 ? 3.247 3.276 -18.511 1.00 93.00 319 ILE A O 1
ATOM 2472 N N . LEU A 1 320 ? 1.398 2.547 -17.489 1.00 93.00 320 LEU A N 1
ATOM 2473 C CA . LEU A 1 320 ? 1.076 1.578 -18.541 1.00 93.00 320 LEU A CA 1
ATOM 2474 C C . LEU A 1 320 ? 0.831 2.248 -19.898 1.00 93.00 320 LEU A C 1
ATOM 2476 O O . LEU A 1 320 ? 1.148 1.668 -20.934 1.00 93.00 320 LEU A O 1
ATOM 2480 N N . ARG A 1 321 ? 0.264 3.458 -19.912 1.00 91.62 321 ARG A N 1
ATOM 2481 C CA . ARG A 1 321 ? 0.113 4.248 -21.137 1.00 91.62 321 ARG A CA 1
ATOM 2482 C C . ARG A 1 321 ? 1.469 4.719 -21.664 1.00 91.62 321 ARG A C 1
ATOM 2484 O O . ARG A 1 321 ? 1.686 4.632 -22.867 1.00 91.62 321 ARG A O 1
ATOM 2491 N N . ASP A 1 322 ? 2.365 5.160 -20.787 1.00 90.56 322 ASP A N 1
ATOM 2492 C CA . ASP A 1 322 ? 3.700 5.626 -21.176 1.00 90.56 322 ASP A CA 1
ATOM 2493 C C . ASP A 1 322 ? 4.558 4.468 -21.718 1.00 90.56 322 ASP A C 1
ATOM 2495 O O . ASP A 1 322 ? 5.199 4.621 -22.754 1.00 90.56 322 ASP A O 1
ATOM 2499 N N . ILE A 1 323 ? 4.469 3.275 -21.111 1.00 91.06 323 ILE A N 1
ATOM 2500 C CA . ILE A 1 323 ? 5.062 2.033 -21.640 1.00 91.06 323 ILE A CA 1
ATOM 2501 C C . ILE A 1 323 ? 4.553 1.742 -23.062 1.00 91.06 323 ILE A C 1
ATOM 2503 O O . ILE A 1 323 ? 5.332 1.452 -23.964 1.00 91.06 323 ILE A O 1
ATOM 2507 N N . ARG A 1 324 ? 3.237 1.835 -23.295 1.00 88.88 324 ARG A N 1
ATOM 2508 C CA . ARG A 1 324 ? 2.662 1.593 -24.633 1.00 88.88 324 ARG A CA 1
ATOM 2509 C C . ARG A 1 324 ? 3.135 2.612 -25.667 1.00 88.88 324 ARG A C 1
ATOM 2511 O O . ARG A 1 324 ? 3.285 2.258 -26.832 1.00 88.88 324 ARG A O 1
ATOM 2518 N N . ALA A 1 325 ? 3.328 3.862 -25.252 1.00 88.06 325 ALA A N 1
ATOM 2519 C CA . ALA A 1 325 ? 3.810 4.921 -26.126 1.00 88.06 325 ALA A CA 1
ATOM 2520 C C . ALA A 1 325 ? 5.295 4.741 -26.490 1.00 88.06 325 ALA A C 1
ATOM 2522 O O . ALA A 1 325 ? 5.666 5.039 -27.623 1.00 88.06 325 ALA A O 1
ATOM 2523 N N . SER A 1 326 ? 6.130 4.234 -25.572 1.00 84.31 326 SER A N 1
ATOM 2524 C CA . SER A 1 326 ? 7.564 4.031 -25.822 1.00 84.31 326 SER A CA 1
ATOM 2525 C C . SER A 1 326 ? 7.876 2.807 -26.685 1.00 84.31 326 SER A C 1
ATOM 2527 O O . SER A 1 326 ? 8.805 2.865 -27.483 1.00 84.31 326 SER A O 1
ATOM 2529 N N . GLU A 1 327 ? 7.104 1.721 -26.568 1.00 79.19 327 GLU A N 1
ATOM 2530 C CA . GLU A 1 327 ? 7.348 0.465 -27.307 1.00 79.19 327 GLU A CA 1
ATOM 2531 C C . GLU A 1 327 ? 6.691 0.410 -28.702 1.00 79.19 327 GLU A C 1
ATOM 2533 O O . GLU A 1 327 ? 6.613 -0.654 -29.311 1.00 79.19 327 GLU A O 1
ATOM 2538 N N . GLY A 1 328 ? 6.186 1.529 -29.230 1.00 68.50 328 GLY A N 1
ATOM 2539 C CA . GLY A 1 328 ? 5.614 1.565 -30.584 1.00 68.50 328 GLY A CA 1
ATOM 2540 C C . GLY A 1 328 ? 4.260 0.853 -30.746 1.00 68.50 328 GLY A C 1
ATOM 2541 O O . GLY A 1 328 ? 3.867 0.552 -31.871 1.00 68.50 328 GLY A O 1
ATOM 2542 N N . GLY A 1 329 ? 3.514 0.609 -29.658 1.00 63.03 329 GLY A N 1
ATOM 2543 C CA . GLY A 1 329 ? 2.151 0.058 -29.694 1.00 63.03 329 GLY A CA 1
ATOM 2544 C C . GLY A 1 329 ? 1.989 -1.329 -29.053 1.00 63.03 329 GLY A C 1
ATOM 2545 O O . GLY A 1 329 ? 2.734 -1.712 -28.157 1.00 63.03 329 GLY A O 1
ATOM 2546 N N . TYR A 1 330 ? 0.955 -2.077 -29.464 1.00 53.44 330 TYR A N 1
ATOM 2547 C CA . TYR A 1 330 ? 0.531 -3.342 -28.828 1.00 53.44 330 TYR A CA 1
ATOM 2548 C C . TYR A 1 330 ? 1.444 -4.558 -29.095 1.00 53.44 330 TYR A C 1
ATOM 2550 O O . TYR A 1 330 ? 1.229 -5.601 -28.477 1.00 53.44 330 TYR A O 1
ATOM 2558 N N . GLY A 1 331 ? 2.458 -4.439 -29.961 1.00 53.78 331 GLY A N 1
ATOM 2559 C CA . GLY A 1 331 ? 3.230 -5.585 -30.473 1.00 53.78 331 GLY A CA 1
ATOM 2560 C C . GLY A 1 331 ? 3.918 -6.427 -29.393 1.00 53.78 331 GLY A C 1
ATOM 2561 O O . GLY A 1 331 ? 3.940 -7.651 -29.475 1.00 53.78 331 GLY A O 1
ATOM 2562 N N . TRP A 1 332 ? 4.375 -5.799 -28.309 1.00 54.53 332 TRP A N 1
ATOM 2563 C CA . TRP A 1 332 ? 5.079 -6.496 -27.229 1.00 54.53 332 TRP A CA 1
ATOM 2564 C C . TRP A 1 332 ? 4.175 -7.427 -26.393 1.00 54.53 332 TRP A C 1
ATOM 2566 O O . TRP A 1 332 ? 4.609 -8.477 -25.914 1.00 54.53 332 TRP A O 1
ATOM 2576 N N . PHE A 1 333 ? 2.888 -7.081 -26.245 1.00 53.50 333 PHE A N 1
ATOM 2577 C CA . PHE A 1 333 ? 1.909 -7.948 -25.575 1.00 53.50 333 PHE A CA 1
ATOM 2578 C C . PHE A 1 333 ? 1.497 -9.143 -26.449 1.00 53.50 333 PHE A C 1
ATOM 2580 O O . PHE A 1 333 ? 1.105 -10.176 -25.906 1.00 53.50 333 PHE A O 1
ATOM 2587 N N . GLU A 1 334 ? 1.577 -9.021 -27.777 1.00 51.34 334 GLU A N 1
ATOM 2588 C CA . GLU A 1 334 ? 1.273 -10.104 -28.721 1.00 51.34 334 GLU A CA 1
ATOM 2589 C C . GLU A 1 334 ? 2.417 -11.115 -28.830 1.00 51.34 334 GLU A C 1
ATOM 2591 O O . GLU A 1 334 ? 2.177 -12.316 -28.762 1.00 51.34 334 GLU A O 1
ATOM 2596 N N . GLU A 1 335 ? 3.668 -10.664 -28.894 1.00 50.69 335 GLU A N 1
ATOM 2597 C CA . GLU A 1 335 ? 4.830 -11.545 -29.082 1.00 50.69 335 GLU A CA 1
ATOM 2598 C C . GLU A 1 335 ? 5.078 -12.468 -27.870 1.00 50.69 335 GLU A C 1
ATOM 2600 O O . GLU A 1 335 ? 5.416 -13.649 -28.010 1.00 50.69 335 GLU A O 1
ATOM 2605 N N . SER A 1 336 ? 4.778 -11.970 -26.662 1.00 53.19 336 SER A N 1
ATOM 2606 C CA . SER A 1 336 ? 4.740 -12.791 -25.447 1.00 53.19 336 SER A CA 1
ATOM 2607 C C . SER A 1 336 ? 3.630 -13.845 -25.481 1.00 53.19 336 SER A C 1
ATOM 2609 O O . SER A 1 336 ? 3.788 -14.882 -24.840 1.00 53.19 336 SER A O 1
ATOM 2611 N N . ARG A 1 337 ? 2.504 -13.612 -26.175 1.00 50.97 337 ARG A N 1
ATOM 2612 C CA . ARG A 1 337 ? 1.429 -14.613 -26.330 1.00 50.97 337 ARG A CA 1
ATOM 2613 C C . ARG A 1 337 ? 1.840 -15.703 -27.316 1.00 50.97 337 ARG A C 1
ATOM 2615 O O . ARG A 1 337 ? 1.701 -16.869 -26.975 1.00 50.97 337 ARG A O 1
ATOM 2622 N N . VAL A 1 338 ? 2.435 -15.329 -28.450 1.00 47.84 338 VAL A N 1
ATOM 2623 C CA . VAL A 1 338 ? 2.877 -16.273 -29.494 1.00 47.84 338 VAL A CA 1
ATOM 2624 C C . VAL A 1 338 ? 3.991 -17.202 -28.992 1.00 47.84 338 VAL A C 1
ATOM 2626 O O . VAL A 1 338 ? 3.959 -18.400 -29.253 1.00 47.84 338 VAL A O 1
ATOM 2629 N N . SER A 1 339 ? 4.935 -16.703 -28.185 1.00 50.38 339 SER A N 1
ATOM 2630 C CA . SER A 1 339 ? 5.996 -17.554 -27.608 1.00 50.38 339 SER A CA 1
ATOM 2631 C C . SER A 1 339 ? 5.479 -18.596 -26.603 1.00 50.38 339 SER A C 1
ATOM 2633 O O . SER A 1 339 ? 6.135 -19.610 -26.386 1.00 50.38 339 SER A O 1
ATOM 2635 N N . ALA A 1 340 ? 4.307 -18.373 -25.997 1.00 49.34 340 ALA A N 1
ATOM 2636 C CA . ALA A 1 340 ? 3.687 -19.325 -25.073 1.00 49.34 340 ALA A CA 1
ATOM 2637 C C . ALA A 1 340 ? 2.831 -20.389 -25.784 1.00 49.34 340 ALA A C 1
ATOM 2639 O O . ALA A 1 340 ? 2.497 -21.398 -25.172 1.00 49.34 340 ALA A O 1
ATOM 2640 N N . GLU A 1 341 ? 2.491 -20.192 -27.061 1.00 47.47 341 GLU A N 1
ATOM 2641 C CA . GLU A 1 341 ? 1.722 -21.157 -27.861 1.00 47.47 341 GLU A CA 1
ATOM 2642 C C . GLU A 1 341 ? 2.587 -22.325 -28.381 1.00 47.47 341 GLU A C 1
ATOM 2644 O O . GLU A 1 341 ? 2.046 -23.317 -28.857 1.00 47.47 341 GLU A O 1
ATOM 2649 N N . GLY A 1 342 ? 3.920 -22.245 -28.252 1.00 49.16 342 GLY A N 1
ATOM 2650 C CA . GLY A 1 342 ? 4.864 -23.294 -28.668 1.00 49.16 342 GLY A CA 1
ATOM 2651 C C . GLY A 1 342 ? 5.306 -24.276 -27.572 1.00 49.16 342 GLY A C 1
ATOM 2652 O O . GLY A 1 342 ? 6.071 -25.192 -27.864 1.00 49.16 342 GLY A O 1
ATOM 2653 N N . GLN A 1 343 ? 4.866 -24.096 -26.321 1.00 49.47 343 GLN A N 1
ATOM 2654 C CA . GLN A 1 343 ? 5.149 -25.019 -25.213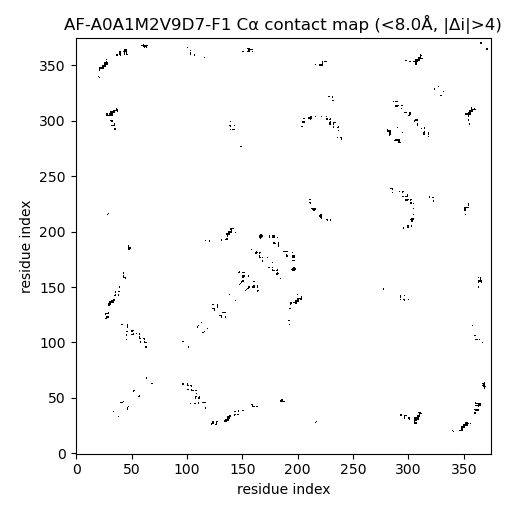 1.00 49.47 343 GLN A CA 1
ATOM 2655 C C . GLN A 1 343 ? 3.883 -25.808 -24.858 1.00 49.47 343 GLN A C 1
ATOM 2657 O O . GLN A 1 343 ? 3.053 -25.362 -24.071 1.00 49.47 343 GLN A O 1
ATOM 2662 N N . GLU A 1 344 ? 3.748 -26.999 -25.446 1.00 44.56 344 GLU A N 1
ATOM 2663 C CA . GLU A 1 344 ? 2.705 -27.997 -25.158 1.00 44.56 344 GLU A CA 1
ATOM 2664 C C . GLU A 1 344 ? 2.875 -28.659 -23.769 1.00 44.56 344 GLU A C 1
ATOM 2666 O O . GLU A 1 344 ? 2.900 -29.881 -23.643 1.00 44.56 344 GLU A O 1
ATOM 2671 N N . GLU A 1 345 ? 2.960 -27.876 -22.692 1.00 51.25 345 GLU A N 1
ATOM 2672 C CA . GLU A 1 345 ? 2.688 -28.386 -21.345 1.00 51.25 345 GLU A CA 1
ATOM 2673 C C . GLU A 1 345 ? 1.432 -27.708 -20.803 1.00 51.25 345 GLU A C 1
ATOM 2675 O O . GLU A 1 345 ? 1.407 -26.516 -20.506 1.00 51.25 345 GLU A O 1
ATOM 2680 N N . ALA A 1 346 ? 0.361 -28.496 -20.687 1.00 50.09 346 ALA A N 1
ATOM 2681 C CA . ALA A 1 346 ? -0.952 -28.112 -20.177 1.00 50.09 346 ALA A CA 1
ATOM 2682 C C . ALA A 1 346 ? -0.944 -27.830 -18.655 1.00 50.09 346 ALA A C 1
ATOM 2684 O O . ALA A 1 346 ? -1.731 -28.397 -17.897 1.00 50.09 346 ALA A O 1
ATOM 2685 N N . GLY A 1 347 ? -0.036 -26.967 -18.197 1.00 61.38 347 GLY A N 1
ATOM 2686 C CA . GLY A 1 347 ? 0.073 -26.481 -16.827 1.00 61.38 347 GLY A CA 1
ATOM 2687 C C . GLY A 1 347 ? -0.160 -24.973 -16.757 1.00 61.38 347 GLY A C 1
ATOM 2688 O O . GLY A 1 347 ? 0.313 -24.208 -17.594 1.00 61.38 347 GLY A O 1
ATOM 2689 N N . VAL A 1 348 ? -0.889 -24.517 -15.738 1.00 66.12 348 VAL A N 1
ATOM 2690 C CA . VAL A 1 348 ? -0.987 -23.088 -15.409 1.00 66.12 348 VAL A CA 1
ATOM 2691 C C . VAL A 1 348 ? 0.397 -22.609 -14.969 1.00 66.12 348 VAL A C 1
ATOM 2693 O O . VAL A 1 348 ? 0.824 -22.882 -13.849 1.00 66.12 348 VAL A O 1
ATOM 2696 N N . VAL A 1 349 ? 1.111 -21.903 -15.848 1.00 73.62 349 VAL A N 1
ATOM 2697 C CA . VAL A 1 349 ? 2.395 -21.283 -15.501 1.00 73.62 349 VAL A CA 1
ATOM 2698 C C . VAL A 1 349 ? 2.114 -20.072 -14.611 1.00 73.62 349 VAL A C 1
ATOM 2700 O O . VAL A 1 349 ? 1.505 -19.086 -15.041 1.00 73.62 349 VAL A O 1
ATOM 2703 N N . ALA A 1 350 ? 2.516 -20.173 -13.345 1.00 83.12 350 ALA A N 1
ATOM 2704 C CA . ALA A 1 350 ? 2.455 -19.074 -12.393 1.00 83.12 350 ALA A CA 1
ATOM 2705 C C . ALA A 1 350 ? 3.617 -18.099 -12.638 1.00 83.12 350 ALA A C 1
ATOM 2707 O O . ALA A 1 350 ? 4.786 -18.467 -12.519 1.00 83.12 350 ALA A O 1
ATOM 2708 N N . GLU A 1 351 ? 3.293 -16.848 -12.955 1.00 89.12 351 GLU A N 1
ATOM 2709 C CA . GLU A 1 351 ? 4.249 -15.778 -13.254 1.00 89.12 351 GLU A CA 1
ATOM 2710 C C . GLU A 1 351 ? 4.230 -14.728 -12.134 1.00 89.12 351 GLU A C 1
ATOM 2712 O O . GLU A 1 351 ? 3.179 -14.412 -11.571 1.00 89.12 351 GLU A O 1
ATOM 2717 N N . ALA A 1 352 ? 5.396 -14.171 -11.796 1.00 92.69 352 ALA A N 1
ATOM 2718 C CA . ALA A 1 352 ? 5.488 -13.121 -10.787 1.00 92.69 352 ALA A CA 1
ATOM 2719 C C . ALA A 1 352 ? 4.843 -11.815 -11.284 1.00 92.69 352 ALA A C 1
ATOM 2721 O O . ALA A 1 352 ? 5.189 -11.285 -12.341 1.00 92.69 352 ALA A O 1
ATOM 2722 N N . ALA A 1 353 ? 3.933 -11.259 -10.493 1.00 94.69 353 ALA A N 1
ATOM 2723 C CA . ALA A 1 353 ? 3.290 -9.985 -10.758 1.00 94.69 353 ALA A CA 1
ATOM 2724 C C . ALA A 1 353 ? 4.236 -8.827 -10.412 1.00 94.69 353 ALA A C 1
ATOM 2726 O O . ALA A 1 353 ? 4.641 -8.675 -9.262 1.00 94.69 353 ALA A O 1
ATOM 2727 N N . ALA A 1 354 ? 4.540 -7.945 -11.364 1.00 96.12 354 ALA A N 1
ATOM 2728 C CA . ALA A 1 354 ? 5.312 -6.731 -11.066 1.00 96.12 354 ALA A CA 1
ATOM 2729 C C . ALA A 1 354 ? 4.518 -5.697 -10.254 1.00 96.12 354 ALA A C 1
ATOM 2731 O O . ALA A 1 354 ? 5.088 -4.934 -9.475 1.00 96.12 354 ALA A O 1
ATOM 2732 N N . MET A 1 355 ? 3.195 -5.674 -10.425 1.00 96.69 355 MET A N 1
ATOM 2733 C CA . MET A 1 355 ? 2.299 -4.745 -9.744 1.00 96.69 355 MET A CA 1
ATOM 2734 C C . MET A 1 355 ? 1.084 -5.480 -9.192 1.00 96.69 355 MET A C 1
ATOM 2736 O O . MET A 1 355 ? 0.482 -6.303 -9.883 1.00 96.69 355 MET A O 1
ATOM 2740 N N . TRP A 1 356 ? 0.675 -5.114 -7.984 1.00 97.44 356 TRP A N 1
ATOM 2741 C CA . TRP A 1 356 ? -0.579 -5.542 -7.377 1.00 97.44 356 TRP A CA 1
ATOM 2742 C C . TRP A 1 356 ? -1.368 -4.309 -6.960 1.00 97.44 356 TRP A C 1
ATOM 2744 O O . TRP A 1 356 ? -0.957 -3.531 -6.103 1.00 97.44 356 TRP A O 1
ATOM 2754 N N . VAL A 1 357 ? -2.503 -4.107 -7.620 1.00 96.94 357 VAL A N 1
ATOM 2755 C CA . VAL A 1 357 ? -3.340 -2.936 -7.385 1.00 96.94 357 VAL A CA 1
ATOM 2756 C C . VAL A 1 357 ? -4.492 -3.310 -6.471 1.00 96.94 357 VAL A C 1
ATOM 2758 O O . VAL A 1 357 ? -5.316 -4.143 -6.846 1.00 96.94 357 VAL A O 1
ATOM 2761 N N . VAL A 1 358 ? -4.546 -2.680 -5.304 1.00 96.06 358 VAL A N 1
ATOM 2762 C CA . VAL A 1 358 ? -5.618 -2.857 -4.316 1.00 96.06 358 VAL A CA 1
ATOM 2763 C C . VAL A 1 358 ? -6.587 -1.675 -4.356 1.00 96.06 358 VAL A C 1
ATOM 2765 O O . VAL A 1 358 ? -6.342 -0.662 -5.024 1.00 96.06 358 VAL A O 1
ATOM 2768 N N . ASP A 1 359 ? -7.724 -1.801 -3.680 1.00 93.25 359 ASP A N 1
ATOM 2769 C CA . ASP A 1 359 ? -8.633 -0.675 -3.491 1.00 93.25 359 ASP A CA 1
ATOM 2770 C C . ASP A 1 359 ? -8.104 0.287 -2.401 1.00 93.25 359 ASP A C 1
ATOM 2772 O O . ASP A 1 359 ? -7.458 -0.143 -1.444 1.00 93.25 359 ASP A O 1
ATOM 2776 N N . PRO A 1 360 ? -8.333 1.608 -2.533 1.00 91.06 360 PRO A N 1
ATOM 2777 C CA . PRO A 1 360 ? -7.784 2.607 -1.616 1.00 91.06 360 PRO A CA 1
ATOM 2778 C C . PRO A 1 360 ? -8.474 2.593 -0.257 1.00 91.06 360 PRO A C 1
ATOM 2780 O O . PRO A 1 360 ? -9.689 2.401 -0.188 1.00 91.06 360 PRO A O 1
ATOM 2783 N N . ARG A 1 361 ? -7.694 2.837 0.804 1.00 91.44 361 ARG A N 1
ATOM 2784 C CA . ARG A 1 361 ? -8.141 3.043 2.195 1.00 91.44 361 ARG A CA 1
ATOM 2785 C C . ARG A 1 361 ? -7.622 4.396 2.649 1.00 91.44 361 ARG A C 1
ATOM 2787 O O . ARG A 1 361 ? -6.479 4.756 2.368 1.00 91.44 361 ARG A O 1
ATOM 2794 N N . SER A 1 362 ? -8.477 5.146 3.318 1.00 91.44 362 SER A N 1
ATOM 2795 C CA . SER A 1 362 ? -8.161 6.457 3.867 1.00 91.44 362 SER A CA 1
ATOM 2796 C C . SER A 1 362 ? -8.006 6.363 5.379 1.00 91.44 362 SER A C 1
ATOM 2798 O O . SER A 1 362 ? -8.553 5.460 6.008 1.00 91.44 362 SER A O 1
ATOM 2800 N N . LEU A 1 363 ? -7.268 7.300 5.970 1.00 91.56 363 LEU A N 1
ATOM 2801 C CA . LEU A 1 363 ? -7.313 7.492 7.418 1.00 91.56 363 LEU A CA 1
ATOM 2802 C C . LEU A 1 363 ? -8.725 7.935 7.794 1.00 91.56 363 LEU A C 1
ATOM 2804 O O . LEU A 1 363 ? -9.331 8.747 7.088 1.00 91.56 363 LEU A O 1
ATOM 2808 N N . ALA A 1 364 ? -9.261 7.334 8.844 1.00 88.81 364 ALA A N 1
ATOM 2809 C CA . ALA A 1 364 ? -10.687 7.389 9.126 1.00 88.81 364 ALA A CA 1
ATOM 2810 C C . ALA A 1 364 ? -11.000 7.538 10.612 1.00 88.81 364 ALA A C 1
ATOM 2812 O O . ALA A 1 364 ? -12.121 7.923 10.937 1.00 88.81 364 ALA A O 1
ATOM 2813 N N . GLU A 1 365 ? -10.035 7.280 11.502 1.00 88.69 365 GLU A N 1
ATOM 2814 C CA . GLU A 1 365 ? -10.262 7.269 12.950 1.00 88.69 365 GLU A CA 1
ATOM 2815 C C . GLU A 1 365 ? -10.839 8.600 13.449 1.00 88.69 365 GLU A C 1
ATOM 2817 O O . GLU A 1 365 ? -11.910 8.616 14.050 1.00 88.69 365 GLU A O 1
ATOM 2822 N N . GLY A 1 366 ? -10.205 9.725 13.098 1.00 84.62 366 GLY A N 1
ATOM 2823 C CA . GLY A 1 366 ? -10.678 11.065 13.471 1.00 84.62 366 GLY A CA 1
ATOM 2824 C C . GLY A 1 366 ? -11.990 11.496 12.800 1.00 84.62 366 GLY A C 1
ATOM 2825 O O . GLY A 1 366 ? -12.545 12.538 13.135 1.00 84.62 366 GLY A O 1
ATOM 2826 N N . MET A 1 367 ? -12.491 10.718 11.835 1.00 84.88 367 MET A N 1
ATOM 2827 C CA . MET A 1 367 ? -13.757 10.969 11.139 1.00 84.88 367 MET A CA 1
ATOM 2828 C C . MET A 1 367 ? -14.898 10.071 11.623 1.00 84.88 367 MET A C 1
ATOM 2830 O O . MET A 1 367 ? -16.007 10.165 11.086 1.00 84.88 367 MET A O 1
ATOM 2834 N N . ARG A 1 368 ? -14.655 9.203 12.611 1.00 84.88 368 ARG A N 1
ATOM 2835 C CA . ARG A 1 368 ? -15.713 8.371 13.174 1.00 84.88 368 ARG A CA 1
ATOM 2836 C C . ARG A 1 368 ? -16.693 9.195 14.001 1.00 84.88 368 ARG A C 1
ATOM 2838 O O . ARG A 1 368 ? -16.317 10.143 14.686 1.00 84.88 368 ARG A O 1
ATOM 2845 N N . ALA A 1 369 ? -17.958 8.793 13.979 1.00 82.44 369 ALA A N 1
ATOM 2846 C CA . ALA A 1 369 ? -19.027 9.421 14.748 1.00 82.44 369 ALA A CA 1
ATOM 2847 C C . ALA A 1 369 ? -18.821 9.300 16.269 1.00 82.44 369 ALA A C 1
ATOM 2849 O O . ALA A 1 369 ? -19.275 10.165 17.017 1.00 82.44 369 ALA A O 1
ATOM 2850 N N . ASP A 1 370 ? -18.142 8.239 16.711 1.00 82.25 370 ASP A N 1
ATOM 2851 C CA . ASP A 1 370 ? -17.809 7.946 18.106 1.00 82.25 370 ASP A CA 1
ATOM 2852 C C . ASP A 1 370 ? -16.401 8.415 18.510 1.00 82.25 370 ASP A C 1
ATOM 2854 O O . ASP A 1 370 ? -15.974 8.151 19.633 1.00 82.25 370 ASP A O 1
ATOM 2858 N N . TYR A 1 371 ? -15.682 9.125 17.631 1.00 81.50 371 TYR A N 1
ATOM 2859 C CA . TYR A 1 371 ? -14.354 9.642 17.950 1.00 81.50 371 TYR A CA 1
ATOM 2860 C C . TYR A 1 371 ? -14.435 10.725 19.032 1.00 81.50 371 TYR A C 1
ATOM 2862 O O . TYR A 1 371 ? -15.109 11.746 18.868 1.00 81.50 371 TYR A O 1
ATOM 2870 N N . GLN A 1 372 ? -13.715 10.509 20.130 1.00 73.19 372 GLN A N 1
ATOM 2871 C CA . GLN A 1 372 ? -13.493 11.500 21.174 1.00 73.19 372 GLN A CA 1
ATOM 2872 C C . GLN A 1 372 ? -12.002 11.813 21.213 1.00 73.19 372 GLN A C 1
ATOM 2874 O O . GLN A 1 372 ? -11.182 10.930 21.456 1.00 73.19 372 GLN A O 1
ATOM 2879 N N . GLU A 1 373 ? -11.649 13.068 20.941 1.00 68.06 373 GLU A N 1
ATOM 2880 C CA . GLU A 1 373 ? -10.283 13.546 21.135 1.00 68.06 373 GLU A CA 1
ATOM 2881 C C . GLU A 1 373 ? -10.063 13.689 22.648 1.00 68.06 373 GLU A C 1
ATOM 2883 O O . GLU A 1 373 ? -10.682 14.538 23.290 1.00 68.06 373 GLU A O 1
ATOM 2888 N N . GLU A 1 374 ? -9.277 12.788 23.244 1.00 58.22 374 GLU A N 1
ATOM 2889 C CA . GLU A 1 374 ? -8.888 12.910 24.652 1.00 58.22 374 GLU A CA 1
ATOM 2890 C C . GLU A 1 374 ? -8.065 14.198 24.820 1.00 58.22 374 GLU A C 1
ATOM 2892 O O . GLU A 1 374 ? -7.063 14.389 24.127 1.00 58.22 374 GLU A O 1
ATOM 2897 N N . ALA A 1 375 ? -8.554 15.090 25.689 1.00 42.31 375 ALA A N 1
ATOM 2898 C CA . ALA A 1 375 ? -8.032 16.439 25.921 1.00 42.31 375 ALA A CA 1
ATOM 2899 C C . ALA A 1 375 ? -6.723 16.473 26.720 1.00 42.31 375 ALA A C 1
ATOM 2901 O O . ALA A 1 375 ? -6.563 15.629 27.634 1.00 42.31 375 ALA A O 1
#

Mean predicted aligned error: 13.06 Å

Secondary structure (DSSP, 8-state):
-PPP-------------PPPPP--EEE--SEEEE-HHHHHHHH-HHHHSPPPSSHHHHHHHHSPPHHHHHHHHHGGGSS--S-------------SPPHHHHHHHHHHHHHHHS-HHHHHHHHHHTTS-TT-TT-EEEE-HHHHHHHHHHIIIII--HHHHHHHHHHS--TTS-HHHHHHHHHTT-SSPTTSS--SSPEE-SSSS--TT----SB-TTSPBPPTHHHHHHHHHHHHHHHHS---PPPPPPPP------------------------S-PPP-EETTEEEEEHHHHHHHHHHHHHT-EEEES-HHHHHHHHHHHHHHTTSTHHHHHHHHHHTT----S--EEE-SEEEPPP----GGGSTT-----